Protein 3N89 (pdb70)

Solvent-accessible surface area: 32845 Å² total; per-residue (Å²): 155,83,188,117,75,63,74,95,41,78,143,86,70,165,105,20,48,2,25,115,4,33,0,18,0,8,5,15,44,80,6,30,80,58,7,81,50,86,60,39,65,105,31,15,16,62,17,7,52,81,93,2,122,12,84,10,99,49,28,146,114,123,54,60,85,143,89,40,3,26,66,18,3,27,0,37,0,52,3,98,5,32,45,2,15,110,0,6,68,36,4,21,99,16,12,16,0,14,0,37,0,21,7,60,159,28,100,28,59,36,59,82,0,30,37,58,16,114,75,87,59,74,151,52,3,102,30,35,48,48,96,42,141,151,68,24,63,0,94,0,9,2,15,26,88,20,33,137,65,0,26,65,3,0,77,146,10,22,122,68,1,14,209,142,42,49,135,75,11,6,18,1,55,2,20,2,1,22,60,3,34,78,12,0,11,18,51,125,92,49,49,129,1,2,51,44,0,48,213,97,6,107,12,98,13,57,88,119,94,36,80,27,82,0,84,0,23,2,62,6,63,36,0,7,100,0,5,70,24,0,18,10,0,5,3,2,14,0,51,11,53,0,75,60,114,10,65,96,87,28,75,31,108,63,47,168,32,8,2,3,34,55,22,17,30,12,22,26,75,31,63,148,119,146,61,47,115,53,76,10,16,36,4,16,0,16,9,1,2,6,11,0,62,88,0,1,40,19,0,78,149,15,5,23,185,131,53,124,47,147,7,47,84,18,97,85,31,64,140,10,43,4,98,177,46,24,49,77,63,6,23,97,42,96,147,21,71,148,77,181,123,104,39,82,138,102,58,162,95,22,47,3,18,117,1,34,0,10,1,10,2,13,46,80,13,30,81,79,11,62,42,114,13,55,30,127,52,9,11,61,20,5,49,80,82,3,128,13,89,10,97,46,80,195,95,38,58,25,73,24,3,25,0,39,0,51,4,95,1,28,30,0,20,97,0,5,85,47,3,16,111,15,10,24,0,18,0,40,0,35,18,92,155,26,198,36,64,54,59,85,1,62,48,67,11,110,138,84,46,41,123,57,4,80,20,23,45,49,154,152,42,86,0,78,0,22,2,32,41,74,26,57,135,66,0,29,71,3,0,96,124,10,38,140,87,10,127,154,66,23,2,21,3,55,4,18,3,3,36,67,5,30,78,11,0,10,17,46,132,89,44,53,124,1,1,29,48,0,45,188,106,8,104,6,108,11,56,87,123,103,53,78,30,88,0,94,0,26,0,54,6,61,39,0,6,79,0,11,61,20,0,18,0,0,2,5,4,4,0,38,11,61,0,63,56,103,18,27,40,148,108,118,47,76,29,91,53,50,178,32,7,6,4,25,48,18,26,57,9,48,35,59,81,137,127,50,77,6,17,41,3,8,0,6,7,0,4,6,11,2,52,95,0,0,37,8,0,68,117,15,3,24,169,135,56,120,35,153,4,51,88,19,103,52,12,74,92,7,28,4,61,175,58,21,46,64,91,6,33,101,35,84,151,17,40,74

Foldseek 3Di:
DAAVDDAEDAPDDPDFDLQWKKKKFFDDPVQLVVLADPLVPLQHPVSLCVVLVKDKDFDDDDDDDDAADLCNGMMMITGGNVSSVVSVVSCQQFTKFKKKFFLPPFDDDPVVVVVVCVVDDDSFWDWDWDQDVHGIIIMIMGGNNCLVVHLVVVVVVQCVRPCPRDWFRMKGKDKDFVNCCCLQQHDPPGDGPLVVLCVVLVWDWDWDRGITIIMITGRSVSRVVSVVLSLQRTKMKMKGKFFPVFWCSWDWDADPLLKIKIWRKHWYQYDVPRDDIGTMIIIMIMFGNLSVLVRQVVSVNTGRCVVVDHGDRDCPNVPHPCSPPPDNVSSDDPPND/DAQAEDAPPPPDADLQWKKKKFFDDPVQQCVQQVPPPPCQHPVNLCVVQVWDWDADVAADLRLGIIMITGGNVSSVVSVVSVQQFTKFKKKFQDDQFDDDPVVVVVVCVVPDDPQWDWDFDDPIIIMIMGGNNCLVVRLVVVVVCCVVRPKFRMKGKDKDFVNCCCLLQNDPVDDGPLVVLCVVQVWDWDFDPGIGIIMIIIRSVRRVVSVVQSQQSTKMKMKGKFAQVFWADGSKDWDADPLLKIKTWDWYAYDYCGGTITIIMIMFGNLSVQVSQVVSVNGGHPVPVDDGDGDCVSVPHPCVPPPDSVSSHPPVRDD

Secondary structure (DSSP, 8-state):
-B---SB---S------TTEEEEEEE--GGGHHHHHS--SSS-SHHHHHHHHT-EEE-------SSS--TTTTEEEEEEEHHHHHHHHHHHHHS-EEEEEEE-TT-SS-HHHHHHHHHH---TT-EEEEEEE--EEEEEEEEEGGGHHHHHHHHHHHHHHH-----SS-EEEEEEEEGGGHHHHT--TTS--HHHHHHHHHT-EEE----EEEEEEES-HHHHHHHHHHHHHTSEEEEEEEEEGGGB--BEEEE-TTS-EEEEEEEEE--SSSS---EEEEEEEEEEEGGGHHHHHHHHHHHB-GGG--------TTTT-GGGTSS-GGGG--SS--/-B-----S------TTEEEEEEE--GGGHHHHT--S--TTSHHHHHHTTT-EEE------TTTTEEEEEEEHHHHHHHHHHHHHH-EEEEEEE-SS--S-HHHHHHHHHTS-BTTBEEEEE---EEEEEEEGGGHHHHHHHHHHHHHHH----EEEEEEE-GGGHHHHT--TTS--HHHHHHHHHT-EEE-----EEEEEEESHHHHHHHHHHHHHTSEEEEEEEEEGGGBS---BEEEE-TTS-EEEEEEEEE----EEEEEEEEEEEGGGHHHHHHHHHHHB-SSS--------TTTT-THHHHS-GGGG---S---

Sequence (656 aa):
HIHGLPLPSNIPMIEINPTRVTLNMEFESQYYSLMTSDNGDHENVASIMAETNTLIQLPDRSVGGTTPDPFAQQVTITGYFGDVDRARMLMRRNCHFTVFMALSKMKMPLHELQAHVRQNPIQNVEMSFVDAPVTTYLRITAREKNQHELIEAAKRLNEILFRPAPENNFTLHFTLSTYYVDQVLGSSSTAQLMPVIERETTTIISYPGNIYEIKVVGNIDNVLKARRYIMDLLPISMCFNIKNTDMANIHMIIDESGIILKMTPSVYEPADLLSGEVPLNCASLRSKEFNIKKLYTAYQKVLSKKFDFIAPQPNDYDNSIWHHSLPANFLKNFNMPHIHLPSNIPMIEINPTRVTLNMEFESQYYSLMTSDNGDHENVASIMAETNTLIQLPTTPDPFAQQVTITGYFGDVDRARMLMRRNCHFTVFMALSKMKMPLHELQAHVRQNPIQNVEMSFVDTTYLRITAREKNQHELIEAAKRLNEILFENNFTLHFTLSTYYVDQVLGSSSTAQLMPVIERETTTIISYPGNIYEIKVVGNIDNVLKARRYIMDLLPISMCFNIKNTDMAEPNIHMIIDESGIILKMTPSVYEPAEVPLNCASLRSKEFNIKKLYTAYQKVLSKKFDFIAPQPNDYDNSIWHHSLPANFLKNFNMPC

Organism: Caenorhabditis elegans (NCBI:txid6239)

Radius of gyration: 34.51 Å; Cα contacts (8 Å, |Δi|>4): 1229; chains: 2; bounding box: 73×68×108 Å

B-factor: mean 31.29, std 8.4, range [10.17, 59.91]

Nearest PDB structures (foldseek):
  3n89-assembly3_A  TM=1.003E+00  e=2.203E-74  Caenorhabditis elegans
  3n89-assembly3_B-2  TM=9.882E-01  e=6.413E-59  Caenorhabditis elegans
  3ab4-assembly2_F  TM=3.377E-01  e=6.375E-03  Corynebacterium glutamicum
  4uux-assembly1_B  TM=5.079E-01  e=9.689E-02  Thermus thermophilus HB8
  6u9h-assembly1_G  TM=2.990E-01  e=2.340E+00  Arabidopsis thaliana

InterPro domains:
  IPR041194 Defective in germ line development protein 3-like, KH5 domain [PF17905] (342-421)
  IPR049309 Defective in germ line development protein 3, KH3 domain [PF21482] (188-253)
  IPR049309 Defective in germ line development protein 3, KH3 domain [cd22442] (188-259)
  IPR049310 Defective in germ line development protein 3, KH4 domain [cd22443] (270-339)
  IPR055003 GLD-3, KH3 domain [PF22467] (270-341)

CATH classification: 3.30.310.270 (+1 more: 3.30.310.210)

Structure (mmCIF, N/CA/C/O backbone):
data_3N89
#
_entry.id   3N89
#
_cell.length_a   159.504
_cell.length_b   102.241
_cell.length_c   83.608
_cell.angle_alpha   90.00
_cell.angle_beta   119.32
_cell.angle_gamma   90.00
#
_symmetry.space_group_name_H-M   'C 1 2 1'
#
loop_
_entity.id
_entity.type
_entity.pdbx_description
1 polymer 'Defective in germ line development protein 3, isoform a'
2 water water
#
loop_
_atom_site.group_PDB
_atom_site.id
_atom_site.type_symbol
_atom_site.label_atom_id
_atom_site.label_alt_id
_atom_site.label_comp_id
_atom_site.label_asym_id
_atom_site.label_entity_id
_atom_site.label_seq_id
_atom_site.pdbx_PDB_ins_code
_atom_site.Cartn_x
_atom_site.Cartn_y
_atom_site.Cartn_z
_atom_site.occupancy
_atom_site.B_iso_or_equiv
_atom_site.auth_seq_id
_atom_site.auth_comp_id
_atom_site.auth_asym_id
_atom_site.auth_atom_id
_atom_site.pdbx_PDB_model_num
ATOM 1 N N . HIS A 1 5 ? 38.002 62.580 -0.215 1.00 27.34 89 HIS A N 1
ATOM 2 C CA . HIS A 1 5 ? 37.348 63.410 -1.267 1.00 26.88 89 HIS A CA 1
ATOM 3 C C . HIS A 1 5 ? 35.911 63.734 -0.853 1.00 27.01 89 HIS A C 1
ATOM 4 O O . HIS A 1 5 ? 35.111 62.836 -0.607 1.00 27.57 89 HIS A O 1
ATOM 11 N N . ILE A 1 6 ? 35.587 65.020 -0.772 1.00 26.72 90 ILE A N 1
ATOM 12 C CA . ILE A 1 6 ? 34.249 65.431 -0.374 1.00 27.70 90 ILE A CA 1
ATOM 13 C C . ILE A 1 6 ? 33.675 66.513 -1.282 1.00 29.12 90 ILE A C 1
ATOM 14 O O . ILE A 1 6 ? 33.789 67.700 -0.991 1.00 29.96 90 ILE A O 1
ATOM 19 N N . HIS A 1 7 ? 33.055 66.090 -2.377 1.00 30.51 91 HIS A N 1
ATOM 20 C CA . HIS A 1 7 ? 32.438 67.002 -3.326 1.00 30.84 91 HIS A CA 1
ATOM 21 C C . HIS A 1 7 ? 31.661 68.058 -2.549 1.00 33.94 91 HIS A C 1
ATOM 22 O O . HIS A 1 7 ? 30.858 67.728 -1.668 1.00 35.80 91 HIS A O 1
ATOM 29 N N . GLY A 1 13 ? 29.697 75.982 -3.819 1.00 48.11 97 GLY A N 1
ATOM 30 C CA . GLY A 1 13 ? 30.467 77.173 -3.508 1.00 47.18 97 GLY A CA 1
ATOM 31 C C . GLY A 1 13 ? 31.932 76.876 -3.244 1.00 47.14 97 GLY A C 1
ATOM 32 O O . GLY A 1 13 ? 32.450 77.170 -2.166 1.00 46.52 97 GLY A O 1
ATOM 33 N N . LEU A 1 14 ? 32.601 76.291 -4.231 1.00 46.80 98 LEU A N 1
ATOM 34 C CA . LEU A 1 14 ? 34.014 75.955 -4.114 1.00 45.64 98 LEU A CA 1
ATOM 35 C C . LEU A 1 14 ? 34.600 75.933 -5.526 1.00 46.10 98 LEU A C 1
ATOM 36 O O . LEU A 1 14 ? 33.901 75.613 -6.486 1.00 44.87 98 LEU A O 1
ATOM 41 N N . PRO A 1 15 ? 35.885 76.295 -5.678 1.00 47.61 99 PRO A N 1
ATOM 42 C CA . PRO A 1 15 ? 36.817 76.717 -4.628 1.00 46.79 99 PRO A CA 1
ATOM 43 C C . PRO A 1 15 ? 36.375 78.001 -3.945 1.00 46.84 99 PRO A C 1
ATOM 44 O O . PRO A 1 15 ? 35.370 78.612 -4.322 1.00 48.06 99 PRO A O 1
ATOM 48 N N . LEU A 1 16 ? 37.134 78.400 -2.932 1.00 46.08 100 LEU A N 1
ATOM 49 C CA . LEU A 1 16 ? 36.846 79.612 -2.182 1.00 44.30 100 LEU A CA 1
ATOM 50 C C . LEU A 1 16 ? 37.488 80.795 -2.900 1.00 43.30 100 LEU A C 1
ATOM 51 O O . LEU A 1 16 ? 38.710 80.900 -2.964 1.00 43.72 100 LEU A O 1
ATOM 56 N N . PRO A 1 17 ? 36.669 81.700 -3.456 1.00 43.13 101 PRO A N 1
ATOM 57 C CA . PRO A 1 17 ? 37.188 82.873 -4.166 1.00 43.56 101 PRO A CA 1
ATOM 58 C C . PRO A 1 17 ? 37.724 83.934 -3.208 1.00 43.45 101 PRO A C 1
ATOM 59 O O . PRO A 1 17 ? 37.475 83.876 -2.002 1.00 43.95 101 PRO A O 1
ATOM 63 N N . SER A 1 18 ? 38.455 84.901 -3.753 1.00 43.21 102 SER A N 1
ATOM 64 C CA . SER A 1 18 ? 39.030 85.984 -2.960 1.00 42.42 102 SER A CA 1
ATOM 65 C C . SER A 1 18 ? 39.449 87.121 -3.877 1.00 42.48 102 SER A C 1
ATOM 66 O O . SER A 1 18 ? 39.844 86.888 -5.019 1.00 43.19 102 SER A O 1
ATOM 69 N N . ASN A 1 19 ? 39.365 88.350 -3.379 1.00 42.63 103 ASN A N 1
ATOM 70 C CA . ASN A 1 19 ? 39.747 89.512 -4.171 1.00 41.88 103 ASN A CA 1
ATOM 71 C C . ASN A 1 19 ? 40.763 90.382 -3.436 1.00 41.20 103 ASN A C 1
ATOM 72 O O . ASN A 1 19 ? 41.575 91.065 -4.063 1.00 41.78 103 ASN A O 1
ATOM 77 N N . ILE A 1 20 ? 40.723 90.354 -2.108 1.00 40.47 104 ILE A N 1
ATOM 78 C CA . ILE A 1 20 ? 41.658 91.139 -1.313 1.00 40.35 104 ILE A CA 1
ATOM 79 C C . ILE A 1 20 ? 43.068 90.722 -1.729 1.00 40.90 104 ILE A C 1
ATOM 80 O O . ILE A 1 20 ? 43.388 89.535 -1.752 1.00 41.53 104 ILE A O 1
ATOM 85 N N . PRO A 1 21 ? 43.925 91.696 -2.073 1.00 41.83 105 PRO A N 1
ATOM 86 C CA . PRO A 1 21 ? 45.306 91.441 -2.497 1.00 41.95 105 PRO A CA 1
ATOM 87 C C . PRO A 1 21 ? 46.114 90.596 -1.520 1.00 42.30 105 PRO A C 1
ATOM 88 O O . PRO A 1 21 ? 46.543 91.085 -0.474 1.00 42.33 105 PRO A O 1
ATOM 92 N N . MET A 1 22 ? 46.326 89.329 -1.860 1.00 41.53 106 MET A N 1
ATOM 93 C CA . MET A 1 22 ? 47.107 88.463 -0.999 1.00 41.22 106 MET A CA 1
ATOM 94 C C . MET A 1 22 ? 48.546 88.934 -1.061 1.00 40.64 106 MET A C 1
ATOM 95 O O . MET A 1 22 ? 49.172 88.921 -2.121 1.00 41.29 106 MET A O 1
ATOM 100 N N . ILE A 1 23 ? 49.066 89.374 0.074 1.00 38.33 107 ILE A N 1
ATOM 101 C CA . ILE A 1 23 ? 50.438 89.825 0.122 1.00 34.12 107 ILE A CA 1
ATOM 102 C C . ILE A 1 23 ? 51.325 88.609 -0.114 1.00 32.73 107 ILE A C 1
ATOM 103 O O . ILE A 1 23 ? 52.183 88.613 -0.999 1.00 31.18 107 ILE A O 1
ATOM 108 N N . GLU A 1 24 ? 51.102 87.555 0.663 1.00 31.49 108 GLU A N 1
ATOM 109 C CA . GLU A 1 24 ? 51.909 86.353 0.512 1.00 30.82 108 GLU A CA 1
ATOM 110 C C . GLU A 1 24 ? 51.156 85.080 0.864 1.00 30.39 108 GLU A C 1
ATOM 111 O O . GLU A 1 24 ? 50.182 85.102 1.616 1.00 30.16 108 GLU A O 1
ATOM 117 N N . ILE A 1 25 ? 51.619 83.974 0.293 1.00 30.04 109 ILE A N 1
ATOM 118 C CA . ILE A 1 25 ? 51.054 82.654 0.543 1.00 29.13 109 ILE A CA 1
ATOM 119 C C . ILE A 1 25 ? 52.277 81.827 0.947 1.00 27.95 109 ILE A C 1
ATOM 120 O O . ILE A 1 25 ? 52.834 81.084 0.140 1.00 26.65 109 ILE A O 1
ATOM 125 N N . ASN A 1 26 ? 52.694 81.999 2.200 1.00 27.52 110 ASN A N 1
ATOM 126 C CA . ASN A 1 26 ? 53.872 81.336 2.764 1.00 26.20 110 ASN A CA 1
ATOM 127 C C . ASN A 1 26 ? 53.482 80.223 3.739 1.00 25.76 110 ASN A C 1
ATOM 128 O O . ASN A 1 26 ? 52.957 80.486 4.824 1.00 24.65 110 ASN A O 1
ATOM 133 N N . PRO A 1 27 ? 53.753 78.962 3.368 1.00 25.95 111 PRO A N 1
ATOM 134 C CA . PRO A 1 27 ? 53.434 77.793 4.194 1.00 25.01 111 PRO A CA 1
ATOM 135 C C . PRO A 1 27 ? 54.002 77.836 5.617 1.00 24.24 111 PRO A C 1
ATOM 136 O O . PRO A 1 27 ? 53.422 77.246 6.532 1.00 24.43 111 PRO A O 1
ATOM 140 N N . THR A 1 28 ? 55.124 78.532 5.801 1.00 20.93 112 THR A N 1
ATOM 141 C CA . THR A 1 28 ? 55.758 78.626 7.112 1.00 19.85 112 THR A CA 1
ATOM 142 C C . THR A 1 28 ? 55.026 79.596 8.018 1.00 20.06 112 THR A C 1
ATOM 143 O O . THR A 1 28 ? 55.400 79.778 9.178 1.00 20.69 112 THR A O 1
ATOM 147 N N . ARG A 1 29 ? 53.993 80.228 7.475 1.00 20.86 113 ARG A N 1
ATOM 148 C CA . ARG A 1 29 ? 53.179 81.178 8.220 1.00 21.17 113 ARG A CA 1
ATOM 149 C C . ARG A 1 29 ? 51.908 80.426 8.562 1.00 20.80 113 ARG A C 1
ATOM 150 O O . ARG A 1 29 ? 51.046 80.228 7.707 1.00 20.15 113 ARG A O 1
ATOM 158 N N . VAL A 1 30 ? 51.777 80.013 9.815 1.00 21.81 114 VAL A N 1
ATOM 159 C CA . VAL A 1 30 ? 50.612 79.233 10.197 1.00 23.57 114 VAL A CA 1
ATOM 160 C C . VAL A 1 30 ? 50.001 79.653 11.521 1.00 24.77 114 VAL A C 1
ATOM 161 O O . VAL A 1 30 ? 50.629 80.354 12.307 1.00 24.90 114 VAL A O 1
ATOM 165 N N . THR A 1 31 ? 48.771 79.200 11.754 1.00 26.85 115 THR A N 1
ATOM 166 C CA . THR A 1 31 ? 48.055 79.465 12.998 1.00 29.50 115 THR A CA 1
ATOM 167 C C . THR A 1 31 ? 47.837 78.135 13.724 1.00 28.96 115 THR A C 1
ATOM 168 O O . THR A 1 31 ? 47.422 77.149 13.109 1.00 31.81 115 THR A O 1
ATOM 172 N N . LEU A 1 32 ? 48.132 78.098 15.018 1.00 25.47 116 LEU A N 1
ATOM 173 C CA . LEU A 1 32 ? 47.910 76.887 15.801 1.00 23.18 116 LEU A CA 1
ATOM 174 C C . LEU A 1 32 ? 46.657 77.110 16.657 1.00 22.30 116 LEU A C 1
ATOM 175 O O . LEU A 1 32 ? 46.408 78.220 17.141 1.00 21.91 116 LEU A O 1
ATOM 180 N N . ASN A 1 33 ? 45.861 76.059 16.828 1.00 20.32 117 ASN A N 1
ATOM 181 C CA . ASN A 1 33 ? 44.629 76.149 17.606 1.00 17.54 117 ASN A CA 1
ATOM 182 C C . ASN A 1 33 ? 44.665 75.185 18.769 1.00 18.54 117 ASN A C 1
ATOM 183 O O . ASN A 1 33 ? 44.969 74.007 18.598 1.00 17.86 117 ASN A O 1
ATOM 188 N N . MET A 1 34 ? 44.351 75.689 19.956 1.00 20.06 118 MET A N 1
ATOM 189 C CA . MET A 1 34 ? 44.351 74.855 21.144 1.00 21.84 118 MET A CA 1
ATOM 190 C C . MET A 1 34 ? 43.194 75.260 22.037 1.00 22.20 118 MET A C 1
ATOM 191 O O . MET A 1 34 ? 42.617 76.331 21.872 1.00 21.19 118 MET A O 1
ATOM 196 N N . GLU A 1 35 ? 42.851 74.385 22.977 1.00 24.29 119 GLU A N 1
ATOM 197 C CA . GLU A 1 35 ? 41.768 74.650 23.907 1.00 24.90 119 GLU A CA 1
ATOM 198 C C . GLU A 1 35 ? 42.333 75.033 25.272 1.00 24.94 119 GLU A C 1
ATOM 199 O O . GLU A 1 35 ? 43.200 74.340 25.813 1.00 25.46 119 GLU A O 1
ATOM 205 N N . PHE A 1 36 ? 41.842 76.147 25.809 1.00 23.48 120 PHE A N 1
ATOM 206 C CA . PHE A 1 36 ? 42.268 76.661 27.110 1.00 24.52 120 PHE A CA 1
ATOM 207 C C . PHE A 1 36 ? 41.013 76.988 27.936 1.00 24.73 120 PHE A C 1
ATOM 208 O O . PHE A 1 36 ? 40.058 77.570 27.421 1.00 26.65 120 PHE A O 1
ATOM 216 N N . GLU A 1 37 ? 41.026 76.632 29.216 1.00 23.37 121 GLU A N 1
ATOM 217 C CA . GLU A 1 37 ? 39.892 76.863 30.107 1.00 22.97 121 GLU A CA 1
ATOM 218 C C . GLU A 1 37 ? 39.633 78.339 30.417 1.00 23.72 121 GLU A C 1
ATOM 219 O O . GLU A 1 37 ? 40.428 78.989 31.100 1.00 22.78 121 GLU A O 1
ATOM 225 N N . SER A 1 38 ? 38.498 78.843 29.931 1.00 22.04 122 SER A N 1
ATOM 226 C CA . SER A 1 38 ? 38.100 80.243 30.099 1.00 21.89 122 SER A CA 1
ATOM 227 C C . SER A 1 38 ? 38.189 80.823 31.507 1.00 21.64 122 SER A C 1
ATOM 228 O O . SER A 1 38 ? 38.367 82.027 31.668 1.00 23.46 122 SER A O 1
ATOM 231 N N . GLN A 1 39 ? 38.048 79.974 32.518 1.00 21.38 123 GLN A N 1
ATOM 232 C CA . GLN A 1 39 ? 38.102 80.407 33.910 1.00 21.04 123 GLN A CA 1
ATOM 233 C C . GLN A 1 39 ? 39.480 80.968 34.276 1.00 22.10 123 GLN A C 1
ATOM 234 O O . GLN A 1 39 ? 39.662 81.553 35.345 1.00 21.50 123 GLN A O 1
ATOM 240 N N . TYR A 1 40 ? 40.441 80.797 33.375 1.00 22.14 124 TYR A N 1
ATOM 241 C CA . TYR A 1 40 ? 41.797 81.272 33.598 1.00 22.44 124 TYR A CA 1
ATOM 242 C C . TYR A 1 40 ? 42.179 82.382 32.619 1.00 22.50 124 TYR A C 1
ATOM 243 O O . TYR A 1 40 ? 43.296 82.897 32.664 1.00 21.86 124 TYR A O 1
ATOM 252 N N . TYR A 1 41 ? 41.265 82.754 31.728 1.00 21.07 125 TYR A N 1
ATOM 253 C CA . TYR A 1 41 ? 41.582 83.795 30.761 1.00 21.88 125 TYR A CA 1
ATOM 254 C C . TYR A 1 41 ? 42.098 85.053 31.434 1.00 21.56 125 TYR A C 1
ATOM 255 O O . TYR A 1 41 ? 43.137 85.590 31.045 1.00 22.03 125 TYR A O 1
ATOM 264 N N . SER A 1 42 ? 41.378 85.503 32.456 1.00 21.99 126 SER A N 1
ATOM 265 C CA . SER A 1 42 ? 41.737 86.697 33.201 1.00 20.70 126 SER A CA 1
ATOM 266 C C . SER A 1 42 ? 43.141 86.616 33.792 1.00 22.92 126 SER A C 1
ATOM 267 O O . SER A 1 42 ? 43.906 87.585 33.730 1.00 21.72 126 SER A O 1
ATOM 270 N N . LEU A 1 43 ? 43.472 85.457 34.361 1.00 23.51 127 LEU A N 1
ATOM 271 C CA . LEU A 1 43 ? 44.776 85.230 34.985 1.00 23.15 127 LEU A CA 1
ATOM 272 C C . LEU A 1 43 ? 45.915 85.086 33.990 1.00 25.71 127 LEU A C 1
ATOM 273 O O . LEU A 1 43 ? 47.083 85.238 34.351 1.00 28.56 127 LEU A O 1
ATOM 278 N N . MET A 1 44 ? 45.585 84.772 32.743 1.00 27.49 128 MET A N 1
ATOM 279 C CA . MET A 1 44 ? 46.611 84.620 31.720 1.00 28.88 128 MET A CA 1
ATOM 280 C C . MET A 1 44 ? 46.928 86.005 31.186 1.00 29.17 128 MET A C 1
ATOM 281 O O . MET A 1 44 ? 47.989 86.234 30.607 1.00 29.37 128 MET A O 1
ATOM 286 N N . THR A 1 45 ? 45.994 86.926 31.401 1.00 29.36 129 THR A N 1
ATOM 287 C CA . THR A 1 45 ? 46.126 88.309 30.950 1.00 30.56 129 THR A CA 1
ATOM 288 C C . THR A 1 45 ? 46.889 89.203 31.924 1.00 31.53 129 THR A C 1
ATOM 289 O O . THR A 1 45 ? 47.853 89.863 31.542 1.00 31.24 129 THR A O 1
ATOM 293 N N . SER A 1 46 ? 46.442 89.225 33.177 1.00 32.21 130 SER A N 1
ATOM 294 C CA . SER A 1 46 ? 47.054 90.054 34.212 1.00 33.83 130 SER A CA 1
ATOM 295 C C . SER A 1 46 ? 48.575 90.119 34.173 1.00 34.01 130 SER A C 1
ATOM 296 O O . SER A 1 46 ? 49.255 89.096 34.087 1.00 32.61 130 SER A O 1
ATOM 299 N N . ASP A 1 47 ? 49.104 91.336 34.241 1.00 36.20 131 ASP A N 1
ATOM 300 C CA . ASP A 1 47 ? 50.545 91.536 34.235 0.00 37.23 131 ASP A CA 1
ATOM 301 C C . ASP A 1 47 ? 51.093 91.339 35.647 1.00 38.71 131 ASP A C 1
ATOM 302 O O . ASP A 1 47 ? 51.287 92.300 36.389 1.00 39.87 131 ASP A O 1
ATOM 307 N N . ASN A 1 48 ? 51.331 90.083 36.014 1.00 39.16 132 ASN A N 1
ATOM 308 C CA . ASN A 1 48 ? 51.860 89.754 37.332 0.00 39.41 132 ASN A CA 1
ATOM 309 C C . ASN A 1 48 ? 53.275 90.297 37.495 1.00 39.82 132 ASN A C 1
ATOM 310 O O . ASN A 1 48 ? 53.961 89.988 38.469 1.00 41.03 132 ASN A O 1
ATOM 315 N N . GLY A 1 49 ? 53.713 91.103 36.535 1.00 40.40 133 GLY A N 1
ATOM 316 C CA . GLY A 1 49 ? 55.045 91.675 36.610 1.00 40.34 133 GLY A CA 1
ATOM 317 C C . GLY A 1 49 ? 56.142 90.637 36.483 1.00 40.13 133 GLY A C 1
ATOM 318 O O . GLY A 1 49 ? 57.328 90.968 36.538 1.00 40.55 133 GLY A O 1
ATOM 319 N N . ASP A 1 50 ? 55.752 89.378 36.315 1.00 39.29 134 ASP A N 1
ATOM 320 C CA . ASP A 1 50 ? 56.724 88.305 36.172 0.00 37.59 134 ASP A CA 1
ATOM 321 C C . ASP A 1 50 ? 56.999 88.010 34.699 1.00 37.04 134 ASP A C 1
ATOM 322 O O . ASP A 1 50 ? 57.605 86.990 34.368 1.00 36.03 134 ASP A O 1
ATOM 327 N N . HIS A 1 51 ? 56.558 88.912 33.823 1.00 35.58 135 HIS A N 1
ATOM 328 C CA . HIS A 1 51 ? 56.764 88.754 32.383 1.00 36.31 135 HIS A CA 1
ATOM 329 C C . HIS A 1 51 ? 56.325 87.358 31.926 1.00 34.64 135 HIS A C 1
ATOM 330 O O . HIS A 1 51 ? 57.065 86.662 31.234 1.00 34.98 135 HIS A O 1
ATOM 337 N N . GLU A 1 52 ? 55.121 86.947 32.307 1.00 33.07 136 GLU A N 1
ATOM 338 C CA . GLU A 1 52 ? 54.650 85.618 31.936 1.00 32.13 136 GLU A CA 1
ATOM 339 C C . GLU A 1 52 ? 53.264 85.541 31.302 1.00 28.79 136 GLU A C 1
ATOM 340 O O . GLU A 1 52 ? 52.873 84.484 30.807 1.00 26.85 136 GLU A O 1
ATOM 346 N N . ASN A 1 53 ? 52.530 86.650 31.311 1.00 26.31 137 ASN A N 1
ATOM 347 C CA . ASN A 1 53 ? 51.193 86.690 30.735 1.00 25.53 137 ASN A CA 1
ATOM 348 C C . ASN A 1 53 ? 51.255 86.577 29.216 1.00 25.06 137 ASN A C 1
ATOM 349 O O . ASN A 1 53 ? 52.337 86.523 28.635 1.00 25.04 137 ASN A O 1
ATOM 354 N N . VAL A 1 54 ? 50.091 86.547 28.575 1.00 24.42 138 VAL A N 1
ATOM 355 C CA . VAL A 1 54 ? 50.024 86.420 27.127 1.00 24.77 138 VAL A CA 1
ATOM 356 C C . VAL A 1 54 ? 50.824 87.488 26.397 1.00 25.65 138 VAL A C 1
ATOM 357 O O . VAL A 1 54 ? 51.615 87.174 25.510 1.00 26.65 138 VAL A O 1
ATOM 361 N N . ALA A 1 55 ? 50.629 88.750 26.762 1.00 26.50 139 ALA A N 1
ATOM 362 C CA . ALA A 1 55 ? 51.373 89.819 26.112 1.00 25.94 139 ALA A CA 1
ATOM 363 C C . ALA A 1 55 ? 52.852 89.456 26.098 1.00 25.63 139 ALA A C 1
ATOM 364 O O . ALA A 1 55 ? 53.488 89.458 25.046 1.00 26.51 139 ALA A O 1
ATOM 366 N N . SER A 1 56 ? 53.395 89.139 27.269 1.00 24.90 140 SER A N 1
ATOM 367 C CA . SER A 1 56 ? 54.802 88.776 27.385 1.00 24.29 140 SER A CA 1
ATOM 368 C C . SER A 1 56 ? 55.193 87.706 26.373 1.00 24.55 140 SER A C 1
ATOM 369 O O . SER A 1 56 ? 56.157 87.864 25.622 1.00 22.90 140 SER A O 1
ATOM 372 N N . ILE A 1 57 ? 54.439 86.612 26.354 1.00 24.55 141 ILE A N 1
ATOM 373 C CA . ILE A 1 57 ? 54.733 85.516 25.444 1.00 22.46 141 ILE A CA 1
ATOM 374 C C . ILE A 1 57 ? 54.730 85.961 23.988 1.00 22.99 141 ILE A C 1
ATOM 375 O O . ILE A 1 57 ? 55.644 85.632 23.231 1.00 23.44 141 ILE A O 1
ATOM 380 N N . MET A 1 58 ? 53.715 86.723 23.599 1.00 23.47 142 MET A N 1
ATOM 381 C CA . MET A 1 58 ? 53.629 87.228 22.234 1.00 22.59 142 MET A CA 1
ATOM 382 C C . MET A 1 58 ? 54.910 87.968 21.885 1.00 23.56 142 MET A C 1
ATOM 383 O O . MET A 1 58 ? 55.501 87.755 20.828 1.00 24.03 142 MET A O 1
ATOM 388 N N . ALA A 1 59 ? 55.315 88.852 22.792 1.00 24.42 143 ALA A N 1
ATOM 389 C CA . ALA A 1 59 ? 56.505 89.673 22.630 1.00 26.34 143 ALA A CA 1
ATOM 390 C C . ALA A 1 59 ? 57.785 88.857 22.485 1.00 28.19 143 ALA A C 1
ATOM 391 O O . ALA A 1 59 ? 58.628 89.176 21.650 1.00 31.32 143 ALA A O 1
ATOM 393 N N . GLU A 1 60 ? 57.926 87.810 23.297 1.00 27.73 144 GLU A N 1
ATOM 394 C CA . GLU A 1 60 ? 59.115 86.962 23.276 1.00 25.57 144 GLU A CA 1
ATOM 395 C C . GLU A 1 60 ? 59.041 85.862 22.234 1.00 25.87 144 GLU A C 1
ATOM 396 O O . GLU A 1 60 ? 60.031 85.167 21.971 1.00 23.60 144 GLU A O 1
ATOM 402 N N . THR A 1 61 ? 57.865 85.688 21.645 1.00 25.70 145 THR A N 1
ATOM 403 C CA . THR A 1 61 ? 57.696 84.654 20.639 1.00 25.22 145 THR A CA 1
ATOM 404 C C . THR A 1 61 ? 57.334 85.293 19.300 1.00 24.25 145 THR A C 1
ATOM 405 O O . THR A 1 61 ? 57.062 84.600 18.326 1.00 24.88 145 THR A O 1
ATOM 409 N N . ASN A 1 62 ? 57.347 86.623 19.268 1.00 24.14 146 ASN A N 1
ATOM 410 C CA . ASN A 1 62 ? 57.011 87.388 18.072 1.00 25.41 146 ASN A CA 1
ATOM 411 C C . ASN A 1 62 ? 55.801 86.767 17.388 1.00 24.97 146 ASN A C 1
ATOM 412 O O . ASN A 1 62 ? 55.777 86.579 16.171 1.00 26.58 146 ASN A O 1
ATOM 417 N N . THR A 1 63 ? 54.788 86.460 18.182 1.00 23.46 147 THR A N 1
ATOM 418 C CA . THR A 1 63 ? 53.583 85.832 17.670 1.00 23.56 147 THR A CA 1
ATOM 419 C C . THR A 1 63 ? 52.372 86.662 18.067 1.00 21.52 147 THR A C 1
ATOM 420 O O . THR A 1 63 ? 52.499 87.693 18.719 1.00 22.42 147 THR A O 1
ATOM 424 N N . LEU A 1 64 ? 51.198 86.207 17.655 1.00 21.09 148 LEU A N 1
ATOM 425 C CA . LEU A 1 64 ? 49.947 86.861 18.001 1.00 20.91 148 LEU A CA 1
ATOM 426 C C . LEU A 1 64 ? 49.100 85.747 18.604 1.00 20.42 148 LEU A C 1
ATOM 427 O O . LEU A 1 64 ? 48.877 84.721 17.965 1.00 18.85 148 LEU A O 1
ATOM 432 N N . ILE A 1 65 ? 48.675 85.935 19.850 1.00 22.55 149 ILE A N 1
ATOM 433 C CA . ILE A 1 65 ? 47.852 84.946 20.549 1.00 22.61 149 ILE A CA 1
ATOM 434 C C . ILE A 1 65 ? 46.521 85.585 20.861 1.00 22.38 149 ILE A C 1
ATOM 435 O O . ILE A 1 65 ? 46.466 86.697 21.386 1.00 24.05 149 ILE A O 1
ATOM 440 N N . GLN A 1 66 ? 45.444 84.886 20.548 1.00 23.08 150 GLN A N 1
ATOM 441 C CA . GLN A 1 66 ? 44.128 85.441 20.800 1.00 23.77 150 GLN A CA 1
ATOM 442 C C . GLN A 1 66 ? 43.238 84.554 21.653 1.00 21.77 150 GLN A C 1
ATOM 443 O O . GLN A 1 66 ? 43.115 83.352 21.421 1.00 20.55 150 GLN A O 1
ATOM 449 N N . LEU A 1 67 ? 42.653 85.170 22.672 1.00 21.97 151 LEU A N 1
ATOM 450 C CA . LEU A 1 67 ? 41.750 84.495 23.587 1.00 23.78 151 LEU A CA 1
ATOM 451 C C . LEU A 1 67 ? 40.355 84.876 23.128 1.00 24.11 151 LEU A C 1
ATOM 452 O O . LEU A 1 67 ? 40.077 86.048 22.896 1.00 25.40 151 LEU A O 1
ATOM 457 N N . PRO A 1 68 ? 39.460 83.890 22.980 1.00 27.19 152 PRO A N 1
ATOM 458 C CA . PRO A 1 68 ? 38.092 84.171 22.535 1.00 28.81 152 PRO A CA 1
ATOM 459 C C . PRO A 1 68 ? 37.237 84.880 23.575 1.00 32.29 152 PRO A C 1
ATOM 460 O O . PRO A 1 68 ? 37.552 84.885 24.768 1.00 31.84 152 PRO A O 1
ATOM 464 N N . ASP A 1 69 ? 36.160 85.491 23.093 1.00 35.25 153 ASP A N 1
ATOM 465 C CA . ASP A 1 69 ? 35.200 86.206 23.921 1.00 38.92 153 ASP A CA 1
ATOM 466 C C . ASP A 1 69 ? 33.919 86.171 23.116 1.00 41.47 153 ASP A C 1
ATOM 467 O O . ASP A 1 69 ? 33.381 87.208 22.721 1.00 40.96 153 ASP A O 1
ATOM 472 N N . ARG A 1 70 ? 33.440 84.965 22.851 1.00 44.31 154 ARG A N 1
ATOM 473 C CA . ARG A 1 70 ? 32.231 84.813 22.066 1.00 47.00 154 ARG A CA 1
ATOM 474 C C . ARG A 1 70 ? 31.065 84.218 22.830 1.00 48.10 154 ARG A C 1
ATOM 475 O O . ARG A 1 70 ? 31.171 83.146 23.427 1.00 47.71 154 ARG A O 1
ATOM 483 N N . SER A 1 71 ? 29.952 84.945 22.809 1.00 49.91 155 SER A N 1
ATOM 484 C CA . SER A 1 71 ? 28.728 84.519 23.471 1.00 50.55 155 SER A CA 1
ATOM 485 C C . SER A 1 71 ? 27.866 83.900 22.383 0.00 50.96 155 SER A C 1
ATOM 486 O O . SER A 1 71 ? 27.122 84.600 21.696 1.00 52.26 155 SER A O 1
ATOM 489 N N . VAL A 1 72 ? 27.985 82.586 22.224 1.00 50.61 156 VAL A N 1
ATOM 490 C CA . VAL A 1 72 ? 27.241 81.862 21.200 1.00 51.74 156 VAL A CA 1
ATOM 491 C C . VAL A 1 72 ? 26.119 80.995 21.758 1.00 52.36 156 VAL A C 1
ATOM 492 O O . VAL A 1 72 ? 26.253 80.392 22.823 1.00 54.13 156 VAL A O 1
ATOM 496 N N . GLY A 1 73 ? 25.014 80.937 21.021 1.00 52.32 157 GLY A N 1
ATOM 497 C CA . GLY A 1 73 ? 23.878 80.130 21.428 1.00 51.87 157 GLY A CA 1
ATOM 498 C C . GLY A 1 73 ? 23.446 79.276 20.250 1.00 51.49 157 GLY A C 1
ATOM 499 O O . GLY A 1 73 ? 24.270 78.927 19.405 1.00 51.02 157 GLY A O 1
ATOM 500 N N . GLY A 1 74 ? 22.165 78.930 20.189 1.00 51.34 158 GLY A N 1
ATOM 501 C CA . GLY A 1 74 ? 21.682 78.136 19.075 1.00 50.55 158 GLY A CA 1
ATOM 502 C C . GLY A 1 74 ? 21.357 76.678 19.348 1.00 49.35 158 GLY A C 1
ATOM 503 O O . GLY A 1 74 ? 20.913 76.309 20.435 1.00 48.71 158 GLY A O 1
ATOM 504 N N . THR A 1 75 ? 21.591 75.846 18.337 1.00 47.97 159 THR A N 1
ATOM 505 C CA . THR A 1 75 ? 21.310 74.420 18.419 1.00 45.23 159 THR A CA 1
ATOM 506 C C . THR A 1 75 ? 22.512 73.602 18.879 1.00 43.00 159 THR A C 1
ATOM 507 O O . THR A 1 75 ? 22.399 72.770 19.778 0.00 42.52 159 THR A O 1
ATOM 511 N N . THR A 1 76 ? 23.661 73.835 18.251 1.00 40.31 160 THR A N 1
ATOM 512 C CA . THR A 1 76 ? 24.870 73.094 18.591 1.00 37.24 160 THR A CA 1
ATOM 513 C C . THR A 1 76 ? 25.826 73.956 19.401 1.00 34.55 160 THR A C 1
ATOM 514 O O . THR A 1 76 ? 26.031 75.129 19.090 1.00 36.63 160 THR A O 1
ATOM 518 N N . PRO A 1 77 ? 26.429 73.386 20.454 1.00 31.92 161 PRO A N 1
ATOM 519 C CA . PRO A 1 77 ? 27.368 74.158 21.277 1.00 28.66 161 PRO A CA 1
ATOM 520 C C . PRO A 1 77 ? 28.477 74.768 20.422 1.00 25.76 161 PRO A C 1
ATOM 521 O O . PRO A 1 77 ? 28.889 74.189 19.417 1.00 21.88 161 PRO A O 1
ATOM 525 N N . ASP A 1 78 ? 28.953 75.939 20.828 1.00 25.04 162 ASP A N 1
ATOM 526 C CA . ASP A 1 78 ? 30.012 76.632 20.109 1.00 24.90 162 ASP A CA 1
ATOM 527 C C . ASP A 1 78 ? 31.294 75.809 20.164 1.00 23.90 162 ASP A C 1
ATOM 528 O O . ASP A 1 78 ? 31.828 75.544 21.241 1.00 25.60 162 ASP A O 1
ATOM 533 N N . PRO A 1 79 ? 31.802 75.383 19.004 1.00 21.14 163 PRO A N 1
ATOM 534 C CA . PRO A 1 79 ? 33.033 74.591 18.996 1.00 21.44 163 PRO A CA 1
ATOM 535 C C . PRO A 1 79 ? 34.284 75.412 19.318 1.00 21.25 163 PRO A C 1
ATOM 536 O O . PRO A 1 79 ? 35.361 74.849 19.538 1.00 18.57 163 PRO A O 1
ATOM 540 N N . PHE A 1 80 ? 34.137 76.737 19.351 1.00 20.93 164 PHE A N 1
ATOM 541 C CA . PHE A 1 80 ? 35.270 77.623 19.632 1.00 21.68 164 PHE A CA 1
ATOM 542 C C . PHE A 1 80 ? 35.148 78.359 20.969 1.00 21.77 164 PHE A C 1
ATOM 543 O O . PHE A 1 80 ? 35.887 79.307 21.231 1.00 21.87 164 PHE A O 1
ATOM 551 N N . ALA A 1 81 ? 34.217 77.923 21.811 1.00 22.74 165 ALA A N 1
ATOM 552 C CA . ALA A 1 81 ? 33.999 78.545 23.115 1.00 21.01 165 ALA A CA 1
ATOM 553 C C . ALA A 1 81 ? 35.296 78.817 23.877 1.00 19.06 165 ALA A C 1
ATOM 554 O O . ALA A 1 81 ? 35.443 79.857 24.516 1.00 20.67 165 ALA A O 1
ATOM 556 N N . GLN A 1 82 ? 36.244 77.892 23.796 1.00 19.42 166 GLN A N 1
ATOM 557 C CA . GLN A 1 82 ? 37.501 78.044 24.523 1.00 21.28 166 GLN A CA 1
ATOM 558 C C . GLN A 1 82 ? 38.737 77.826 23.670 1.00 20.73 166 GLN A C 1
ATOM 559 O O . GLN A 1 82 ? 39.758 77.358 24.170 1.00 20.08 166 GLN A O 1
ATOM 565 N N . GLN A 1 83 ? 38.652 78.180 22.392 1.00 21.99 167 GLN A N 1
ATOM 566 C CA . GLN A 1 83 ? 39.770 77.987 21.487 1.00 22.30 167 GLN A CA 1
ATOM 567 C C . GLN A 1 83 ? 40.638 79.220 21.349 1.00 23.10 167 GLN A C 1
ATOM 568 O O . GLN A 1 83 ? 40.155 80.314 21.037 1.00 25.00 167 GLN A O 1
ATOM 574 N N . VAL A 1 84 ? 41.928 79.026 21.597 1.00 21.81 168 VAL A N 1
ATOM 575 C CA . VAL A 1 84 ? 42.911 80.087 21.494 1.00 21.35 168 VAL A CA 1
ATOM 576 C C . VAL A 1 84 ? 43.793 79.827 20.283 1.00 21.50 168 VAL A C 1
ATOM 577 O O . VAL A 1 84 ? 44.223 78.699 20.049 1.00 21.87 168 VAL A O 1
ATOM 581 N N . THR A 1 85 ? 44.067 80.873 19.513 1.00 22.04 169 THR A N 1
ATOM 582 C CA . THR A 1 85 ? 44.898 80.719 18.330 1.00 21.96 169 THR A CA 1
ATOM 583 C C . THR A 1 85 ? 46.236 81.430 18.478 1.00 20.62 169 THR A C 1
ATOM 584 O O . THR A 1 85 ? 46.329 82.506 19.067 1.00 17.51 169 THR A O 1
ATOM 588 N N . ILE A 1 86 ? 47.273 80.805 17.938 1.00 19.72 170 ILE A N 1
ATOM 589 C CA . ILE A 1 86 ? 48.619 81.350 17.979 1.00 19.67 170 ILE A CA 1
ATOM 590 C C . ILE A 1 86 ? 49.010 81.450 16.514 1.00 19.41 170 ILE A C 1
ATOM 591 O O . ILE A 1 86 ? 48.956 80.458 15.797 1.00 20.18 170 ILE A O 1
ATOM 596 N N . THR A 1 87 ? 49.375 82.647 16.067 1.00 21.17 171 THR A N 1
ATOM 597 C CA . THR A 1 87 ? 49.734 82.869 14.666 1.00 20.40 171 THR A CA 1
ATOM 598 C C . THR A 1 87 ? 51.124 83.456 14.477 1.00 19.90 171 THR A C 1
ATOM 599 O O . THR A 1 87 ? 51.515 84.392 15.174 1.00 20.59 171 THR A O 1
ATOM 603 N N . GLY A 1 88 ? 51.862 82.918 13.516 1.00 17.94 172 GLY A N 1
ATOM 604 C CA . GLY A 1 88 ? 53.190 83.429 13.247 1.00 20.06 172 GLY A CA 1
ATOM 605 C C . GLY A 1 88 ? 54.043 82.409 12.527 1.00 20.94 172 GLY A C 1
ATOM 606 O O . GLY A 1 88 ? 53.528 81.425 12.008 1.00 21.65 172 GLY A O 1
ATOM 607 N N . TYR A 1 89 ? 55.347 82.652 12.475 1.00 22.25 173 TYR A N 1
ATOM 608 C CA . TYR A 1 89 ? 56.246 81.720 11.822 1.00 24.08 173 TYR A CA 1
ATOM 609 C C . TYR A 1 89 ? 56.141 80.407 12.589 1.00 24.83 173 TYR A C 1
ATOM 610 O O . TYR A 1 89 ? 56.131 80.389 13.820 1.00 24.05 173 TYR A O 1
ATOM 619 N N . PHE A 1 90 ? 56.039 79.307 11.858 1.00 25.92 174 PHE A N 1
ATOM 620 C CA . PHE A 1 90 ? 55.921 77.998 12.484 1.00 26.96 174 PHE A CA 1
ATOM 621 C C . PHE A 1 90 ? 56.895 77.750 13.640 1.00 26.48 174 PHE A C 1
ATOM 622 O O . PHE A 1 90 ? 56.519 77.182 14.665 1.00 26.14 174 PHE A O 1
ATOM 630 N N . GLY A 1 91 ? 58.147 78.161 13.470 1.00 24.28 175 GLY A N 1
ATOM 631 C CA . GLY A 1 91 ? 59.130 77.938 14.516 1.00 24.29 175 GLY A CA 1
ATOM 632 C C . GLY A 1 91 ? 58.805 78.628 15.831 1.00 24.34 175 GLY A C 1
ATOM 633 O O . GLY A 1 91 ? 59.063 78.085 16.906 1.00 21.35 175 GLY A O 1
ATOM 634 N N . ASP A 1 92 ? 58.236 79.827 15.751 1.00 23.61 176 ASP A N 1
ATOM 635 C CA . ASP A 1 92 ? 57.893 80.576 16.949 1.00 25.56 176 ASP A CA 1
ATOM 636 C C . ASP A 1 92 ? 56.575 80.099 17.565 1.00 26.17 176 ASP A C 1
ATOM 637 O O . ASP A 1 92 ? 56.419 80.058 18.791 1.00 25.66 176 ASP A O 1
ATOM 642 N N . VAL A 1 93 ? 55.631 79.725 16.710 1.00 26.53 177 VAL A N 1
ATOM 643 C CA . VAL A 1 93 ? 54.337 79.253 17.174 1.00 25.58 177 VAL A CA 1
ATOM 644 C C . VAL A 1 93 ? 54.480 78.062 18.116 1.00 25.45 177 VAL A C 1
ATOM 645 O O . VAL A 1 93 ? 53.782 77.963 19.126 1.00 22.97 177 VAL A O 1
ATOM 649 N N . ASP A 1 94 ? 55.388 77.154 17.779 1.00 25.80 178 ASP A N 1
ATOM 650 C CA . ASP A 1 94 ? 55.601 75.973 18.598 1.00 26.50 178 ASP A CA 1
ATOM 651 C C . ASP A 1 94 ? 56.174 76.348 19.954 1.00 26.52 178 ASP A C 1
ATOM 652 O O . ASP A 1 94 ? 55.834 75.747 20.975 1.00 27.55 178 ASP A O 1
ATOM 657 N N . ARG A 1 95 ? 57.043 77.351 19.962 1.00 25.49 179 ARG A N 1
ATOM 658 C CA . ARG A 1 95 ? 57.665 77.786 21.199 1.00 23.58 179 ARG A CA 1
ATOM 659 C C . ARG A 1 95 ? 56.654 78.494 22.087 1.00 21.18 179 ARG A C 1
ATOM 660 O O . ARG A 1 95 ? 56.783 78.494 23.307 1.00 21.94 179 ARG A O 1
ATOM 668 N N . ALA A 1 96 ? 55.647 79.095 21.465 1.00 21.35 180 ALA A N 1
ATOM 669 C CA . ALA A 1 96 ? 54.590 79.795 22.191 1.00 19.21 180 ALA A CA 1
ATOM 670 C C . ALA A 1 96 ? 53.576 78.771 22.688 1.00 18.82 180 ALA A C 1
ATOM 671 O O . ALA A 1 96 ? 52.835 79.014 23.631 1.00 19.19 180 ALA A O 1
ATOM 673 N N . ARG A 1 97 ? 53.546 77.616 22.039 1.00 20.97 181 ARG A N 1
ATOM 674 C CA . ARG A 1 97 ? 52.643 76.553 22.451 1.00 20.82 181 ARG A CA 1
ATOM 675 C C . ARG A 1 97 ? 53.077 76.138 23.851 1.00 20.98 181 ARG A C 1
ATOM 676 O O . ARG A 1 97 ? 52.288 76.155 24.797 1.00 20.48 181 ARG A O 1
ATOM 684 N N . MET A 1 98 ? 54.352 75.783 23.962 1.00 21.10 182 MET A N 1
ATOM 685 C CA . MET A 1 98 ? 54.965 75.362 25.215 1.00 21.45 182 MET A CA 1
ATOM 686 C C . MET A 1 98 ? 54.859 76.410 26.314 1.00 20.78 182 MET A C 1
ATOM 687 O O . MET A 1 98 ? 54.478 76.100 27.442 1.00 20.25 182 MET A O 1
ATOM 692 N N . LEU A 1 99 ? 55.197 77.654 25.987 1.00 20.85 183 LEU A N 1
ATOM 693 C CA . LEU A 1 99 ? 55.151 78.733 26.970 1.00 19.31 183 LEU A CA 1
ATOM 694 C C . LEU A 1 99 ? 53.740 79.068 27.464 1.00 19.50 183 LEU A C 1
ATOM 695 O O . LEU A 1 99 ? 53.579 79.636 28.548 1.00 19.72 183 LEU A O 1
ATOM 700 N N . MET A 1 100 ? 52.720 78.734 26.676 1.00 18.80 184 MET A N 1
ATOM 701 C CA . MET A 1 100 ? 51.346 79.025 27.081 1.00 20.64 184 MET A CA 1
ATOM 702 C C . MET A 1 100 ? 50.818 77.932 28.020 1.00 21.62 184 MET A C 1
ATOM 703 O O . MET A 1 100 ? 49.906 78.170 28.809 1.00 20.10 184 MET A O 1
ATOM 708 N N . ARG A 1 101 ? 51.393 76.735 27.939 1.00 22.42 185 ARG A N 1
ATOM 709 C CA . ARG A 1 101 ? 50.966 75.645 28.810 1.00 24.18 185 ARG A CA 1
ATOM 710 C C . ARG A 1 101 ? 51.665 75.748 30.162 1.00 25.59 185 ARG A C 1
ATOM 711 O O . ARG A 1 101 ? 51.031 75.611 31.212 1.00 26.09 185 ARG A O 1
ATOM 719 N N . ARG A 1 102 ? 52.976 75.977 30.123 1.00 25.57 186 ARG A N 1
ATOM 720 C CA . ARG A 1 102 ? 53.779 76.087 31.332 1.00 26.35 186 ARG A CA 1
ATOM 721 C C . ARG A 1 102 ? 53.343 77.256 32.187 1.00 26.88 186 ARG A C 1
ATOM 722 O O . ARG A 1 102 ? 53.302 77.152 33.417 1.00 26.10 186 ARG A O 1
ATOM 730 N N . ASN A 1 103 ? 53.024 78.371 31.535 1.00 27.40 187 ASN A N 1
ATOM 731 C CA . ASN A 1 103 ? 52.618 79.574 32.248 1.00 26.19 187 ASN A CA 1
ATOM 732 C C . ASN A 1 103 ? 51.148 79.632 32.616 1.00 25.48 187 ASN A C 1
ATOM 733 O O . ASN A 1 103 ? 50.746 80.465 33.422 1.00 24.72 187 ASN A O 1
ATOM 738 N N . CYS A 1 104 ? 50.338 78.762 32.033 1.00 25.48 188 CYS A N 1
ATOM 739 C CA . CYS A 1 104 ? 48.918 78.791 32.341 1.00 25.30 188 CYS A CA 1
ATOM 740 C C . CYS A 1 104 ? 48.630 78.351 33.775 1.00 25.81 188 CYS A C 1
ATOM 741 O O . CYS A 1 104 ? 49.260 77.425 34.293 1.00 24.39 188 CYS A O 1
ATOM 744 N N . HIS A 1 105 ? 47.681 79.033 34.412 1.00 25.09 189 HIS A N 1
ATOM 745 C CA . HIS A 1 105 ? 47.288 78.710 35.777 1.00 24.84 189 HIS A CA 1
ATOM 746 C C . HIS A 1 105 ? 46.360 77.511 35.781 1.00 26.05 189 HIS A C 1
ATOM 747 O O . HIS A 1 105 ? 45.905 77.056 34.730 1.00 27.27 189 HIS A O 1
ATOM 754 N N . PHE A 1 106 ? 46.093 77.011 36.985 1.00 27.17 190 PHE A N 1
ATOM 755 C CA . PHE A 1 106 ? 45.179 75.899 37.224 1.00 26.63 190 PHE A CA 1
ATOM 756 C C . PHE A 1 106 ? 44.747 76.036 38.691 1.00 27.22 190 PHE A C 1
ATOM 757 O O . PHE A 1 106 ? 45.423 76.689 39.481 1.00 23.65 190 PHE A O 1
ATOM 765 N N . THR A 1 107 ? 43.621 75.436 39.058 1.00 29.41 191 THR A N 1
ATOM 766 C CA . THR A 1 107 ? 43.133 75.539 40.430 1.00 28.27 191 THR A CA 1
ATOM 767 C C . THR A 1 107 ? 42.749 74.191 41.028 1.00 27.05 191 THR A C 1
ATOM 768 O O . THR A 1 107 ? 42.266 73.303 40.326 1.00 26.85 191 THR A O 1
ATOM 772 N N . VAL A 1 108 ? 42.976 74.048 42.332 1.00 27.44 192 VAL A N 1
ATOM 773 C CA . VAL A 1 108 ? 42.643 72.823 43.059 1.00 27.41 192 VAL A CA 1
ATOM 774 C C . VAL A 1 108 ? 42.017 73.221 44.393 1.00 27.67 192 VAL A C 1
ATOM 775 O O . VAL A 1 108 ? 42.401 74.228 44.986 1.00 27.54 192 VAL A O 1
ATOM 779 N N . PHE A 1 109 ? 41.050 72.439 44.858 1.00 29.97 193 PHE A N 1
ATOM 780 C CA . PHE A 1 109 ? 40.371 72.730 46.119 1.00 29.72 193 PHE A CA 1
ATOM 781 C C . PHE A 1 109 ? 40.642 71.659 47.171 1.00 30.59 193 PHE A C 1
ATOM 782 O O . PHE A 1 109 ? 40.582 70.467 46.882 1.00 31.91 193 PHE A O 1
ATOM 790 N N . MET A 1 110 ? 40.938 72.083 48.395 1.00 31.44 194 MET A N 1
ATOM 791 C CA . MET A 1 110 ? 41.198 71.144 49.477 1.00 31.42 194 MET A CA 1
ATOM 792 C C . MET A 1 110 ? 40.033 71.167 50.473 1.00 31.96 194 MET A C 1
ATOM 793 O O . MET A 1 110 ? 39.509 72.231 50.813 1.00 30.08 194 MET A O 1
ATOM 798 N N . ALA A 1 111 ? 39.630 69.988 50.932 1.00 31.74 195 ALA A N 1
ATOM 799 C CA . ALA A 1 111 ? 38.533 69.871 51.884 1.00 32.54 195 ALA A CA 1
ATOM 800 C C . ALA A 1 111 ? 39.048 70.218 53.278 1.00 34.13 195 ALA A C 1
ATOM 801 O O . ALA A 1 111 ? 39.933 69.549 53.803 1.00 33.51 195 ALA A O 1
ATOM 803 N N . LEU A 1 112 ? 38.507 71.278 53.866 1.00 36.53 196 LEU A N 1
ATOM 804 C CA . LEU A 1 112 ? 38.930 71.689 55.190 1.00 37.87 196 LEU A CA 1
ATOM 805 C C . LEU A 1 112 ? 38.173 70.880 56.243 1.00 39.55 196 LEU A C 1
ATOM 806 O O . LEU A 1 112 ? 38.534 70.860 57.416 1.00 40.65 196 LEU A O 1
ATOM 811 N N . SER A 1 113 ? 37.113 70.208 55.814 1.00 40.30 197 SER A N 1
ATOM 812 C CA . SER A 1 113 ? 36.337 69.377 56.720 1.00 41.17 197 SER A CA 1
ATOM 813 C C . SER A 1 113 ? 37.346 68.481 57.411 0.00 41.83 197 SER A C 1
ATOM 814 O O . SER A 1 113 ? 38.394 68.143 56.852 0.00 41.83 197 SER A O 1
ATOM 817 N N . LYS A 1 114 ? 37.023 68.118 58.642 1.00 43.63 198 LYS A N 1
ATOM 818 C CA . LYS A 1 114 ? 37.845 67.234 59.450 1.00 44.06 198 LYS A CA 1
ATOM 819 C C . LYS A 1 114 ? 39.099 67.830 60.061 1.00 45.12 198 LYS A C 1
ATOM 820 O O . LYS A 1 114 ? 39.637 67.275 61.010 1.00 45.52 198 LYS A O 1
ATOM 826 N N . MET A 1 115 ? 39.566 68.956 59.527 1.00 45.78 199 MET A N 1
ATOM 827 C CA . MET A 1 115 ? 40.777 69.585 60.051 1.00 45.32 199 MET A CA 1
ATOM 828 C C . MET A 1 115 ? 40.654 69.745 61.563 1.00 46.33 199 MET A C 1
ATOM 829 O O . MET A 1 115 ? 39.560 69.952 62.083 1.00 47.34 199 MET A O 1
ATOM 834 N N . LYS A 1 116 ? 41.773 69.628 62.271 1.00 47.05 200 LYS A N 1
ATOM 835 C CA . LYS A 1 116 ? 41.764 69.748 63.728 1.00 46.68 200 LYS A CA 1
ATOM 836 C C . LYS A 1 116 ? 41.589 71.187 64.207 1.00 47.10 200 LYS A C 1
ATOM 837 O O . LYS A 1 116 ? 40.587 71.518 64.844 1.00 48.00 200 LYS A O 1
ATOM 843 N N . MET A 1 117 ? 42.568 72.031 63.896 1.00 45.84 201 MET A N 1
ATOM 844 C CA . MET A 1 117 ? 42.548 73.437 64.290 1.00 44.27 201 MET A CA 1
ATOM 845 C C . MET A 1 117 ? 41.321 74.184 63.775 1.00 43.07 201 MET A C 1
ATOM 846 O O . MET A 1 117 ? 40.744 73.821 62.748 1.00 43.34 201 MET A O 1
ATOM 851 N N . PRO A 1 118 ? 40.905 75.242 64.489 1.00 42.25 202 PRO A N 1
ATOM 852 C CA . PRO A 1 118 ? 39.739 76.009 64.044 1.00 41.42 202 PRO A CA 1
ATOM 853 C C . PRO A 1 118 ? 40.075 76.748 62.756 1.00 40.00 202 PRO A C 1
ATOM 854 O O . PRO A 1 118 ? 41.231 77.102 62.515 1.00 39.31 202 PRO A O 1
ATOM 858 N N . LEU A 1 119 ? 39.057 76.974 61.935 1.00 38.77 203 LEU A N 1
ATOM 859 C CA . LEU A 1 119 ? 39.219 77.649 60.655 1.00 36.84 203 LEU A CA 1
ATOM 860 C C . LEU A 1 119 ? 39.904 79.006 60.790 1.00 35.52 203 LEU A C 1
ATOM 861 O O . LEU A 1 119 ? 40.789 79.344 60.002 1.00 34.75 203 LEU A O 1
ATOM 866 N N . HIS A 1 120 ? 39.503 79.775 61.798 1.00 35.28 204 HIS A N 1
ATOM 867 C CA . HIS A 1 120 ? 40.060 81.106 62.014 1.00 34.49 204 HIS A CA 1
ATOM 868 C C . HIS A 1 120 ? 41.577 81.119 62.135 1.00 33.87 204 HIS A C 1
ATOM 869 O O . HIS A 1 120 ? 42.228 82.033 61.633 1.00 35.07 204 HIS A O 1
ATOM 876 N N . GLU A 1 121 ? 42.141 80.116 62.801 1.00 33.19 205 GLU A N 1
ATOM 877 C CA . GLU A 1 121 ? 43.588 80.053 62.966 1.00 33.63 205 GLU A CA 1
ATOM 878 C C . GLU A 1 121 ? 44.220 79.790 61.604 1.00 33.51 205 GLU A C 1
ATOM 879 O O . GLU A 1 121 ? 45.218 80.415 61.237 1.00 32.63 205 GLU A O 1
ATOM 885 N N . LEU A 1 122 ? 43.624 78.868 60.853 1.00 32.96 206 LEU A N 1
ATOM 886 C CA . LEU A 1 122 ? 44.118 78.536 59.528 1.00 31.29 206 LEU A CA 1
ATOM 887 C C . LEU A 1 122 ? 44.124 79.796 58.669 1.00 31.29 206 LEU A C 1
ATOM 888 O O . LEU A 1 122 ? 45.114 80.099 57.997 1.00 31.03 206 LEU A O 1
ATOM 893 N N . GLN A 1 123 ? 43.017 80.532 58.698 1.00 31.47 207 GLN A N 1
ATOM 894 C CA . GLN A 1 123 ? 42.918 81.765 57.921 1.00 31.92 207 GLN A CA 1
ATOM 895 C C . GLN A 1 123 ? 44.086 82.679 58.265 1.00 31.74 207 GLN A C 1
ATOM 896 O O . GLN A 1 123 ? 44.747 83.212 57.374 1.00 31.36 207 GLN A O 1
ATOM 902 N N . ALA A 1 124 ? 44.340 82.838 59.563 1.00 31.47 208 ALA A N 1
ATOM 903 C CA . ALA A 1 124 ? 45.429 83.684 60.043 1.00 30.61 208 ALA A CA 1
ATOM 904 C C . ALA A 1 124 ? 46.756 83.220 59.467 1.00 31.10 208 ALA A C 1
ATOM 905 O O . ALA A 1 124 ? 47.546 84.028 58.985 1.00 30.69 208 ALA A O 1
ATOM 907 N N . HIS A 1 125 ? 46.997 81.912 59.531 1.00 32.30 209 HIS A N 1
ATOM 908 C CA . HIS A 1 125 ? 48.216 81.313 59.004 1.00 32.20 209 HIS A CA 1
ATOM 909 C C . HIS A 1 125 ? 48.368 81.754 57.550 1.00 35.03 209 HIS A C 1
ATOM 910 O O . HIS A 1 125 ? 49.279 82.510 57.205 1.00 34.89 209 HIS A O 1
ATOM 917 N N . VAL A 1 126 ? 47.457 81.289 56.701 1.00 36.36 210 VAL A N 1
ATOM 918 C CA . VAL A 1 126 ? 47.495 81.627 55.283 1.00 36.89 210 VAL A CA 1
ATOM 919 C C . VAL A 1 126 ? 47.645 83.121 55.033 1.00 38.44 210 VAL A C 1
ATOM 920 O O . VAL A 1 126 ? 48.396 83.537 54.151 1.00 39.65 210 VAL A O 1
ATOM 924 N N . ARG A 1 127 ? 46.926 83.928 55.804 1.00 39.83 211 ARG A N 1
ATOM 925 C CA . ARG A 1 127 ? 46.986 85.378 55.641 1.00 40.29 211 ARG A CA 1
ATOM 926 C C . ARG A 1 127 ? 48.347 85.956 56.007 1.00 40.64 211 ARG A C 1
ATOM 927 O O . ARG A 1 127 ? 48.786 86.938 55.411 1.00 41.93 211 ARG A O 1
ATOM 935 N N . GLN A 1 128 ? 49.013 85.341 56.982 1.00 40.73 212 GLN A N 1
ATOM 936 C CA . GLN A 1 128 ? 50.314 85.819 57.441 1.00 40.43 212 GLN A CA 1
ATOM 937 C C . GLN A 1 128 ? 51.498 85.108 56.775 1.00 39.92 212 GLN A C 1
ATOM 938 O O . GLN A 1 128 ? 52.653 85.363 57.118 1.00 39.52 212 GLN A O 1
ATOM 944 N N . ASN A 1 129 ? 51.214 84.211 55.836 1.00 38.23 213 ASN A N 1
ATOM 945 C CA . ASN A 1 129 ? 52.268 83.486 55.126 1.00 36.71 213 ASN A CA 1
ATOM 946 C C . ASN A 1 129 ? 51.874 83.358 53.653 1.00 35.50 213 ASN A C 1
ATOM 947 O O . ASN A 1 129 ? 51.320 82.341 53.229 1.00 34.44 213 ASN A O 1
ATOM 952 N N . PRO A 1 130 ? 52.150 84.403 52.856 1.00 34.60 214 PRO A N 1
ATOM 953 C CA . PRO A 1 130 ? 51.814 84.391 51.433 1.00 33.08 214 PRO A CA 1
ATOM 954 C C . PRO A 1 130 ? 52.968 83.959 50.536 1.00 31.92 214 PRO A C 1
ATOM 955 O O . PRO A 1 130 ? 54.065 84.514 50.602 1.00 31.37 214 PRO A O 1
ATOM 959 N N . ILE A 1 131 ? 52.709 82.958 49.703 1.00 31.39 215 ILE A N 1
ATOM 960 C CA . ILE A 1 131 ? 53.706 82.456 48.768 1.00 30.54 215 ILE A CA 1
ATOM 961 C C . ILE A 1 131 ? 53.495 83.260 47.487 1.00 29.51 215 ILE A C 1
ATOM 962 O O . ILE A 1 131 ? 52.363 83.627 47.172 1.00 29.26 215 ILE A O 1
ATOM 967 N N . GLN A 1 132 ? 54.573 83.546 46.761 0.00 27.73 216 GLN A N 1
ATOM 968 C CA . GLN A 1 132 ? 54.481 84.342 45.536 0.00 26.06 216 GLN A CA 1
ATOM 969 C C . GLN A 1 132 ? 53.939 83.596 44.319 0.00 25.26 216 GLN A C 1
ATOM 970 O O . GLN A 1 132 ? 53.514 84.217 43.345 0.00 25.17 216 GLN A O 1
ATOM 976 N N . ASN A 1 133 ? 53.948 82.270 44.373 1.00 24.93 217 ASN A N 1
ATOM 977 C CA . ASN A 1 133 ? 53.465 81.470 43.255 1.00 22.74 217 ASN A CA 1
ATOM 978 C C . ASN A 1 133 ? 52.369 80.489 43.668 1.00 22.97 217 ASN A C 1
ATOM 979 O O . ASN A 1 133 ? 52.133 79.494 42.985 1.00 22.02 217 ASN A O 1
ATOM 984 N N . VAL A 1 134 ? 51.695 80.761 44.780 1.00 22.78 218 VAL A N 1
ATOM 985 C CA . VAL A 1 134 ? 50.648 79.862 45.235 1.00 22.34 218 VAL A CA 1
ATOM 986 C C . VAL A 1 134 ? 49.514 80.571 45.961 1.00 22.47 218 VAL A C 1
ATOM 987 O O . VAL A 1 134 ? 49.364 80.437 47.175 1.00 23.99 218 VAL A O 1
ATOM 991 N N . GLU A 1 135 ? 48.704 81.311 45.215 1.00 21.79 219 GLU A N 1
ATOM 992 C CA . GLU A 1 135 ? 47.585 82.016 45.816 1.00 23.01 219 GLU A CA 1
ATOM 993 C C . GLU A 1 135 ? 46.668 81.054 46.556 1.00 24.27 219 GLU A C 1
ATOM 994 O O . GLU A 1 135 ? 46.351 79.980 46.056 1.00 24.23 219 GLU A O 1
ATOM 1000 N N . MET A 1 136 ? 46.242 81.447 47.750 1.00 26.40 220 MET A N 1
ATOM 1001 C CA . MET A 1 136 ? 45.342 80.618 48.538 1.00 30.13 220 MET A CA 1
ATOM 1002 C C . MET A 1 136 ? 44.178 81.475 49.014 1.00 31.34 220 MET A C 1
ATOM 1003 O O . MET A 1 136 ? 44.366 82.598 49.479 1.00 31.44 220 MET A O 1
ATOM 1008 N N . SER A 1 137 ? 42.974 80.937 48.889 1.00 33.50 221 SER A N 1
ATOM 1009 C CA . SER A 1 137 ? 41.776 81.650 49.296 1.00 34.51 221 SER A CA 1
ATOM 1010 C C . SER A 1 137 ? 40.699 80.649 49.673 1.00 34.90 221 SER A C 1
ATOM 1011 O O . SER A 1 137 ? 40.632 79.555 49.120 1.00 35.08 221 SER A O 1
ATOM 1014 N N . PHE A 1 138 ? 39.857 81.032 50.623 1.00 36.66 222 PHE A N 1
ATOM 1015 C CA . PHE A 1 138 ? 38.782 80.170 51.095 1.00 35.55 222 PHE A CA 1
ATOM 1016 C C . PHE A 1 138 ? 37.477 80.449 50.367 1.00 36.94 222 PHE A C 1
ATOM 1017 O O . PHE A 1 138 ? 37.200 81.582 49.976 1.00 37.77 222 PHE A O 1
ATOM 1025 N N . VAL A 1 139 ? 36.686 79.399 50.176 1.00 37.66 223 VAL A N 1
ATOM 1026 C CA . VAL A 1 139 ? 35.390 79.516 49.527 1.00 38.61 223 VAL A CA 1
ATOM 1027 C C . VAL A 1 139 ? 34.474 78.473 50.140 1.00 40.08 223 VAL A C 1
ATOM 1028 O O . VAL A 1 139 ? 34.912 77.372 50.473 1.00 40.08 223 VAL A O 1
ATOM 1032 N N . ASP A 1 140 ? 33.203 78.826 50.300 1.00 42.30 224 ASP A N 1
ATOM 1033 C CA . ASP A 1 140 ? 32.230 77.914 50.886 1.00 43.83 224 ASP A CA 1
ATOM 1034 C C . ASP A 1 140 ? 31.277 77.374 49.828 1.00 45.23 224 ASP A C 1
ATOM 1035 O O . ASP A 1 140 ? 30.588 78.140 49.152 1.00 46.24 224 ASP A O 1
ATOM 1040 N N . ALA A 1 141 ? 31.245 76.055 49.681 1.00 46.62 225 ALA A N 1
ATOM 1041 C CA . ALA A 1 141 ? 30.352 75.424 48.719 1.00 46.58 225 ALA A CA 1
ATOM 1042 C C . ALA A 1 141 ? 29.014 75.288 49.429 1.00 47.26 225 ALA A C 1
ATOM 1043 O O . ALA A 1 141 ? 28.947 74.716 50.517 1.00 46.65 225 ALA A O 1
ATOM 1045 N N . PRO A 1 142 ? 27.932 75.799 48.814 1.00 48.46 226 PRO A N 1
ATOM 1046 C CA . PRO A 1 142 ? 26.571 75.759 49.358 1.00 49.14 226 PRO A CA 1
ATOM 1047 C C . PRO A 1 142 ? 26.409 75.090 50.724 1.00 48.66 226 PRO A C 1
ATOM 1048 O O . PRO A 1 142 ? 26.786 73.936 50.915 1.00 48.68 226 PRO A O 1
ATOM 1052 N N . VAL A 1 148 ? 26.912 73.227 53.729 1.00 47.63 232 VAL A N 1
ATOM 1053 C CA . VAL A 1 148 ? 27.649 74.483 53.648 1.00 47.47 232 VAL A CA 1
ATOM 1054 C C . VAL A 1 148 ? 29.060 74.299 54.204 1.00 45.80 232 VAL A C 1
ATOM 1055 O O . VAL A 1 148 ? 29.409 74.872 55.233 1.00 45.89 232 VAL A O 1
ATOM 1059 N N . THR A 1 149 ? 29.863 73.495 53.511 1.00 44.76 233 THR A N 1
ATOM 1060 C CA . THR A 1 149 ? 31.235 73.216 53.927 1.00 43.79 233 THR A CA 1
ATOM 1061 C C . THR A 1 149 ? 32.237 74.114 53.197 1.00 43.32 233 THR A C 1
ATOM 1062 O O . THR A 1 149 ? 32.045 74.444 52.022 1.00 42.88 233 THR A O 1
ATOM 1066 N N . THR A 1 150 ? 33.308 74.491 53.894 1.00 42.06 234 THR A N 1
ATOM 1067 C CA . THR A 1 150 ? 34.338 75.362 53.334 1.00 40.69 234 THR A CA 1
ATOM 1068 C C . THR A 1 150 ? 35.473 74.608 52.641 1.00 39.45 234 THR A C 1
ATOM 1069 O O . THR A 1 150 ? 35.874 73.519 53.065 1.00 39.91 234 THR A O 1
ATOM 1073 N N . TYR A 1 151 ? 35.985 75.213 51.574 1.00 36.37 235 TYR A N 1
ATOM 1074 C CA . TYR A 1 151 ? 37.071 74.647 50.783 1.00 33.35 235 TYR A CA 1
ATOM 1075 C C . TYR A 1 151 ? 38.195 75.665 50.630 1.00 31.07 235 TYR A C 1
ATOM 1076 O O . TYR A 1 151 ? 37.961 76.874 50.614 1.00 29.98 235 TYR A O 1
ATOM 1085 N N . LEU A 1 152 ? 39.419 75.166 50.515 1.00 29.20 236 LEU A N 1
ATOM 1086 C CA . LEU A 1 152 ? 40.567 76.032 50.334 1.00 26.58 236 LEU A CA 1
ATOM 1087 C C . LEU A 1 152 ? 40.946 75.971 48.860 1.00 26.35 236 LEU A C 1
ATOM 1088 O O . LEU A 1 152 ? 41.124 74.891 48.296 1.00 24.73 236 LEU A O 1
ATOM 1093 N N . ARG A 1 153 ? 41.046 77.139 48.233 1.00 26.43 237 ARG A N 1
ATOM 1094 C CA . ARG A 1 153 ? 41.383 77.224 46.821 1.00 26.32 237 ARG A CA 1
ATOM 1095 C C . ARG A 1 153 ? 42.855 77.557 46.651 1.00 26.40 237 ARG A C 1
ATOM 1096 O O . ARG A 1 153 ? 43.336 78.579 47.144 1.00 28.10 237 ARG A O 1
ATOM 1104 N N . ILE A 1 154 ? 43.575 76.680 45.963 1.00 24.39 238 ILE A N 1
ATOM 1105 C CA . ILE A 1 154 ? 44.995 76.884 45.732 1.00 23.81 238 ILE A CA 1
ATOM 1106 C C . ILE A 1 154 ? 45.176 77.042 44.224 1.00 24.04 238 ILE A C 1
ATOM 1107 O O . ILE A 1 154 ? 44.566 76.308 43.437 1.00 23.56 238 ILE A O 1
ATOM 1112 N N . THR A 1 155 ? 46.000 78.006 43.824 1.00 23.33 239 THR A N 1
ATOM 1113 C CA . THR A 1 155 ? 46.229 78.272 42.409 1.00 21.26 239 THR A CA 1
ATOM 1114 C C . THR A 1 155 ? 47.669 78.650 42.059 1.00 20.97 239 THR A C 1
ATOM 1115 O O . THR A 1 155 ? 48.328 79.428 42.757 1.00 21.26 239 THR A O 1
ATOM 1119 N N . ALA A 1 156 ? 48.147 78.096 40.955 1.00 21.19 240 ALA A N 1
ATOM 1120 C CA . ALA A 1 156 ? 49.497 78.363 40.495 1.00 21.21 240 ALA A CA 1
ATOM 1121 C C . ALA A 1 156 ? 49.594 78.084 39.011 1.00 20.20 240 ALA A C 1
ATOM 1122 O O . ALA A 1 156 ? 48.675 77.530 38.415 1.00 18.98 240 ALA A O 1
ATOM 1124 N N . ARG A 1 157 ? 50.715 78.481 38.423 1.00 20.12 241 ARG A N 1
ATOM 1125 C CA . ARG A 1 157 ? 50.970 78.263 37.007 1.00 19.26 241 ARG A CA 1
ATOM 1126 C C . ARG A 1 157 ? 51.473 76.836 36.897 1.00 18.95 241 ARG A C 1
ATOM 1127 O O . ARG A 1 157 ? 51.923 76.260 37.884 1.00 20.34 241 ARG A O 1
ATOM 1135 N N . GLU A 1 158 ? 51.396 76.264 35.702 1.00 20.88 242 GLU A N 1
ATOM 1136 C CA . GLU A 1 158 ? 51.845 74.895 35.480 1.00 20.52 242 GLU A CA 1
ATOM 1137 C C . GLU A 1 158 ? 53.302 74.682 35.901 1.00 20.51 242 GLU A C 1
ATOM 1138 O O . GLU A 1 158 ? 53.611 73.757 36.658 1.00 19.04 242 GLU A O 1
ATOM 1144 N N . LYS A 1 159 ? 54.190 75.545 35.419 1.00 19.56 243 LYS A N 1
ATOM 1145 C CA . LYS A 1 159 ? 55.618 75.429 35.720 1.00 20.39 243 LYS A CA 1
ATOM 1146 C C . LYS A 1 159 ? 55.976 75.425 37.211 1.00 21.59 243 LYS A C 1
ATOM 1147 O O . LYS A 1 159 ? 57.073 75.000 37.582 1.00 19.88 243 LYS A O 1
ATOM 1153 N N . ASN A 1 160 ? 55.063 75.899 38.061 1.00 23.06 244 ASN A N 1
ATOM 1154 C CA . ASN A 1 160 ? 55.295 75.941 39.507 1.00 23.48 244 ASN A CA 1
ATOM 1155 C C . ASN A 1 160 ? 54.512 74.853 40.248 1.00 25.60 244 ASN A C 1
ATOM 1156 O O . ASN A 1 160 ? 54.269 74.951 41.457 1.00 26.14 244 ASN A O 1
ATOM 1161 N N . GLN A 1 161 ? 54.128 73.811 39.522 1.00 26.94 245 GLN A N 1
ATOM 1162 C CA . GLN A 1 161 ? 53.368 72.702 40.094 1.00 28.61 245 GLN A CA 1
ATOM 1163 C C . GLN A 1 161 ? 54.058 72.044 41.294 1.00 28.45 245 GLN A C 1
ATOM 1164 O O . GLN A 1 161 ? 53.405 71.438 42.144 1.00 27.31 245 GLN A O 1
ATOM 1170 N N . HIS A 1 162 ? 55.380 72.147 41.352 1.00 29.57 246 HIS A N 1
ATOM 1171 C CA . HIS A 1 162 ? 56.126 71.561 42.457 1.00 30.90 246 HIS A CA 1
ATOM 1172 C C . HIS A 1 162 ? 55.901 72.430 43.683 1.00 30.53 246 HIS A C 1
ATOM 1173 O O . HIS A 1 162 ? 55.714 71.932 44.791 1.00 29.12 246 HIS A O 1
ATOM 1180 N N . GLU A 1 163 ? 55.908 73.739 43.468 1.00 31.71 247 GLU A N 1
ATOM 1181 C CA . GLU A 1 163 ? 55.691 74.689 44.548 1.00 33.09 247 GLU A CA 1
ATOM 1182 C C . GLU A 1 163 ? 54.289 74.562 45.145 1.00 33.21 247 GLU A C 1
ATOM 1183 O O . GLU A 1 163 ? 54.109 74.701 46.354 1.00 35.10 247 GLU A O 1
ATOM 1189 N N . LEU A 1 164 ? 53.293 74.301 44.304 1.00 32.53 248 LEU A N 1
ATOM 1190 C CA . LEU A 1 164 ? 51.923 74.183 44.793 1.00 31.29 248 LEU A CA 1
ATOM 1191 C C . LEU A 1 164 ? 51.713 72.921 45.613 1.00 30.87 248 LEU A C 1
ATOM 1192 O O . LEU A 1 164 ? 51.187 72.978 46.727 1.00 31.81 248 LEU A O 1
ATOM 1197 N N . ILE A 1 165 ? 52.118 71.778 45.071 1.00 30.60 249 ILE A N 1
ATOM 1198 C CA . ILE A 1 165 ? 51.962 70.520 45.794 1.00 31.07 249 ILE A CA 1
ATOM 1199 C C . ILE A 1 165 ? 52.567 70.609 47.196 1.00 31.48 249 ILE A C 1
ATOM 1200 O O . ILE A 1 165 ? 51.910 70.291 48.184 1.00 29.96 249 ILE A O 1
ATOM 1205 N N . GLU A 1 166 ? 53.818 71.052 47.275 1.00 32.59 250 GLU A N 1
ATOM 1206 C CA . GLU A 1 166 ? 54.504 71.178 48.555 1.00 32.24 250 GLU A CA 1
ATOM 1207 C C . GLU A 1 166 ? 53.683 72.020 49.533 1.00 32.71 250 GLU A C 1
ATOM 1208 O O . GLU A 1 166 ? 53.381 71.578 50.650 1.00 32.45 250 GLU A O 1
ATOM 1214 N N . ALA A 1 167 ? 53.317 73.227 49.115 1.00 29.69 251 ALA A N 1
ATOM 1215 C CA . ALA A 1 167 ? 52.519 74.103 49.968 1.00 28.07 251 ALA A CA 1
ATOM 1216 C C . ALA A 1 167 ? 51.303 73.331 50.469 1.00 27.62 251 ALA A C 1
ATOM 1217 O O . ALA A 1 167 ? 50.923 73.435 51.634 1.00 28.59 251 ALA A O 1
ATOM 1219 N N . ALA A 1 168 ? 50.694 72.555 49.581 1.00 27.21 252 ALA A N 1
ATOM 1220 C CA . ALA A 1 168 ? 49.532 71.755 49.943 1.00 27.96 252 ALA A CA 1
ATOM 1221 C C . ALA A 1 168 ? 49.915 70.710 50.993 1.00 26.62 252 ALA A C 1
ATOM 1222 O O . ALA A 1 168 ? 49.343 70.677 52.077 1.00 25.59 252 ALA A O 1
ATOM 1224 N N . LYS A 1 169 ? 50.890 69.865 50.670 1.00 28.40 253 LYS A N 1
ATOM 1225 C CA . LYS A 1 169 ? 51.333 68.824 51.597 1.00 30.06 253 LYS A CA 1
ATOM 1226 C C . LYS A 1 169 ? 51.851 69.382 52.921 1.00 31.67 253 LYS A C 1
ATOM 1227 O O . LYS A 1 169 ? 51.823 68.690 53.940 1.00 31.18 253 LYS A O 1
ATOM 1233 N N . ARG A 1 170 ? 52.328 70.624 52.911 1.00 32.42 254 ARG A N 1
ATOM 1234 C CA . ARG A 1 170 ? 52.805 71.237 54.144 1.00 33.63 254 ARG A CA 1
ATOM 1235 C C . ARG A 1 170 ? 51.574 71.518 54.994 1.00 35.74 254 ARG A C 1
ATOM 1236 O O . ARG A 1 170 ? 51.595 71.358 56.217 1.00 37.89 254 ARG A O 1
ATOM 1244 N N . LEU A 1 171 ? 50.491 71.910 54.331 1.00 36.64 255 LEU A N 1
ATOM 1245 C CA . LEU A 1 171 ? 49.244 72.211 55.018 1.00 38.41 255 LEU A CA 1
ATOM 1246 C C . LEU A 1 171 ? 48.583 70.981 55.619 1.00 38.93 255 LEU A C 1
ATOM 1247 O O . LEU A 1 171 ? 48.014 71.050 56.704 1.00 40.38 255 LEU A O 1
ATOM 1252 N N . ASN A 1 172 ? 48.640 69.855 54.924 1.00 40.24 256 ASN A N 1
ATOM 1253 C CA . ASN A 1 172 ? 48.030 68.656 55.475 1.00 41.43 256 ASN A CA 1
ATOM 1254 C C . ASN A 1 172 ? 48.719 68.354 56.797 1.00 42.43 256 ASN A C 1
ATOM 1255 O O . ASN A 1 172 ? 48.067 68.221 57.834 1.00 42.66 256 ASN A O 1
ATOM 1260 N N . GLU A 1 173 ? 50.044 68.278 56.750 1.00 42.22 257 GLU A N 1
ATOM 1261 C CA . GLU A 1 173 ? 50.855 68.028 57.929 1.00 41.49 257 GLU A CA 1
ATOM 1262 C C . GLU A 1 173 ? 50.381 68.901 59.086 1.00 41.67 257 GLU A C 1
ATOM 1263 O O . GLU A 1 173 ? 50.108 68.407 60.184 1.00 41.28 257 GLU A O 1
ATOM 1269 N N . ILE A 1 174 ? 50.288 70.202 58.821 1.00 41.63 258 ILE A N 1
ATOM 1270 C CA . ILE A 1 174 ? 49.868 71.190 59.811 1.00 41.24 258 ILE A CA 1
ATOM 1271 C C . ILE A 1 174 ? 48.401 71.087 60.239 1.00 41.36 258 ILE A C 1
ATOM 1272 O O . ILE A 1 174 ? 48.033 71.575 61.310 1.00 41.65 258 ILE A O 1
ATOM 1277 N N . LEU A 1 175 ? 47.566 70.444 59.429 1.00 41.33 259 LEU A N 1
ATOM 1278 C CA . LEU A 1 175 ? 46.151 70.323 59.779 1.00 42.62 259 LEU A CA 1
ATOM 1279 C C . LEU A 1 175 ? 45.763 68.989 60.403 1.00 42.21 259 LEU A C 1
ATOM 1280 O O . LEU A 1 175 ? 44.689 68.873 60.989 1.00 41.39 259 LEU A O 1
ATOM 1285 N N . PHE A 1 176 ? 46.627 67.988 60.280 1.00 42.85 260 PHE A N 1
ATOM 1286 C CA . PHE A 1 176 ? 46.328 66.671 60.836 1.00 44.21 260 PHE A CA 1
ATOM 1287 C C . PHE A 1 176 ? 47.485 66.109 61.652 1.00 45.15 260 PHE A C 1
ATOM 1288 O O . PHE A 1 176 ? 47.800 64.924 61.555 1.00 44.44 260 PHE A O 1
ATOM 1296 N N . ARG A 1 177 ? 48.098 66.978 62.456 1.00 46.61 261 ARG A N 1
ATOM 1297 C CA . ARG A 1 177 ? 49.228 66.641 63.322 1.00 46.24 261 ARG A CA 1
ATOM 1298 C C . ARG A 1 177 ? 49.481 65.145 63.468 1.00 47.94 261 ARG A C 1
ATOM 1299 O O . ARG A 1 177 ? 48.664 64.419 64.038 1.00 50.61 261 ARG A O 1
ATOM 1307 N N . PRO A 1 180 ? 47.350 61.522 59.491 1.00 50.91 264 PRO A N 1
ATOM 1308 C CA . PRO A 1 180 ? 46.024 60.994 59.152 1.00 52.00 264 PRO A CA 1
ATOM 1309 C C . PRO A 1 180 ? 45.169 61.942 58.313 1.00 51.92 264 PRO A C 1
ATOM 1310 O O . PRO A 1 180 ? 44.109 62.384 58.757 1.00 53.45 264 PRO A O 1
ATOM 1314 N N . ALA A 1 181 ? 45.629 62.251 57.106 0.00 52.05 265 ALA A N 1
ATOM 1315 C CA . ALA A 1 181 ? 44.889 63.136 56.214 0.00 51.99 265 ALA A CA 1
ATOM 1316 C C . ALA A 1 181 ? 44.039 62.294 55.267 0.00 52.13 265 ALA A C 1
ATOM 1317 O O . ALA A 1 181 ? 44.503 61.280 54.746 0.00 52.01 265 ALA A O 1
ATOM 1319 N N . PRO A 1 182 ? 42.778 62.699 55.035 1.00 52.83 266 PRO A N 1
ATOM 1320 C CA . PRO A 1 182 ? 41.886 61.953 54.138 1.00 52.68 266 PRO A CA 1
ATOM 1321 C C . PRO A 1 182 ? 42.565 61.664 52.798 1.00 52.11 266 PRO A C 1
ATOM 1322 O O . PRO A 1 182 ? 43.581 62.278 52.474 1.00 51.63 266 PRO A O 1
ATOM 1326 N N . GLU A 1 183 ? 42.008 60.736 52.022 1.00 51.50 267 GLU A N 1
ATOM 1327 C CA . GLU A 1 183 ? 42.610 60.375 50.741 1.00 52.23 267 GLU A CA 1
ATOM 1328 C C . GLU A 1 183 ? 41.870 60.840 49.489 1.00 51.74 267 GLU A C 1
ATOM 1329 O O . GLU A 1 183 ? 42.152 60.374 48.384 1.00 52.78 267 GLU A O 1
ATOM 1335 N N . ASN A 1 184 ? 40.931 61.760 49.666 1.00 49.00 268 ASN A N 1
ATOM 1336 C CA . ASN A 1 184 ? 40.160 62.320 48.561 1.00 46.78 268 ASN A CA 1
ATOM 1337 C C . ASN A 1 184 ? 39.812 63.739 48.982 1.00 45.31 268 ASN A C 1
ATOM 1338 O O . ASN A 1 184 ? 38.686 64.206 48.807 1.00 45.57 268 ASN A O 1
ATOM 1343 N N . ASN A 1 185 ? 40.814 64.410 49.540 1.00 42.66 269 ASN A N 1
ATOM 1344 C CA . ASN A 1 185 ? 40.691 65.767 50.052 1.00 38.77 269 ASN A CA 1
ATOM 1345 C C . ASN A 1 185 ? 40.940 66.830 48.985 1.00 36.11 269 ASN A C 1
ATOM 1346 O O . ASN A 1 185 ? 41.044 68.014 49.302 1.00 35.55 269 ASN A O 1
ATOM 1351 N N . PHE A 1 186 ? 41.035 66.415 47.724 1.00 33.49 270 PHE A N 1
ATOM 1352 C CA . PHE A 1 186 ? 41.279 67.362 46.631 1.00 31.86 270 PHE A CA 1
ATOM 1353 C C . PHE A 1 186 ? 40.323 67.211 45.455 1.00 30.87 270 PHE A C 1
ATOM 1354 O O . PHE A 1 186 ? 39.990 66.100 45.045 1.00 30.36 270 PHE A O 1
ATOM 1362 N N . THR A 1 187 ? 39.900 68.343 44.906 1.00 29.63 271 THR A N 1
ATOM 1363 C CA . THR A 1 187 ? 38.974 68.351 43.781 1.00 29.29 271 THR A CA 1
ATOM 1364 C C . THR A 1 187 ? 39.390 69.377 42.734 1.00 28.56 271 THR A C 1
ATOM 1365 O O . THR A 1 187 ? 39.727 70.509 43.078 1.00 29.01 271 THR A O 1
ATOM 1369 N N . LEU A 1 188 ? 39.372 68.974 41.465 1.00 27.22 272 LEU A N 1
ATOM 1370 C CA . LEU A 1 188 ? 39.711 69.870 40.367 1.00 25.86 272 LEU A CA 1
ATOM 1371 C C . LEU A 1 188 ? 38.551 69.923 39.389 1.00 26.91 272 LEU A C 1
ATOM 1372 O O . LEU A 1 188 ? 37.967 68.893 39.044 1.00 26.01 272 LEU A O 1
ATOM 1377 N N . HIS A 1 189 ? 38.235 71.130 38.932 1.00 26.98 273 HIS A N 1
ATOM 1378 C CA . HIS A 1 189 ? 37.144 71.332 37.996 1.00 25.81 273 HIS A CA 1
ATOM 1379 C C . HIS A 1 189 ? 37.645 71.685 36.600 1.00 25.80 273 HIS A C 1
ATOM 1380 O O . HIS A 1 189 ? 38.042 72.822 36.336 1.00 27.00 273 HIS A O 1
ATOM 1387 N N . PHE A 1 190 ? 37.632 70.708 35.701 1.00 24.86 274 PHE A N 1
ATOM 1388 C CA . PHE A 1 190 ? 38.082 70.959 34.338 1.00 23.64 274 PHE A CA 1
ATOM 1389 C C . PHE A 1 190 ? 36.895 71.394 33.476 1.00 24.51 274 PHE A C 1
ATOM 1390 O O . PHE A 1 190 ? 35.856 70.738 33.460 1.00 24.80 274 PHE A O 1
ATOM 1398 N N . THR A 1 191 ? 37.052 72.513 32.774 1.00 23.64 275 THR A N 1
ATOM 1399 C CA . THR A 1 191 ? 36.001 73.027 31.910 1.00 22.33 275 THR A CA 1
ATOM 1400 C C . THR A 1 191 ? 36.315 72.703 30.463 1.00 22.76 275 THR A C 1
ATOM 1401 O O . THR A 1 191 ? 37.218 73.290 29.858 1.00 24.16 275 THR A O 1
ATOM 1405 N N . LEU A 1 192 ? 35.558 71.772 29.908 1.00 20.44 276 LEU A N 1
ATOM 1406 C CA . LEU A 1 192 ? 35.752 71.373 28.533 1.00 21.07 276 LEU A CA 1
ATOM 1407 C C . LEU A 1 192 ? 34.660 72.037 27.723 1.00 21.81 276 LEU A C 1
ATOM 1408 O O . LEU A 1 192 ? 33.611 72.392 28.268 1.00 22.14 276 LEU A O 1
ATOM 1413 N N . SER A 1 193 ? 34.904 72.233 26.433 1.00 21.98 277 SER A N 1
ATOM 1414 C CA . SER A 1 193 ? 33.877 72.807 25.574 1.00 22.75 277 SER A CA 1
ATOM 1415 C C . SER A 1 193 ? 32.935 71.655 25.249 1.00 22.95 277 SER A C 1
ATOM 1416 O O . SER A 1 193 ? 33.347 70.663 24.646 1.00 24.03 277 SER A O 1
ATOM 1419 N N . THR A 1 194 ? 31.676 71.773 25.656 1.00 22.45 278 THR A N 1
ATOM 1420 C CA . THR A 1 194 ? 30.704 70.711 25.409 1.00 22.84 278 THR A CA 1
ATOM 1421 C C . THR A 1 194 ? 30.880 70.046 24.047 1.00 22.06 278 THR A C 1
ATOM 1422 O O . THR A 1 194 ? 30.872 68.819 23.937 1.00 23.68 278 THR A O 1
ATOM 1426 N N . TYR A 1 195 ? 31.059 70.860 23.015 1.00 20.60 279 TYR A N 1
ATOM 1427 C CA . TYR A 1 195 ? 31.235 70.355 21.659 1.00 20.81 279 TYR A CA 1
ATOM 1428 C C . TYR A 1 195 ? 32.088 69.101 21.583 1.00 20.32 279 TYR A C 1
ATOM 1429 O O . TYR A 1 195 ? 31.734 68.137 20.901 1.00 20.49 279 TYR A O 1
ATOM 1438 N N . TYR A 1 196 ? 33.213 69.121 22.288 1.00 20.96 280 TYR A N 1
ATOM 1439 C CA . TYR A 1 196 ? 34.162 68.013 22.254 1.00 19.18 280 TYR A CA 1
ATOM 1440 C C . TYR A 1 196 ? 33.901 66.857 23.205 1.00 18.70 280 TYR A C 1
ATOM 1441 O O . TYR A 1 196 ? 34.664 65.889 23.235 1.00 18.05 280 TYR A O 1
ATOM 1450 N N . VAL A 1 197 ? 32.820 66.951 23.970 1.00 19.70 281 VAL A N 1
ATOM 1451 C CA . VAL A 1 197 ? 32.460 65.900 24.913 1.00 21.23 281 VAL A CA 1
ATOM 1452 C C . VAL A 1 197 ? 32.519 64.523 24.263 1.00 23.94 281 VAL A C 1
ATOM 1453 O O . VAL A 1 197 ? 33.078 63.588 24.834 1.00 23.69 281 VAL A O 1
ATOM 1457 N N . ASP A 1 198 ? 31.953 64.391 23.068 1.00 26.20 282 ASP A N 1
ATOM 1458 C CA . ASP A 1 198 ? 31.975 63.098 22.398 1.00 30.24 282 ASP A CA 1
ATOM 1459 C C . ASP A 1 198 ? 33.392 62.614 22.071 1.00 30.26 282 ASP A C 1
ATOM 1460 O O . ASP A 1 198 ? 33.679 61.416 22.173 1.00 29.47 282 ASP A O 1
ATOM 1465 N N . GLN A 1 199 ? 34.275 63.543 21.708 1.00 29.59 283 GLN A N 1
ATOM 1466 C CA . GLN A 1 199 ? 35.654 63.210 21.347 1.00 29.59 283 GLN A CA 1
ATOM 1467 C C . GLN A 1 199 ? 36.600 62.979 22.540 1.00 30.62 283 GLN A C 1
ATOM 1468 O O . GLN A 1 199 ? 37.576 62.232 22.428 1.00 30.61 283 GLN A O 1
ATOM 1474 N N . VAL A 1 200 ? 36.319 63.613 23.676 1.00 29.11 284 VAL A N 1
ATOM 1475 C CA . VAL A 1 200 ? 37.173 63.473 24.854 1.00 27.57 284 VAL A CA 1
ATOM 1476 C C . VAL A 1 200 ? 36.709 62.372 25.803 1.00 27.02 284 VAL A C 1
ATOM 1477 O O . VAL A 1 200 ? 37.473 61.463 26.141 1.00 25.68 284 VAL A O 1
ATOM 1481 N N . LEU A 1 201 ? 35.458 62.465 26.239 1.00 25.12 285 LEU A N 1
ATOM 1482 C CA . LEU A 1 201 ? 34.891 61.489 27.159 1.00 23.74 285 LEU A CA 1
ATOM 1483 C C . LEU A 1 201 ? 34.472 60.185 26.493 1.00 22.78 285 LEU A C 1
ATOM 1484 O O . LEU A 1 201 ? 34.620 59.103 27.067 1.00 23.21 285 LEU A O 1
ATOM 1489 N N . GLY A 1 202 ? 33.932 60.297 25.287 1.00 23.47 286 GLY A N 1
ATOM 1490 C CA . GLY A 1 202 ? 33.476 59.125 24.569 1.00 22.95 286 GLY A CA 1
ATOM 1491 C C . GLY A 1 202 ? 32.125 59.399 23.940 1.00 24.16 286 GLY A C 1
ATOM 1492 O O . GLY A 1 202 ? 31.451 60.376 24.296 1.00 22.72 286 GLY A O 1
ATOM 1493 N N . SER A 1 203 ? 31.730 58.541 23.001 1.00 24.82 287 SER A N 1
ATOM 1494 C CA . SER A 1 203 ? 30.452 58.670 22.304 1.00 25.06 287 SER A CA 1
ATOM 1495 C C . SER A 1 203 ? 29.719 57.325 22.336 1.00 24.67 287 SER A C 1
ATOM 1496 O O . SER A 1 203 ? 30.278 56.318 22.775 1.00 25.40 287 SER A O 1
ATOM 1499 N N . SER A 1 204 ? 28.475 57.303 21.871 1.00 22.73 288 SER A N 1
ATOM 1500 C CA . SER A 1 204 ? 27.693 56.069 21.859 1.00 25.01 288 SER A CA 1
ATOM 1501 C C . SER A 1 204 ? 28.407 54.949 21.105 1.00 26.88 288 SER A C 1
ATOM 1502 O O . SER A 1 204 ? 28.210 53.774 21.396 1.00 28.17 288 SER A O 1
ATOM 1505 N N . SER A 1 205 ? 29.239 55.320 20.139 1.00 28.32 289 SER A N 1
ATOM 1506 C CA . SER A 1 205 ? 29.968 54.350 19.328 1.00 27.20 289 SER A CA 1
ATOM 1507 C C . SER A 1 205 ? 31.457 54.337 19.633 1.00 29.32 289 SER A C 1
ATOM 1508 O O . SER A 1 205 ? 32.280 54.334 18.717 1.00 29.44 289 SER A O 1
ATOM 1511 N N . THR A 1 206 ? 31.807 54.334 20.914 1.00 29.98 290 THR A N 1
ATOM 1512 C CA . THR A 1 206 ? 33.208 54.316 21.317 1.00 29.10 290 THR A CA 1
ATOM 1513 C C . THR A 1 206 ? 33.328 53.791 22.737 1.00 28.77 290 THR A C 1
ATOM 1514 O O . THR A 1 206 ? 32.342 53.375 23.345 1.00 29.37 290 THR A O 1
ATOM 1518 N N . ALA A 1 207 ? 34.544 53.806 23.259 1.00 29.30 291 ALA A N 1
ATOM 1519 C CA . ALA A 1 207 ? 34.792 53.361 24.621 1.00 29.88 291 ALA A CA 1
ATOM 1520 C C . ALA A 1 207 ? 34.654 54.596 25.506 1.00 29.44 291 ALA A C 1
ATOM 1521 O O . ALA A 1 207 ? 34.816 55.718 25.027 1.00 29.89 291 ALA A O 1
ATOM 1523 N N . GLN A 1 208 ? 34.328 54.401 26.781 1.00 30.15 292 GLN A N 1
ATOM 1524 C CA . GLN A 1 208 ? 34.213 55.526 27.718 1.00 29.73 292 GLN A CA 1
ATOM 1525 C C . GLN A 1 208 ? 35.645 55.806 28.186 1.00 29.39 292 GLN A C 1
ATOM 1526 O O . GLN A 1 208 ? 36.230 55.021 28.939 1.00 28.00 292 GLN A O 1
ATOM 1532 N N . LEU A 1 209 ? 36.203 56.924 27.727 1.00 27.55 293 LEU A N 1
ATOM 1533 C CA . LEU A 1 209 ? 37.590 57.297 28.028 1.00 29.07 293 LEU A CA 1
ATOM 1534 C C . LEU A 1 209 ? 38.011 57.724 29.431 1.00 30.12 293 LEU A C 1
ATOM 1535 O O . LEU A 1 209 ? 39.188 57.612 29.770 1.00 31.84 293 LEU A O 1
ATOM 1540 N N . MET A 1 210 ? 37.092 58.218 30.252 1.00 31.75 294 MET A N 1
ATOM 1541 C CA . MET A 1 210 ? 37.487 58.633 31.595 1.00 32.08 294 MET A CA 1
ATOM 1542 C C . MET A 1 210 ? 37.785 57.445 32.507 1.00 34.14 294 MET A C 1
ATOM 1543 O O . MET A 1 210 ? 38.790 57.448 33.220 1.00 36.34 294 MET A O 1
ATOM 1548 N N . PRO A 1 211 ? 36.923 56.410 32.500 1.00 34.52 295 PRO A N 1
ATOM 1549 C CA . PRO A 1 211 ? 37.157 55.236 33.353 1.00 32.84 295 PRO A CA 1
ATOM 1550 C C . PRO A 1 211 ? 38.606 54.753 33.291 1.00 31.65 295 PRO A C 1
ATOM 1551 O O . PRO A 1 211 ? 39.166 54.302 34.294 1.00 32.10 295 PRO A O 1
ATOM 1555 N N . VAL A 1 212 ? 39.207 54.855 32.110 1.00 30.38 296 VAL A N 1
ATOM 1556 C CA . VAL A 1 212 ? 40.594 54.433 31.915 1.00 28.63 296 VAL A CA 1
ATOM 1557 C C . VAL A 1 212 ? 41.514 55.311 32.749 1.00 28.01 296 VAL A C 1
ATOM 1558 O O . VAL A 1 212 ? 42.462 54.824 33.361 1.00 27.43 296 VAL A O 1
ATOM 1562 N N . ILE A 1 213 ? 41.234 56.610 32.768 1.00 28.18 297 ILE A N 1
ATOM 1563 C CA . ILE A 1 213 ? 42.052 57.534 33.540 1.00 27.72 297 ILE A CA 1
ATOM 1564 C C . ILE A 1 213 ? 41.949 57.213 35.028 1.00 26.66 297 ILE A C 1
ATOM 1565 O O . ILE A 1 213 ? 42.962 57.162 35.723 1.00 25.53 297 ILE A O 1
ATOM 1570 N N . GLU A 1 214 ? 40.731 56.990 35.515 1.00 25.68 298 GLU A N 1
ATOM 1571 C CA . GLU A 1 214 ? 40.537 56.643 36.922 1.00 26.50 298 GLU A CA 1
ATOM 1572 C C . GLU A 1 214 ? 41.444 55.461 37.294 1.00 27.93 298 GLU A C 1
ATOM 1573 O O . GLU A 1 214 ? 42.237 55.541 38.234 1.00 28.07 298 GLU A O 1
ATOM 1579 N N . ARG A 1 215 ? 41.323 54.377 36.533 1.00 27.57 299 ARG A N 1
ATOM 1580 C CA . ARG A 1 215 ? 42.098 53.166 36.756 1.00 29.43 299 ARG A CA 1
ATOM 1581 C C . ARG A 1 215 ? 43.600 53.397 36.838 1.00 30.77 299 ARG A C 1
ATOM 1582 O O . ARG A 1 215 ? 44.284 52.753 37.633 1.00 31.84 299 ARG A O 1
ATOM 1590 N N . GLU A 1 216 ? 44.109 54.313 36.019 1.00 30.66 300 GLU A N 1
ATOM 1591 C CA . GLU A 1 216 ? 45.541 54.604 35.985 1.00 29.60 300 GLU A CA 1
ATOM 1592 C C . GLU A 1 216 ? 45.988 55.656 36.993 1.00 28.80 300 GLU A C 1
ATOM 1593 O O . GLU A 1 216 ? 47.161 55.712 37.362 1.00 28.58 300 GLU A O 1
ATOM 1599 N N . THR A 1 217 ? 45.060 56.488 37.445 1.00 29.39 301 THR A N 1
ATOM 1600 C CA . THR A 1 217 ? 45.422 57.561 38.361 1.00 29.43 301 THR A CA 1
ATOM 1601 C C . THR A 1 217 ? 44.813 57.484 39.755 1.00 29.72 301 THR A C 1
ATOM 1602 O O . THR A 1 217 ? 45.083 58.347 40.592 1.00 29.80 301 THR A O 1
ATOM 1606 N N . THR A 1 218 ? 44.000 56.461 40.009 1.00 28.24 302 THR A N 1
ATOM 1607 C CA . THR A 1 218 ? 43.367 56.312 41.314 1.00 26.00 302 THR A CA 1
ATOM 1608 C C . THR A 1 218 ? 42.694 57.640 41.620 1.00 25.79 302 THR A C 1
ATOM 1609 O O . THR A 1 218 ? 43.131 58.384 42.492 1.00 26.67 302 THR A O 1
ATOM 1613 N N . THR A 1 219 ? 41.638 57.940 40.883 1.00 27.09 303 THR A N 1
ATOM 1614 C CA . THR A 1 219 ? 40.917 59.183 41.062 1.00 27.47 303 THR A CA 1
ATOM 1615 C C . THR A 1 219 ? 39.468 58.895 40.732 1.00 27.25 303 THR A C 1
ATOM 1616 O O . THR A 1 219 ? 39.152 57.841 40.188 1.00 28.61 303 THR A O 1
ATOM 1620 N N . ILE A 1 220 ? 38.579 59.811 41.087 1.00 26.71 304 ILE A N 1
ATOM 1621 C CA . ILE A 1 220 ? 37.170 59.629 40.781 1.00 26.77 304 ILE A CA 1
ATOM 1622 C C . ILE A 1 220 ? 36.799 60.761 39.843 1.00 26.24 304 ILE A C 1
ATOM 1623 O O . ILE A 1 220 ? 37.177 61.911 40.069 1.00 27.40 304 ILE A O 1
ATOM 1628 N N . ILE A 1 221 ? 36.083 60.436 38.775 1.00 25.76 305 ILE A N 1
ATOM 1629 C CA . ILE A 1 221 ? 35.700 61.446 37.800 1.00 23.77 305 ILE A CA 1
ATOM 1630 C C . ILE A 1 221 ? 34.222 61.364 37.484 1.00 24.82 305 ILE A C 1
ATOM 1631 O O . ILE A 1 221 ? 33.748 60.366 36.938 1.00 24.71 305 ILE A O 1
ATOM 1636 N N . SER A 1 222 ? 33.492 62.414 37.836 1.00 25.33 306 SER A N 1
ATOM 1637 C CA . SER A 1 222 ? 32.072 62.464 37.561 1.00 25.38 306 SER A CA 1
ATOM 1638 C C . SER A 1 222 ? 31.827 63.651 36.645 1.00 26.73 306 SER A C 1
ATOM 1639 O O . SER A 1 222 ? 32.609 64.603 36.629 1.00 26.17 306 SER A O 1
ATOM 1642 N N . TYR A 1 223 ? 30.754 63.570 35.864 1.00 26.43 307 TYR A N 1
ATOM 1643 C CA . TYR A 1 223 ? 30.378 64.620 34.928 1.00 27.51 307 TYR A CA 1
ATOM 1644 C C . TYR A 1 223 ? 28.882 64.561 34.687 1.00 28.72 307 TYR A C 1
ATOM 1645 O O . TYR A 1 223 ? 28.253 63.533 34.920 1.00 30.09 307 TYR A O 1
ATOM 1654 N N . PRO A 1 224 ? 28.290 65.669 34.217 1.00 29.43 308 PRO A N 1
ATOM 1655 C CA . PRO A 1 224 ? 26.849 65.697 33.959 1.00 29.58 308 PRO A CA 1
ATOM 1656 C C . PRO A 1 224 ? 26.483 64.835 32.763 1.00 29.35 308 PRO A C 1
ATOM 1657 O O . PRO A 1 224 ? 27.141 64.903 31.725 1.00 30.49 308 PRO A O 1
ATOM 1661 N N . GLY A 1 234 ? 24.320 73.846 26.342 1.00 27.04 318 GLY A N 1
ATOM 1662 C CA . GLY A 1 234 ? 25.373 74.626 26.969 1.00 27.50 318 GLY A CA 1
ATOM 1663 C C . GLY A 1 234 ? 26.676 74.516 26.205 1.00 28.57 318 GLY A C 1
ATOM 1664 O O . GLY A 1 234 ? 26.890 73.545 25.473 1.00 26.86 318 GLY A O 1
ATOM 1665 N N . ASN A 1 235 ? 27.549 75.511 26.373 1.00 29.18 319 ASN A N 1
ATOM 1666 C CA . ASN A 1 235 ? 28.845 75.537 25.692 1.00 28.11 319 ASN A CA 1
ATOM 1667 C C . ASN A 1 235 ? 29.983 75.021 26.560 1.00 28.65 319 ASN A C 1
ATOM 1668 O O . ASN A 1 235 ? 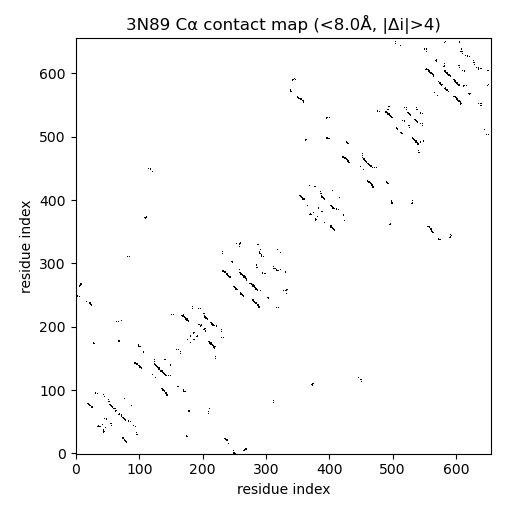30.985 74.529 26.043 1.00 29.25 319 ASN A O 1
ATOM 1673 N N . ILE A 1 236 ? 29.831 75.153 27.877 1.00 29.61 320 ILE A N 1
ATOM 1674 C CA . ILE A 1 236 ? 30.842 74.706 28.837 1.00 28.67 320 ILE A CA 1
ATOM 1675 C C . ILE A 1 236 ? 30.373 73.435 29.541 1.00 28.35 320 ILE A C 1
ATOM 1676 O O . ILE A 1 236 ? 29.249 73.369 30.027 1.00 28.35 320 ILE A O 1
ATOM 1681 N N . TYR A 1 237 ? 31.248 72.434 29.590 1.00 28.61 321 TYR A N 1
ATOM 1682 C CA . TYR A 1 237 ? 30.955 71.146 30.224 1.00 28.01 321 TYR A CA 1
ATOM 1683 C C . TYR A 1 237 ? 31.954 70.952 31.358 1.00 27.95 321 TYR A C 1
ATOM 1684 O O . TYR A 1 237 ? 33.160 71.067 31.143 1.00 27.77 321 TYR A O 1
ATOM 1693 N N . GLU A 1 238 ? 31.467 70.646 32.556 1.00 28.41 322 GLU A N 1
ATOM 1694 C CA . GLU A 1 238 ? 32.363 70.462 33.694 1.00 26.63 322 GLU A CA 1
ATOM 1695 C C . GLU A 1 238 ? 32.629 69.009 34.069 1.00 26.55 322 GLU A C 1
ATOM 1696 O O . GLU A 1 238 ? 31.700 68.221 34.263 1.00 26.89 322 GLU A O 1
ATOM 1702 N N . ILE A 1 239 ? 33.913 68.670 34.160 1.00 25.68 323 ILE A N 1
ATOM 1703 C CA . ILE A 1 239 ? 34.368 67.335 34.537 1.00 23.58 323 ILE A CA 1
ATOM 1704 C C . ILE A 1 239 ? 34.966 67.473 35.937 1.00 22.95 323 ILE A C 1
ATOM 1705 O O . ILE A 1 239 ? 35.923 68.229 36.116 1.00 23.52 323 ILE A O 1
ATOM 1710 N N . LYS A 1 240 ? 34.421 66.762 36.926 1.00 22.35 324 LYS A N 1
ATOM 1711 C CA . LYS A 1 240 ? 34.961 66.859 38.282 1.00 22.76 324 LYS A CA 1
ATOM 1712 C C . LYS A 1 240 ? 35.899 65.705 38.635 1.00 23.37 324 LYS A C 1
ATOM 1713 O O . LYS A 1 240 ? 35.532 64.535 38.536 1.00 25.10 324 LYS A O 1
ATOM 1719 N N . VAL A 1 241 ? 37.107 66.045 39.069 1.00 22.30 325 VAL A N 1
ATOM 1720 C CA . VAL A 1 241 ? 38.113 65.050 39.428 1.00 20.83 325 VAL A CA 1
ATOM 1721 C C . VAL A 1 241 ? 38.378 65.085 40.938 1.00 18.84 325 VAL A C 1
ATOM 1722 O O . VAL A 1 241 ? 38.507 66.162 41.512 1.00 19.14 325 VAL A O 1
ATOM 1726 N N . VAL A 1 242 ? 38.456 63.920 41.581 1.00 16.29 326 VAL A N 1
ATOM 1727 C CA . VAL A 1 242 ? 38.720 63.855 43.026 1.00 16.17 326 VAL A CA 1
ATOM 1728 C C . VAL A 1 242 ? 39.851 62.873 43.359 1.00 17.77 326 VAL A C 1
ATOM 1729 O O . VAL A 1 242 ? 40.053 61.896 42.646 1.00 18.05 326 VAL A O 1
ATOM 1733 N N . GLY A 1 243 ? 40.582 63.139 44.442 1.00 18.34 327 GLY A N 1
ATOM 1734 C CA . GLY A 1 243 ? 41.674 62.271 44.849 1.00 19.79 327 GLY A CA 1
ATOM 1735 C C . GLY A 1 243 ? 42.814 63.046 45.490 1.00 21.50 327 GLY A C 1
ATOM 1736 O O . GLY A 1 243 ? 42.714 64.259 45.670 1.00 21.60 327 GLY A O 1
ATOM 1737 N N . ASN A 1 244 ? 43.893 62.362 45.853 1.00 22.95 328 ASN A N 1
ATOM 1738 C CA . ASN A 1 244 ? 45.032 63.046 46.452 1.00 25.73 328 ASN A CA 1
ATOM 1739 C C . ASN A 1 244 ? 45.553 64.072 45.463 1.00 25.27 328 ASN A C 1
ATOM 1740 O O . ASN A 1 244 ? 45.266 63.995 44.269 1.00 26.47 328 ASN A O 1
ATOM 1745 N N . ILE A 1 245 ? 46.338 65.019 45.958 1.00 24.47 329 ILE A N 1
ATOM 1746 C CA . ILE A 1 245 ? 46.880 66.064 45.108 1.00 23.45 329 ILE A CA 1
ATOM 1747 C C . ILE A 1 245 ? 47.694 65.551 43.919 1.00 23.31 329 ILE A C 1
ATOM 1748 O O . ILE A 1 245 ? 47.479 65.995 42.799 1.00 23.26 329 ILE A O 1
ATOM 1753 N N . ASP A 1 246 ? 48.619 64.624 44.147 1.00 24.94 330 ASP A N 1
ATOM 1754 C CA . ASP A 1 246 ? 49.445 64.102 43.053 1.00 26.22 330 ASP A CA 1
ATOM 1755 C C . ASP A 1 246 ? 48.655 63.412 41.941 1.00 26.79 330 ASP A C 1
ATOM 1756 O O . ASP A 1 246 ? 48.927 63.624 40.754 1.00 27.57 330 ASP A O 1
ATOM 1761 N N . ASN A 1 247 ? 47.687 62.584 42.319 1.00 26.82 331 ASN A N 1
ATOM 1762 C CA . ASN A 1 247 ? 46.880 61.867 41.336 1.00 28.78 331 ASN A CA 1
ATOM 1763 C C . ASN A 1 247 ? 46.007 62.811 40.504 1.00 28.19 331 ASN A C 1
ATOM 1764 O O . ASN A 1 247 ? 45.911 62.668 39.286 1.00 27.34 331 ASN A O 1
ATOM 1769 N N . VAL A 1 248 ? 45.374 63.776 41.162 1.00 27.42 332 VAL A N 1
ATOM 1770 C CA . VAL A 1 248 ? 44.508 64.715 40.460 1.00 27.23 332 VAL A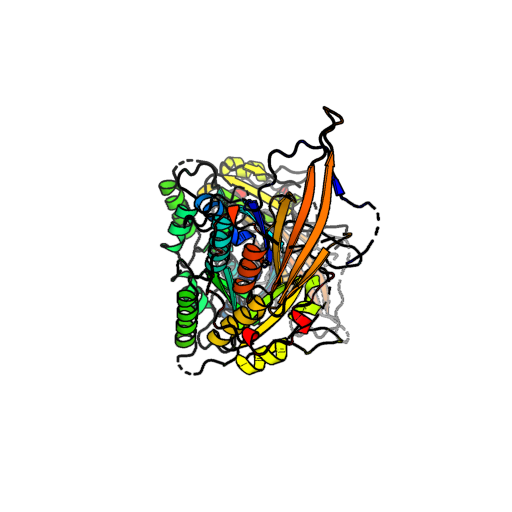 CA 1
ATOM 1771 C C . VAL A 1 248 ? 45.248 65.458 39.349 1.00 26.30 332 VAL A C 1
ATOM 1772 O O . VAL A 1 248 ? 44.789 65.496 38.204 1.00 25.72 332 VAL A O 1
ATOM 1776 N N . LEU A 1 249 ? 46.388 66.051 39.685 1.00 25.38 333 LEU A N 1
ATOM 1777 C CA . LEU A 1 249 ? 47.162 66.783 38.692 1.00 26.41 333 LEU A CA 1
ATOM 1778 C C . LEU A 1 249 ? 47.631 65.840 37.579 1.00 26.05 333 LEU A C 1
ATOM 1779 O O . LEU A 1 249 ? 48.088 66.285 36.529 1.00 25.88 333 LEU A O 1
ATOM 1784 N N . LYS A 1 250 ? 47.513 64.536 37.820 1.00 25.74 334 LYS A N 1
ATOM 1785 C CA . LYS A 1 250 ? 47.899 63.533 36.832 1.00 23.99 334 LYS A CA 1
ATOM 1786 C C . LYS A 1 250 ? 46.673 63.276 35.960 1.00 23.80 334 LYS A C 1
ATOM 1787 O O . LYS A 1 250 ? 46.774 63.082 34.748 1.00 22.97 334 LYS A O 1
ATOM 1793 N N . ALA A 1 251 ? 45.505 63.267 36.586 1.00 24.05 335 ALA A N 1
ATOM 1794 C CA . ALA A 1 251 ? 44.270 63.075 35.844 1.00 24.34 335 ALA A CA 1
ATOM 1795 C C . ALA A 1 251 ? 44.163 64.259 34.880 1.00 24.74 335 ALA A C 1
ATOM 1796 O O . ALA A 1 251 ? 43.918 64.088 33.686 1.00 23.81 335 ALA A O 1
ATOM 1798 N N . ARG A 1 252 ? 44.365 65.461 35.411 1.00 23.72 336 ARG A N 1
ATOM 1799 C CA . ARG A 1 252 ? 44.314 66.677 34.605 1.00 24.25 336 ARG A CA 1
ATOM 1800 C C . ARG A 1 252 ? 45.151 66.513 33.334 1.00 24.09 336 ARG A C 1
ATOM 1801 O O . ARG A 1 252 ? 44.657 66.701 32.223 1.00 25.25 336 ARG A O 1
ATOM 1809 N N . ARG A 1 253 ? 46.415 66.146 33.510 1.00 22.50 337 ARG A N 1
ATOM 1810 C CA . ARG A 1 253 ? 47.329 65.964 32.393 1.00 23.06 337 ARG A CA 1
ATOM 1811 C C . ARG A 1 253 ? 46.812 64.970 31.339 1.00 23.61 337 ARG A C 1
ATOM 1812 O O . ARG A 1 253 ? 46.917 65.226 30.135 1.00 23.58 337 ARG A O 1
ATOM 1820 N N . TYR A 1 254 ? 46.248 63.845 31.774 1.00 22.61 338 TYR A N 1
ATOM 1821 C CA . TYR A 1 254 ? 45.742 62.867 30.818 1.00 22.89 338 TYR A CA 1
ATOM 1822 C C . TYR A 1 254 ? 44.510 63.409 30.089 1.00 23.86 338 TYR A C 1
ATOM 1823 O O . TYR A 1 254 ? 44.342 63.192 28.880 1.00 24.13 338 TYR A O 1
ATOM 1832 N N . ILE A 1 255 ? 43.648 64.110 30.823 1.00 23.45 339 ILE A N 1
ATOM 1833 C CA . ILE A 1 255 ? 42.462 64.703 30.219 1.00 22.19 339 ILE A CA 1
ATOM 1834 C C . ILE A 1 255 ? 42.947 65.687 29.159 1.00 22.11 339 ILE A C 1
ATOM 1835 O O . ILE A 1 255 ? 42.502 65.643 28.017 1.00 21.41 339 ILE A O 1
ATOM 1840 N N . MET A 1 256 ? 43.869 66.570 29.538 1.00 21.27 340 MET A N 1
ATOM 1841 C CA . MET A 1 256 ? 44.404 67.550 28.593 1.00 22.99 340 MET A CA 1
ATOM 1842 C C . MET A 1 256 ? 45.140 66.932 27.400 1.00 22.51 340 MET A C 1
ATOM 1843 O O . MET A 1 256 ? 45.245 67.558 26.353 1.00 21.04 340 MET A O 1
ATOM 1848 N N . ASP A 1 257 ? 45.676 65.723 27.554 1.00 22.60 341 ASP A N 1
ATOM 1849 C CA . ASP A 1 257 ? 46.363 65.086 26.435 1.00 21.53 341 ASP A CA 1
ATOM 1850 C C . ASP A 1 257 ? 45.334 64.756 25.345 1.00 23.14 341 ASP A C 1
ATOM 1851 O O . ASP A 1 257 ? 45.697 64.526 24.192 1.00 23.35 341 ASP A O 1
ATOM 1856 N N . LEU A 1 258 ? 44.054 64.726 25.721 1.00 22.62 342 LEU A N 1
ATOM 1857 C CA . LEU A 1 258 ? 42.977 64.394 24.786 1.00 21.98 342 LEU A CA 1
ATOM 1858 C C . LEU A 1 258 ? 42.412 65.582 24.016 1.00 21.42 342 LEU A C 1
ATOM 1859 O O . LEU A 1 258 ? 41.747 65.404 22.995 1.00 20.66 342 LEU A O 1
ATOM 1864 N N . LEU A 1 259 ? 42.658 66.786 24.520 1.00 21.45 343 LEU A N 1
ATOM 1865 C CA . LEU A 1 259 ? 42.182 68.008 23.881 1.00 20.45 343 LEU A CA 1
ATOM 1866 C C . LEU A 1 259 ? 42.626 68.048 22.428 1.00 20.61 343 LEU A C 1
ATOM 1867 O O . LEU A 1 259 ? 43.784 67.772 22.126 1.00 21.72 343 LEU A O 1
ATOM 1872 N N . PRO A 1 260 ? 41.713 68.396 21.508 1.00 21.53 344 PRO A N 1
ATOM 1873 C CA . PRO A 1 260 ? 42.053 68.464 20.086 1.00 21.85 344 PRO A CA 1
ATOM 1874 C C . PRO A 1 260 ? 42.997 69.621 19.788 1.00 22.07 344 PRO A C 1
ATOM 1875 O O . PRO A 1 260 ? 43.050 70.596 20.534 1.00 21.35 344 PRO A O 1
ATOM 1879 N N . ILE A 1 261 ? 43.728 69.507 18.685 1.00 22.08 345 ILE A N 1
ATOM 1880 C CA . ILE A 1 261 ? 44.686 70.527 18.283 1.00 22.91 345 ILE A CA 1
ATOM 1881 C C . ILE A 1 261 ? 44.710 70.552 16.758 1.00 22.83 345 ILE A C 1
ATOM 1882 O O . ILE A 1 261 ? 44.464 69.530 16.118 1.00 22.93 345 ILE A O 1
ATOM 1887 N N . SER A 1 262 ? 44.998 71.708 16.171 1.00 24.03 346 SER A N 1
ATOM 1888 C CA . SER A 1 262 ? 45.046 71.804 14.717 1.00 25.18 346 SER A CA 1
ATOM 1889 C C . SER A 1 262 ? 45.885 72.985 14.290 1.00 24.97 346 SER A C 1
ATOM 1890 O O . SER A 1 262 ? 46.011 73.962 15.026 1.00 24.38 346 SER A O 1
ATOM 1893 N N . MET A 1 263 ? 46.451 72.895 13.091 1.00 25.20 347 MET A N 1
ATOM 1894 C CA . MET A 1 263 ? 47.288 73.962 12.563 1.00 25.11 347 MET A CA 1
ATOM 1895 C C . MET A 1 263 ? 46.868 74.290 11.141 1.00 24.41 347 MET A C 1
ATOM 1896 O O . MET A 1 263 ? 46.818 73.404 10.289 1.00 23.31 347 MET A O 1
ATOM 1901 N N . CYS A 1 264 ? 46.571 75.559 10.884 1.00 22.90 348 CYS A N 1
ATOM 1902 C CA . CYS A 1 264 ? 46.149 75.976 9.555 1.00 23.86 348 CYS A CA 1
ATOM 1903 C C . CYS A 1 264 ? 47.225 76.753 8.793 1.00 23.05 348 CYS A C 1
ATOM 1904 O O . CYS A 1 264 ? 48.162 77.300 9.382 1.00 22.72 348 CYS A O 1
ATOM 1907 N N . PHE A 1 265 ? 47.076 76.782 7.472 1.00 22.31 349 PHE A N 1
ATOM 1908 C CA . PHE A 1 265 ? 47.986 77.500 6.583 1.00 22.35 349 PHE A CA 1
ATOM 1909 C C . PHE A 1 265 ? 47.559 77.335 5.132 1.00 23.16 349 PHE A C 1
ATOM 1910 O O . PHE A 1 265 ? 46.797 76.424 4.799 1.00 22.53 349 PHE A O 1
ATOM 1918 N N . ASN A 1 266 ? 48.047 78.232 4.278 1.00 22.43 350 ASN A N 1
ATOM 1919 C CA . ASN A 1 266 ? 47.743 78.189 2.850 1.00 21.91 350 ASN A CA 1
ATOM 1920 C C . ASN A 1 266 ? 48.998 77.747 2.105 1.00 19.88 350 ASN A C 1
ATOM 1921 O O . ASN A 1 266 ? 50.104 77.908 2.604 1.00 19.35 350 ASN A O 1
ATOM 1926 N N . ILE A 1 267 ? 48.845 77.191 0.913 1.00 19.65 351 ILE A N 1
ATOM 1927 C CA . ILE A 1 267 ? 50.025 76.762 0.184 1.00 20.98 351 ILE A CA 1
ATOM 1928 C C . ILE A 1 267 ? 49.851 76.724 -1.331 1.00 23.27 351 ILE A C 1
ATOM 1929 O O . ILE A 1 267 ? 48.970 76.038 -1.849 1.00 23.32 351 ILE A O 1
ATOM 1934 N N . LYS A 1 268 ? 50.687 77.487 -2.035 1.00 25.35 352 LYS A N 1
ATOM 1935 C CA . LYS A 1 268 ? 50.641 77.527 -3.494 1.00 26.99 352 LYS A CA 1
ATOM 1936 C C . LYS A 1 268 ? 50.916 76.121 -4.011 1.00 28.36 352 LYS A C 1
ATOM 1937 O O . LYS A 1 268 ? 51.813 75.438 -3.515 1.00 26.32 352 LYS A O 1
ATOM 1943 N N . ASN A 1 269 ? 50.135 75.690 -4.998 1.00 31.11 353 ASN A N 1
ATOM 1944 C CA . ASN A 1 269 ? 50.286 74.356 -5.580 1.00 32.24 353 ASN A CA 1
ATOM 1945 C C . ASN A 1 269 ? 51.735 74.041 -5.939 1.00 33.16 353 ASN A C 1
ATOM 1946 O O . ASN A 1 269 ? 52.184 72.907 -5.799 1.00 33.03 353 ASN A O 1
ATOM 1951 N N . THR A 1 270 ? 52.460 75.056 -6.395 1.00 36.07 354 THR A N 1
ATOM 1952 C CA . THR A 1 270 ? 53.851 74.898 -6.801 1.00 37.32 354 THR A CA 1
ATOM 1953 C C . THR A 1 270 ? 54.782 74.686 -5.615 1.00 39.13 354 THR A C 1
ATOM 1954 O O . THR A 1 270 ? 55.972 74.415 -5.795 1.00 40.51 354 THR A O 1
ATOM 1958 N N . ASP A 1 271 ? 54.244 74.801 -4.404 1.00 39.93 355 ASP A N 1
ATOM 1959 C CA . ASP A 1 271 ? 55.052 74.646 -3.198 1.00 40.15 355 ASP A CA 1
ATOM 1960 C C . ASP A 1 271 ? 54.785 73.413 -2.350 1.00 40.45 355 ASP A C 1
ATOM 1961 O O . ASP A 1 271 ? 55.145 73.386 -1.172 1.00 40.40 355 ASP A O 1
ATOM 1966 N N . MET A 1 272 ? 54.173 72.388 -2.931 1.00 41.61 356 MET A N 1
ATOM 1967 C CA . MET A 1 272 ? 53.888 71.174 -2.172 1.00 42.50 356 MET A CA 1
ATOM 1968 C C . MET A 1 272 ? 54.830 70.012 -2.488 1.00 41.06 356 MET A C 1
ATOM 1969 O O . MET A 1 272 ? 55.410 69.947 -3.569 1.00 41.1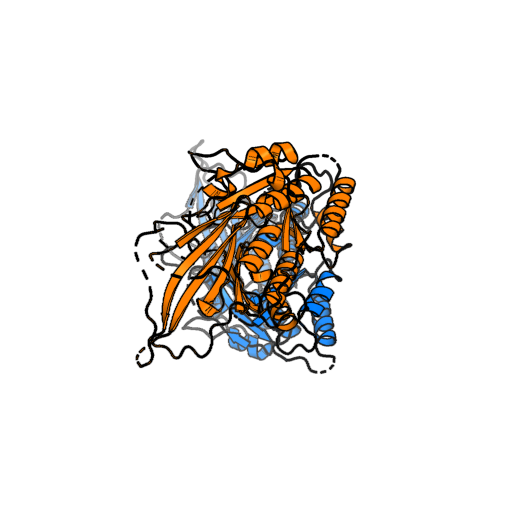7 356 MET A O 1
ATOM 1974 N N . ALA A 1 273 ? 54.984 69.100 -1.533 0.00 40.87 357 ALA A N 1
ATOM 1975 C CA . ALA A 1 273 ? 55.855 67.946 -1.717 0.00 40.51 357 ALA A CA 1
ATOM 1976 C C . ALA A 1 273 ? 55.127 66.841 -2.472 0.00 40.37 357 ALA A C 1
ATOM 1977 O O . ALA A 1 273 ? 55.253 66.724 -3.690 0.00 40.20 357 ALA A O 1
ATOM 1979 N N . ASN A 1 282 ? 37.918 69.311 -5.279 1.00 29.32 366 ASN A N 1
ATOM 1980 C CA . ASN A 1 282 ? 36.987 69.072 -4.181 1.00 29.53 366 ASN A CA 1
ATOM 1981 C C . ASN A 1 282 ? 37.795 69.108 -2.894 1.00 29.93 366 ASN A C 1
ATOM 1982 O O . ASN A 1 282 ? 39.020 69.137 -2.936 1.00 30.29 366 ASN A O 1
ATOM 1987 N N . ILE A 1 283 ? 37.114 69.115 -1.754 1.00 29.32 367 ILE A N 1
ATOM 1988 C CA . ILE A 1 283 ? 37.801 69.128 -0.471 1.00 29.75 367 ILE A CA 1
ATOM 1989 C C . ILE A 1 283 ? 38.712 67.900 -0.412 1.00 29.39 367 ILE A C 1
ATOM 1990 O O . ILE A 1 283 ? 38.309 66.815 -0.821 1.00 30.31 367 ILE A O 1
ATOM 1995 N N . HIS A 1 284 ? 39.934 68.063 0.083 0.00 29.69 368 HIS A N 1
ATOM 1996 C CA . HIS A 1 284 ? 40.863 66.939 0.165 0.00 29.71 368 HIS A CA 1
ATOM 1997 C C . HIS A 1 284 ? 41.269 66.582 1.589 0.00 30.71 368 HIS A C 1
ATOM 1998 O O . HIS A 1 284 ? 41.857 67.388 2.303 0.00 30.53 368 HIS A O 1
ATOM 2005 N N . MET A 1 285 ? 40.956 65.354 1.986 1.00 32.53 369 MET A N 1
ATOM 2006 C CA . MET A 1 285 ? 41.267 64.868 3.324 1.00 34.03 369 MET A CA 1
ATOM 2007 C C . MET A 1 285 ? 42.103 63.590 3.297 1.00 34.49 369 MET A C 1
ATOM 2008 O O . MET A 1 285 ? 41.892 62.715 2.462 1.00 35.10 369 MET A O 1
ATOM 2013 N N . ILE A 1 286 ? 43.061 63.485 4.211 1.00 36.80 370 ILE A N 1
ATOM 2014 C CA . ILE A 1 286 ? 43.916 62.300 4.275 1.00 36.83 370 ILE A CA 1
ATOM 2015 C C . ILE A 1 286 ? 44.202 61.905 5.709 1.00 35.82 370 ILE A C 1
ATOM 2016 O O . ILE A 1 286 ? 44.450 62.759 6.558 1.00 35.90 370 ILE A O 1
ATOM 2021 N N . ILE A 1 287 ? 44.179 60.604 5.971 1.00 36.61 371 ILE A N 1
ATOM 2022 C CA . ILE A 1 287 ? 44.451 60.100 7.304 1.00 36.90 371 ILE A CA 1
ATOM 2023 C C . ILE A 1 287 ? 45.590 59.094 7.246 1.00 37.08 371 ILE A C 1
ATOM 2024 O O . ILE A 1 287 ? 45.478 58.056 6.598 1.00 36.58 371 ILE A O 1
ATOM 2029 N N . ASP A 1 288 ? 46.695 59.415 7.908 1.00 37.85 372 ASP A N 1
ATOM 2030 C CA . ASP A 1 288 ? 47.844 58.521 7.939 1.00 38.46 372 ASP A CA 1
ATOM 2031 C C . ASP A 1 288 ? 47.649 57.534 9.080 1.00 36.39 372 ASP A C 1
ATOM 2032 O O . ASP A 1 288 ? 46.714 57.672 9.869 1.00 35.90 372 ASP A O 1
ATOM 2037 N N . GLU A 1 289 ? 48.536 56.548 9.175 1.00 35.24 373 GLU A N 1
ATOM 2038 C CA . GLU A 1 289 ? 48.440 55.534 10.223 1.00 32.96 373 GLU A CA 1
ATOM 2039 C C . GLU A 1 289 ? 48.993 56.032 11.553 1.00 31.14 373 GLU A C 1
ATOM 2040 O O . GLU A 1 289 ? 49.341 55.237 12.425 1.00 29.38 373 GLU A O 1
ATOM 2046 N N . SER A 1 290 ? 49.072 57.350 11.702 1.00 31.09 374 SER A N 1
ATOM 2047 C CA . SER A 1 290 ? 49.576 57.948 12.931 1.00 30.06 374 SER A CA 1
ATOM 2048 C C . SER A 1 290 ? 48.477 58.726 13.643 1.00 29.25 374 SER A C 1
ATOM 2049 O O . SER A 1 290 ? 48.607 59.071 14.813 1.00 29.78 374 SER A O 1
ATOM 2052 N N . GLY A 1 291 ? 47.393 59.006 12.931 1.00 29.22 375 GLY A N 1
ATOM 2053 C CA . GLY A 1 291 ? 46.293 59.733 13.540 1.00 29.00 375 GLY A CA 1
ATOM 2054 C C . GLY A 1 291 ? 46.137 61.184 13.128 1.00 26.88 375 GLY A C 1
ATOM 2055 O O . GLY A 1 291 ? 45.221 61.858 13.595 1.00 28.31 375 GLY A O 1
ATOM 2056 N N . ILE A 1 292 ? 47.012 61.682 12.263 1.00 24.89 376 ILE A N 1
ATOM 2057 C CA . ILE A 1 292 ? 46.889 63.065 11.834 1.00 24.81 376 ILE A CA 1
ATOM 2058 C C . ILE A 1 292 ? 45.963 63.163 10.622 1.00 24.80 376 ILE A C 1
ATOM 2059 O O . ILE A 1 292 ? 45.980 62.302 9.745 1.00 25.34 376 ILE A O 1
ATOM 2064 N N . ILE A 1 293 ? 45.157 64.216 10.576 1.00 24.11 377 ILE A N 1
ATOM 2065 C CA . ILE A 1 293 ? 44.243 64.418 9.463 1.00 23.37 377 ILE A CA 1
ATOM 2066 C C . ILE A 1 293 ? 44.578 65.687 8.681 1.00 24.21 377 ILE A C 1
ATOM 2067 O O . ILE A 1 293 ? 44.524 66.802 9.211 1.00 23.53 377 ILE A O 1
ATOM 2072 N N . LEU A 1 294 ? 44.923 65.508 7.413 1.00 25.54 378 LEU A N 1
ATOM 2073 C CA . LEU A 1 294 ? 45.244 66.625 6.535 1.00 25.20 378 LEU A CA 1
ATOM 2074 C C . LEU A 1 294 ? 44.017 66.957 5.681 1.00 26.62 378 LEU A C 1
ATOM 2075 O O . LEU A 1 294 ? 43.524 66.119 4.930 1.00 27.54 378 LEU A O 1
ATOM 2080 N N . LYS A 1 295 ? 43.513 68.176 5.822 1.00 27.87 379 LYS A N 1
ATOM 2081 C CA . LYS A 1 295 ? 42.358 68.623 5.056 1.00 27.65 379 LYS A CA 1
ATOM 2082 C C . LYS A 1 295 ? 42.777 69.762 4.137 1.00 29.21 379 LYS A C 1
ATOM 2083 O O . LYS A 1 295 ? 43.362 70.744 4.585 1.00 27.71 379 LYS A O 1
ATOM 2089 N N . MET A 1 296 ? 42.480 69.625 2.850 1.00 31.39 380 MET A N 1
ATOM 2090 C CA . MET A 1 296 ? 42.831 70.653 1.884 1.00 33.04 380 MET A CA 1
ATOM 2091 C C . MET A 1 296 ? 41.593 71.150 1.173 1.00 32.69 380 MET A C 1
ATOM 2092 O O . MET A 1 296 ? 40.872 70.371 0.554 1.00 30.04 380 MET A O 1
ATOM 2097 N N . THR A 1 297 ? 41.347 72.453 1.281 1.00 33.64 381 THR A N 1
ATOM 2098 C CA . THR A 1 297 ? 40.194 73.069 0.645 1.00 34.62 381 THR A CA 1
ATOM 2099 C C . THR A 1 297 ? 40.677 73.961 -0.486 1.00 35.85 381 THR A C 1
ATOM 2100 O O . THR A 1 297 ? 41.222 75.041 -0.252 1.00 37.90 381 THR A O 1
ATOM 2104 N N . PRO A 1 298 ? 40.480 7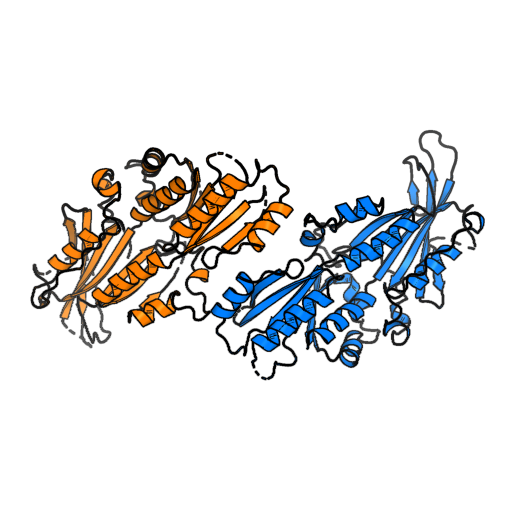3.522 -1.736 1.00 36.52 382 PRO A N 1
ATOM 2105 C CA . PRO A 1 298 ? 40.928 74.334 -2.869 1.00 36.32 382 PRO A CA 1
ATOM 2106 C C . PRO A 1 298 ? 40.260 75.702 -2.881 1.00 35.54 382 PRO A C 1
ATOM 2107 O O . PRO A 1 298 ? 39.050 75.811 -2.697 1.00 34.91 382 PRO A O 1
ATOM 2111 N N . SER A 1 299 ? 41.059 76.743 -3.081 1.00 36.07 383 SER A N 1
ATOM 2112 C CA . SER A 1 299 ? 40.551 78.109 -3.139 1.00 37.18 383 SER A CA 1
ATOM 2113 C C . SER A 1 299 ? 41.340 78.830 -4.217 1.00 38.60 383 SER A C 1
ATOM 2114 O O . SER A 1 299 ? 42.417 78.375 -4.614 1.00 39.09 383 SER A O 1
ATOM 2117 N N . VAL A 1 300 ? 40.813 79.952 -4.688 1.00 39.18 384 VAL A N 1
ATOM 2118 C CA . VAL A 1 300 ? 41.480 80.702 -5.742 1.00 40.50 384 VAL A CA 1
ATOM 2119 C C . VAL A 1 300 ? 41.527 82.208 -5.496 1.00 40.84 384 VAL A C 1
ATOM 2120 O O . VAL A 1 300 ? 40.582 82.797 -4.965 1.00 39.74 384 VAL A O 1
ATOM 2124 N N . TYR A 1 301 ? 42.641 82.823 -5.883 1.00 42.40 385 TYR A N 1
ATOM 2125 C CA . TYR A 1 301 ? 42.802 84.265 -5.737 1.00 43.75 385 TYR A CA 1
ATOM 2126 C C . TYR A 1 301 ? 42.700 84.942 -7.099 1.00 43.98 385 TYR A C 1
ATOM 2127 O O . TYR A 1 301 ? 43.629 84.885 -7.904 1.00 43.56 385 TYR A O 1
ATOM 2136 N N . GLU A 1 302 ? 41.569 85.583 -7.354 1.00 45.08 386 GLU A N 1
ATOM 2137 C CA . GLU A 1 302 ? 41.367 86.269 -8.621 1.00 46.65 386 GLU A CA 1
ATOM 2138 C C . GLU A 1 302 ? 41.353 87.784 -8.428 1.00 47.41 386 GLU A C 1
ATOM 2139 O O . GLU A 1 302 ? 40.354 88.357 -7.998 1.00 47.92 386 GLU A O 1
ATOM 2145 N N . PRO A 1 303 ? 42.479 88.448 -8.732 1.00 47.91 387 PRO A N 1
ATOM 2146 C CA . PRO A 1 303 ? 42.630 89.901 -8.605 1.00 48.34 387 PRO A CA 1
ATOM 2147 C C . PRO A 1 303 ? 41.450 90.686 -9.182 1.00 49.58 387 PRO A C 1
ATOM 2148 O O . PRO A 1 303 ? 40.796 90.242 -10.128 1.00 48.66 387 PRO A O 1
ATOM 2152 N N . ALA A 1 304 ? 41.192 91.856 -8.603 1.00 50.42 388 ALA A N 1
ATOM 2153 C CA . ALA A 1 304 ? 40.095 92.710 -9.036 1.00 50.33 388 ALA A CA 1
ATOM 2154 C C . ALA A 1 304 ? 40.584 93.930 -9.816 1.00 50.99 388 ALA A C 1
ATOM 2155 O O . ALA A 1 304 ? 39.865 94.469 -10.660 1.00 51.92 388 ALA A O 1
ATOM 2157 N N . ASP A 1 305 ? 41.809 94.363 -9.531 1.00 51.11 389 ASP A N 1
ATOM 2158 C CA . ASP A 1 305 ? 42.390 95.534 -10.186 0.00 50.81 389 ASP A CA 1
ATOM 2159 C C . ASP A 1 305 ? 42.944 95.244 -11.573 1.00 51.82 389 ASP A C 1
ATOM 2160 O O . ASP A 1 305 ? 43.157 96.163 -12.369 0.00 51.48 389 ASP A O 1
ATOM 2165 N N . LEU A 1 306 ? 43.168 93.973 -11.878 1.00 52.75 390 LEU A N 1
ATOM 2166 C CA . LEU A 1 306 ? 43.729 93.617 -13.171 0.00 52.89 390 LEU A CA 1
ATOM 2167 C C . LEU A 1 306 ? 42.780 92.803 -14.036 1.00 54.48 390 LEU A C 1
ATOM 2168 O O . LEU A 1 306 ? 42.639 93.060 -15.234 1.00 55.80 390 LEU A O 1
ATOM 2173 N N . LEU A 1 307 ? 42.133 91.826 -13.410 1.00 54.70 391 LEU A N 1
ATOM 2174 C CA . LEU A 1 307 ? 41.234 90.920 -14.110 0.00 54.35 391 LEU A CA 1
ATOM 2175 C C . LEU A 1 307 ? 42.076 90.089 -15.056 1.00 55.22 391 LEU A C 1
ATOM 2176 O O . LEU A 1 307 ? 41.813 89.986 -16.252 1.00 57.09 391 LEU A O 1
ATOM 2181 N N . SER A 1 308 ? 43.112 89.508 -14.468 1.00 55.19 392 SER A N 1
ATOM 2182 C CA . SER A 1 308 ? 44.066 88.641 -15.139 0.00 54.22 392 SER A CA 1
ATOM 2183 C C . SER A 1 308 ? 44.642 87.852 -13.971 1.00 54.36 392 SER A C 1
ATOM 2184 O O . SER A 1 308 ? 44.005 87.764 -12.922 1.00 54.39 392 SER A O 1
ATOM 2187 N N . GLY A 1 309 ? 45.836 87.295 -14.147 1.00 54.17 393 GLY A N 1
ATOM 2188 C CA . GLY A 1 309 ? 46.481 86.532 -13.091 1.00 54.26 393 GLY A CA 1
ATOM 2189 C C . GLY A 1 309 ? 45.595 85.776 -12.113 0.00 54.00 393 GLY A C 1
ATOM 2190 O O . GLY A 1 309 ? 44.882 86.375 -11.310 0.00 53.74 393 GLY A O 1
ATOM 2191 N N . GLU A 1 310 ? 45.648 84.449 -12.176 1.00 54.09 394 GLU A N 1
ATOM 2192 C CA . GLU A 1 310 ? 44.870 83.594 -11.280 1.00 54.85 394 GLU A CA 1
ATOM 2193 C C . GLU A 1 310 ? 45.807 82.649 -10.547 1.00 54.16 394 GLU A C 1
ATOM 2194 O O . GLU A 1 310 ? 46.329 81.705 -11.141 1.00 54.50 394 GLU A O 1
ATOM 2200 N N . VAL A 1 311 ? 46.020 82.895 -9.259 1.00 53.16 395 VAL A N 1
ATOM 2201 C CA . VAL A 1 311 ? 46.907 82.040 -8.480 1.00 51.50 395 VAL A CA 1
ATOM 2202 C C . VAL A 1 311 ? 46.125 80.940 -7.769 1.00 49.19 395 VAL A C 1
ATOM 2203 O O . VAL A 1 311 ? 45.380 81.205 -6.827 1.00 48.88 395 VAL A O 1
ATOM 2207 N N . PRO A 1 312 ? 46.265 79.690 -8.234 1.00 48.35 396 PRO A N 1
ATOM 2208 C CA . PRO A 1 312 ? 45.565 78.553 -7.624 1.00 47.53 396 PRO A CA 1
ATOM 2209 C C . PRO A 1 312 ? 46.285 78.128 -6.350 1.00 45.43 396 PRO A C 1
ATOM 2210 O O . PRO A 1 312 ? 47.488 77.872 -6.377 1.00 45.55 396 PRO A O 1
ATOM 2214 N N . LEU A 1 313 ? 45.555 78.050 -5.241 1.00 44.35 397 LEU A N 1
ATOM 2215 C CA . LEU A 1 313 ? 46.154 77.671 -3.961 1.00 42.69 397 LEU A CA 1
ATOM 2216 C C . LEU A 1 313 ? 45.271 76.732 -3.139 1.00 41.45 397 LEU A C 1
ATOM 2217 O O . LEU A 1 313 ? 44.075 76.608 -3.398 1.00 42.89 397 LEU A O 1
ATOM 2222 N N . ASN A 1 314 ? 45.869 76.084 -2.142 1.00 39.46 398 ASN A N 1
ATOM 2223 C CA . ASN A 1 314 ? 45.155 75.161 -1.257 1.00 35.63 398 ASN A CA 1
ATOM 2224 C C . ASN A 1 314 ? 45.142 75.656 0.190 1.00 33.71 398 ASN A C 1
ATOM 2225 O O . ASN A 1 314 ? 46.133 76.206 0.670 1.00 33.40 398 ASN A O 1
ATOM 2230 N N . CYS A 1 315 ? 44.019 75.455 0.878 1.00 31.90 399 CYS A N 1
ATOM 2231 C CA . CYS A 1 315 ? 43.894 75.829 2.288 1.00 29.93 399 CYS A CA 1
ATOM 2232 C C . CYS A 1 315 ? 44.058 74.531 3.068 1.00 27.31 399 CYS A C 1
ATOM 2233 O O . CYS A 1 315 ? 43.172 73.681 3.068 1.00 26.56 399 CYS A O 1
ATOM 2236 N N . ALA A 1 316 ? 45.203 74.369 3.715 1.00 25.51 400 ALA A N 1
ATOM 2237 C CA . ALA A 1 316 ? 45.468 73.162 4.473 1.00 24.82 400 ALA A CA 1
ATOM 2238 C C . ALA A 1 316 ? 45.119 73.322 5.946 1.00 25.01 400 ALA A C 1
ATOM 2239 O O . ALA A 1 316 ? 45.062 74.431 6.471 1.00 25.46 400 ALA A O 1
ATOM 2241 N N . SER A 1 317 ? 44.887 72.191 6.600 1.00 25.54 401 SER A N 1
ATOM 2242 C CA . SER A 1 317 ? 44.562 72.143 8.015 1.00 25.67 401 SER A CA 1
ATOM 2243 C C . SER A 1 317 ? 44.945 70.750 8.507 1.00 25.98 401 SER A C 1
ATOM 2244 O O . SER A 1 317 ? 44.559 69.745 7.909 1.00 25.73 401 SER A O 1
ATOM 2247 N N . LEU A 1 318 ? 45.724 70.694 9.580 1.00 25.19 402 LEU A N 1
ATOM 2248 C CA . LEU A 1 318 ? 46.150 69.421 10.149 1.00 25.28 402 LEU A CA 1
ATOM 2249 C C . LEU A 1 318 ? 45.530 69.288 11.528 1.00 24.99 402 LEU A C 1
ATOM 2250 O O . LEU A 1 318 ? 45.618 70.212 12.336 1.00 26.69 402 LEU A O 1
ATOM 2255 N N . ARG A 1 319 ? 44.878 68.158 11.788 1.00 23.12 403 ARG A N 1
ATOM 2256 C CA . ARG A 1 319 ? 44.264 67.944 13.091 1.00 22.34 403 ARG A CA 1
ATOM 2257 C C . ARG A 1 319 ? 44.818 66.696 13.771 1.00 21.64 403 ARG A C 1
ATOM 2258 O O . ARG A 1 319 ? 45.529 65.896 13.155 1.00 21.98 403 ARG A O 1
ATOM 2266 N N . SER A 1 320 ? 44.480 66.546 15.046 1.00 19.45 404 SER A N 1
ATOM 2267 C CA . SER A 1 320 ? 44.915 65.423 15.861 1.00 18.11 404 SER A CA 1
ATOM 2268 C C . SER A 1 320 ? 44.722 65.851 17.308 1.00 16.74 404 SER A C 1
ATOM 2269 O O . SER A 1 320 ? 44.355 66.997 17.567 1.00 16.21 404 SER A O 1
ATOM 2272 N N . LYS A 1 321 ? 44.953 64.942 18.251 1.00 15.00 405 LYS A N 1
ATOM 2273 C CA . LYS A 1 321 ? 44.824 65.291 19.663 1.00 15.26 405 LYS A CA 1
ATOM 2274 C C . LYS A 1 321 ? 46.177 65.807 20.146 1.00 17.94 405 LYS A C 1
ATOM 2275 O O . LYS A 1 321 ? 47.217 65.321 19.700 1.00 17.69 405 LYS A O 1
ATOM 2281 N N . GLU A 1 322 ? 46.156 66.804 21.032 1.00 19.73 406 GLU A N 1
ATOM 2282 C CA . GLU A 1 322 ? 47.373 67.421 21.555 1.00 22.08 406 GLU A CA 1
ATOM 2283 C C . GLU A 1 322 ? 48.548 66.488 21.792 1.00 21.28 406 GLU A C 1
ATOM 2284 O O . GLU A 1 322 ? 49.614 66.667 21.204 1.00 21.24 406 GLU A O 1
ATOM 2290 N N . PHE A 1 323 ? 48.349 65.495 22.653 1.00 21.03 407 PHE A N 1
ATOM 2291 C CA . PHE A 1 323 ? 49.409 64.553 22.999 1.00 22.69 407 PHE A CA 1
ATOM 2292 C C . PHE A 1 323 ? 50.155 64.019 21.786 1.00 22.76 407 PHE A C 1
ATOM 2293 O O . PHE A 1 323 ? 51.334 63.689 21.871 1.00 23.74 407 PHE A O 1
ATOM 2301 N N . ASN A 1 324 ? 49.462 63.954 20.657 1.00 23.21 408 ASN A N 1
ATOM 2302 C CA . ASN A 1 324 ? 50.031 63.430 19.423 1.00 23.21 408 ASN A CA 1
ATOM 2303 C C . ASN A 1 324 ? 50.637 64.534 18.549 1.00 24.43 408 ASN A C 1
ATOM 2304 O O . ASN A 1 324 ? 50.911 64.328 17.362 1.00 22.95 408 ASN A O 1
ATOM 2309 N N . ILE A 1 325 ? 50.866 65.698 19.148 1.00 24.83 409 ILE A N 1
ATOM 2310 C CA . ILE A 1 325 ? 51.428 66.838 18.429 1.00 26.19 409 ILE A CA 1
ATOM 2311 C C . ILE A 1 325 ? 52.747 66.512 17.738 1.00 26.80 409 ILE A C 1
ATOM 2312 O O . ILE A 1 325 ? 53.012 66.997 16.634 1.00 26.80 409 ILE A O 1
ATOM 2317 N N . LYS A 1 326 ? 53.579 65.699 18.385 1.00 25.84 410 LYS A N 1
ATOM 2318 C CA . LYS A 1 326 ? 54.863 65.354 17.799 1.00 24.78 410 LYS A CA 1
ATOM 2319 C C . LYS A 1 326 ? 54.695 64.750 16.411 1.00 22.40 410 LYS A C 1
ATOM 2320 O O . LYS A 1 326 ? 55.592 64.848 15.580 1.00 21.88 410 LYS A O 1
ATOM 2326 N N . LYS A 1 327 ? 53.545 64.128 16.163 1.00 23.59 411 LYS A N 1
ATOM 2327 C CA . LYS A 1 327 ? 53.278 63.505 14.865 1.00 23.41 411 LYS A CA 1
ATOM 2328 C C . LYS A 1 327 ? 52.618 64.489 13.895 1.00 22.52 411 LYS A C 1
ATOM 2329 O O . LYS A 1 327 ? 52.612 64.264 12.692 1.00 20.10 411 LYS A O 1
ATOM 2335 N N . LEU A 1 328 ? 52.061 65.576 14.418 1.00 22.91 412 LEU A N 1
ATOM 2336 C CA . LEU A 1 328 ? 51.432 66.584 13.568 1.00 23.68 412 LEU A CA 1
ATOM 2337 C C . LEU A 1 328 ? 52.517 67.292 12.757 1.00 24.58 412 LEU A C 1
ATOM 2338 O O . LEU A 1 328 ? 52.426 67.388 11.528 1.00 25.87 412 LEU A O 1
ATOM 2343 N N . TYR A 1 329 ? 53.549 67.785 13.435 1.00 24.03 413 TYR A N 1
ATOM 2344 C CA . TYR A 1 329 ? 54.633 68.474 12.738 1.00 23.73 413 TYR A CA 1
ATOM 2345 C C . TYR A 1 329 ? 55.233 67.582 11.641 1.00 24.26 413 TYR A C 1
ATOM 2346 O O . TYR A 1 329 ? 55.491 68.046 10.531 1.00 22.94 413 TYR A O 1
ATOM 2355 N N . THR A 1 330 ? 55.443 66.303 11.942 1.00 24.00 414 THR A N 1
ATOM 2356 C CA . THR A 1 330 ? 55.991 65.382 10.945 1.00 22.41 414 THR A CA 1
ATOM 2357 C C . THR A 1 330 ? 55.097 65.393 9.709 1.00 23.66 414 THR A C 1
ATOM 2358 O O . THR A 1 330 ? 55.579 65.429 8.573 1.00 22.63 414 THR A O 1
ATOM 2362 N N . ALA A 1 331 ? 53.787 65.352 9.945 1.00 23.53 415 ALA A N 1
ATOM 2363 C CA . ALA A 1 331 ? 52.821 65.365 8.861 1.00 25.03 415 ALA A CA 1
ATOM 2364 C C . ALA A 1 331 ? 52.987 66.671 8.093 1.00 28.17 415 ALA A C 1
ATOM 2365 O O . ALA A 1 331 ? 52.876 66.705 6.866 1.00 29.79 415 ALA A O 1
ATOM 2367 N N . TYR A 1 332 ? 53.258 67.744 8.826 1.00 28.25 416 TYR A N 1
ATOM 2368 C CA . TYR A 1 332 ? 53.448 69.054 8.227 1.00 28.75 416 TYR A CA 1
ATOM 2369 C C . TYR A 1 332 ? 54.671 69.047 7.312 1.00 29.23 416 TYR A C 1
ATOM 2370 O O . TYR A 1 332 ? 54.593 69.437 6.146 1.00 30.90 416 TYR A O 1
ATOM 2379 N N . GLN A 1 333 ? 55.805 68.604 7.837 1.00 29.26 417 GLN A N 1
ATOM 2380 C CA . GLN A 1 333 ? 57.031 68.552 7.045 1.00 30.62 417 GLN A CA 1
ATOM 2381 C C . GLN A 1 333 ? 56.795 67.862 5.698 1.00 31.85 417 GLN A C 1
ATOM 2382 O O . GLN A 1 333 ? 57.347 68.281 4.681 1.00 31.71 417 GLN A O 1
ATOM 2388 N N . LYS A 1 334 ? 55.965 66.817 5.691 1.00 32.66 418 LYS A N 1
ATOM 2389 C CA . LYS A 1 334 ? 55.682 66.085 4.463 1.00 32.47 418 LYS A CA 1
ATOM 2390 C C . LYS A 1 334 ? 54.941 66.877 3.397 1.00 34.72 418 LYS A C 1
ATOM 2391 O O . LYS A 1 334 ? 55.165 66.654 2.205 1.00 36.47 418 LYS A O 1
ATOM 2397 N N . VAL A 1 335 ? 54.051 67.783 3.798 1.00 34.62 419 VAL A N 1
ATOM 2398 C CA . VAL A 1 335 ? 53.325 68.566 2.803 1.00 33.00 419 VAL A CA 1
ATOM 2399 C C . VAL A 1 335 ? 54.258 69.569 2.143 1.00 32.48 419 VAL A C 1
ATOM 2400 O O . VAL A 1 335 ? 54.271 69.698 0.918 1.00 33.20 419 VAL A O 1
ATOM 2404 N N . LEU A 1 336 ? 55.049 70.271 2.947 1.00 33.46 420 LEU A N 1
ATOM 2405 C CA . LEU A 1 336 ? 55.989 71.256 2.408 1.00 33.37 420 LEU A CA 1
ATOM 2406 C C . LEU A 1 336 ? 56.963 70.600 1.448 1.00 33.45 420 LEU A C 1
ATOM 2407 O O . LEU A 1 336 ? 57.345 69.452 1.636 1.00 33.74 420 LEU A O 1
ATOM 2412 N N . SER A 1 337 ? 57.361 71.336 0.418 1.00 35.89 421 SER A N 1
ATOM 2413 C CA . SER A 1 337 ? 58.305 70.819 -0.562 1.00 37.52 421 SER A CA 1
ATOM 2414 C C . SER A 1 337 ? 59.705 70.874 0.016 1.00 37.89 421 SER A C 1
ATOM 2415 O O . SER A 1 337 ? 59.992 71.698 0.888 1.00 38.96 421 SER A O 1
ATOM 2418 N N . LYS A 1 338 ? 60.580 70.006 -0.478 1.00 38.72 422 LYS A N 1
ATOM 2419 C CA . LYS A 1 338 ? 61.957 69.968 -0.001 1.00 38.05 422 LYS A CA 1
ATOM 2420 C C . LYS A 1 338 ? 62.658 71.310 -0.183 1.00 37.53 422 LYS A C 1
ATOM 2421 O O . LYS A 1 338 ? 63.567 71.643 0.573 1.00 37.58 422 LYS A O 1
ATOM 2427 N N . LYS A 1 339 ? 62.245 72.080 -1.183 1.00 38.38 423 LYS A N 1
ATOM 2428 C CA . LYS A 1 339 ? 62.883 73.372 -1.431 1.00 39.64 423 LYS A CA 1
ATOM 2429 C C . LYS A 1 339 ? 62.929 74.235 -0.172 1.00 39.68 423 LYS A C 1
ATOM 2430 O O . LYS A 1 339 ? 63.806 75.089 -0.030 1.00 40.44 423 LYS A O 1
ATOM 2436 N N . PHE A 1 340 ? 61.983 74.007 0.736 1.00 39.56 424 PHE A N 1
ATOM 2437 C CA . PHE A 1 340 ? 61.914 74.754 1.990 1.00 38.33 424 PHE A CA 1
ATOM 2438 C C . PHE A 1 340 ? 62.995 74.259 2.943 1.00 39.00 424 PHE A C 1
ATOM 2439 O O . PHE A 1 340 ? 63.246 74.868 3.984 1.00 38.40 424 PHE A O 1
ATOM 2447 N N . ASP A 1 341 ? 63.621 73.145 2.574 1.00 39.55 425 ASP A N 1
ATOM 2448 C CA . ASP A 1 341 ? 64.689 72.542 3.357 0.00 40.82 425 ASP A CA 1
ATOM 2449 C C . ASP A 1 341 ? 64.584 72.862 4.843 1.00 42.41 425 ASP A C 1
ATOM 2450 O O . ASP A 1 341 ? 65.405 73.606 5.392 1.00 42.45 425 ASP A O 1
ATOM 2455 N N . PHE A 1 342 ? 63.568 72.304 5.493 1.00 43.46 426 PHE A N 1
ATOM 2456 C CA . PHE A 1 342 ? 63.377 72.545 6.917 1.00 43.84 426 PHE A CA 1
ATOM 2457 C C . PHE A 1 342 ? 62.920 71.280 7.615 1.00 42.64 426 PHE A C 1
ATOM 2458 O O . PHE A 1 342 ? 62.331 70.400 6.994 1.00 44.08 426 PHE A O 1
ATOM 2466 N N . ILE A 1 343 ? 63.195 71.196 8.909 1.00 42.15 427 ILE A N 1
ATOM 2467 C CA . ILE A 1 343 ? 62.796 70.045 9.703 1.00 38.88 427 ILE A CA 1
ATOM 2468 C C . ILE A 1 343 ? 61.810 70.528 10.754 1.00 37.81 427 ILE A C 1
ATOM 2469 O O . ILE A 1 343 ? 61.992 71.596 11.344 1.00 37.23 427 ILE A O 1
ATOM 2474 N N . ALA A 1 344 ? 60.757 69.754 10.980 1.00 38.17 428 ALA A N 1
ATOM 2475 C CA . ALA A 1 344 ? 59.751 70.128 11.969 1.00 37.21 428 ALA A CA 1
ATOM 2476 C C . ALA A 1 344 ? 60.283 69.820 13.363 1.00 36.65 428 ALA A C 1
ATOM 2477 O O . ALA A 1 344 ? 60.925 68.789 13.580 1.00 35.97 428 ALA A O 1
ATOM 2479 N N . PRO A 1 345 ? 60.033 70.715 14.327 1.00 36.22 429 PRO A N 1
ATOM 2480 C CA . PRO A 1 345 ? 60.513 70.478 15.687 1.00 35.28 429 PRO A CA 1
ATOM 2481 C C . PRO A 1 345 ? 59.759 69.284 16.238 1.00 34.98 429 PRO A C 1
ATOM 2482 O O . PRO A 1 345 ? 58.575 69.106 15.942 1.00 34.88 429 PRO A O 1
ATOM 2486 N N . GLN A 1 346 ? 60.448 68.459 17.018 1.00 33.51 430 GLN A N 1
ATOM 2487 C CA . GLN A 1 346 ? 59.834 67.277 17.592 1.00 31.66 430 GLN A CA 1
ATOM 2488 C C . GLN A 1 346 ? 59.712 67.387 19.103 1.00 31.62 430 GLN A C 1
ATOM 2489 O O . GLN A 1 346 ? 60.482 66.775 19.842 1.00 32.18 430 GLN A O 1
ATOM 2495 N N . PRO A 1 347 ? 58.730 68.167 19.584 1.00 31.73 431 PRO A N 1
ATOM 2496 C CA . PRO A 1 347 ? 58.503 68.354 21.020 1.00 31.92 431 PRO A CA 1
ATOM 2497 C C . PRO A 1 347 ? 58.465 67.009 21.732 1.00 32.73 431 PRO A C 1
ATOM 2498 O O . PRO A 1 347 ? 58.197 65.982 21.110 1.00 34.32 431 PRO A O 1
ATOM 2502 N N . ASN A 1 348 ? 58.736 67.012 23.031 1.00 32.96 432 ASN A N 1
ATOM 2503 C CA . ASN A 1 348 ? 58.713 65.779 23.803 1.00 32.71 432 ASN A CA 1
ATOM 2504 C C . ASN A 1 348 ? 57.869 65.937 25.053 1.00 33.01 432 ASN A C 1
ATOM 2505 O O . ASN A 1 348 ? 57.877 65.073 25.930 1.00 34.18 432 ASN A O 1
ATOM 2510 N N . ASP A 1 349 ? 57.126 67.034 25.123 1.00 31.39 433 ASP A N 1
ATOM 2511 C CA . ASP A 1 349 ? 56.290 67.313 26.279 1.00 31.22 433 ASP A CA 1
ATOM 2512 C C . ASP A 1 349 ? 55.236 66.251 26.583 1.00 31.91 433 ASP A C 1
ATOM 2513 O O . ASP A 1 349 ? 54.722 66.205 27.703 1.00 32.80 433 ASP A O 1
ATOM 2518 N N . TYR A 1 350 ? 54.918 65.399 25.606 1.00 30.14 434 TYR A N 1
ATOM 2519 C CA . TYR A 1 350 ? 53.877 64.387 25.791 1.00 29.22 434 TYR A CA 1
ATOM 2520 C C . TYR A 1 350 ? 54.301 62.914 25.651 1.00 31.24 434 TYR A C 1
ATOM 2521 O O . TYR A 1 350 ? 53.444 62.033 25.554 1.00 30.40 434 TYR A O 1
ATOM 2530 N N . ASP A 1 351 ? 55.605 62.640 25.656 1.00 33.80 435 ASP A N 1
ATOM 2531 C CA . ASP A 1 351 ? 56.099 61.267 25.512 1.00 35.27 435 ASP A CA 1
ATOM 2532 C C . ASP A 1 351 ? 55.594 60.269 26.550 1.00 34.33 435 ASP A C 1
ATOM 2533 O O . ASP A 1 351 ? 55.548 59.070 26.281 1.00 33.50 435 ASP A O 1
ATOM 2538 N N . ASN A 1 352 ? 55.222 60.753 27.731 1.00 33.68 436 ASN A N 1
ATOM 2539 C CA . ASN A 1 352 ? 54.750 59.866 28.794 1.00 35.03 436 ASN A CA 1
ATOM 2540 C C . ASN A 1 352 ? 53.233 59.745 28.892 1.00 35.01 436 ASN A C 1
ATOM 2541 O O . ASN A 1 352 ? 52.699 59.448 29.960 1.00 35.56 436 ASN A O 1
ATOM 2546 N N . SER A 1 353 ? 52.541 59.972 27.783 1.00 34.96 437 SER A N 1
ATOM 2547 C CA . SER A 1 353 ? 51.088 59.884 27.772 1.00 33.29 437 SER A CA 1
ATOM 2548 C C . SER A 1 353 ? 50.646 58.436 27.647 1.00 34.17 437 SER A C 1
ATOM 2549 O O . SER A 1 353 ? 51.088 57.716 26.747 1.00 35.11 437 SER A O 1
ATOM 2552 N N . ILE A 1 354 ? 49.773 58.002 28.548 1.00 34.02 438 ILE A N 1
ATOM 2553 C CA . ILE A 1 354 ? 49.282 56.632 28.490 1.00 32.82 438 ILE A CA 1
ATOM 2554 C C . ILE A 1 354 ? 48.448 56.480 27.225 1.00 31.19 438 ILE A C 1
ATOM 2555 O O . ILE A 1 354 ? 48.031 55.382 26.875 1.00 31.73 438 ILE A O 1
ATOM 2560 N N . TRP A 1 355 ? 48.215 57.594 26.539 1.00 29.93 439 TRP A N 1
ATOM 2561 C CA . TRP A 1 355 ? 47.412 57.594 25.324 1.00 28.95 439 TRP A CA 1
ATOM 2562 C C . TRP A 1 355 ? 48.147 57.156 24.068 1.00 31.03 439 TRP A C 1
ATOM 2563 O O . TRP A 1 355 ? 47.540 56.997 23.009 1.00 33.96 439 TRP A O 1
ATOM 2574 N N . HIS A 1 356 ? 49.452 56.955 24.176 1.00 32.34 440 HIS A N 1
ATOM 2575 C CA . HIS A 1 356 ? 50.229 56.512 23.028 1.00 32.57 440 HIS A CA 1
ATOM 2576 C C . HIS A 1 356 ? 50.021 55.017 22.776 1.00 32.76 440 HIS A C 1
ATOM 2577 O O . HIS A 1 356 ? 50.424 54.500 21.728 1.00 32.10 440 HIS A O 1
ATOM 2584 N N . HIS A 1 357 ? 49.384 54.329 23.723 1.00 32.55 441 HIS A N 1
ATOM 2585 C CA . HIS A 1 357 ? 49.170 52.885 23.591 1.00 34.24 441 HIS A CA 1
ATOM 2586 C C . HIS A 1 357 ? 47.790 52.373 24.029 1.00 34.70 441 HIS A C 1
ATOM 2587 O O . HIS A 1 357 ? 47.409 51.251 23.692 1.00 34.52 441 HIS A O 1
ATOM 2594 N N . SER A 1 358 ? 47.036 53.189 24.759 1.00 34.46 442 SER A N 1
ATOM 2595 C CA . SER A 1 358 ? 45.721 52.765 25.229 1.00 33.31 442 SER A CA 1
ATOM 2596 C C . SER A 1 358 ? 44.543 53.544 24.653 1.00 33.49 442 SER A C 1
ATOM 2597 O O . SER A 1 358 ? 43.442 53.514 25.211 1.00 32.87 442 SER A O 1
ATOM 2600 N N . LEU A 1 359 ? 44.759 54.227 23.534 1.00 33.51 443 LEU A N 1
ATOM 2601 C CA . LEU A 1 359 ? 43.687 55.005 22.913 1.00 33.58 443 LEU A CA 1
ATOM 2602 C C . LEU A 1 359 ? 43.168 54.377 21.618 1.00 34.09 443 LEU A C 1
ATOM 2603 O O . LEU A 1 359 ? 43.904 54.246 20.640 1.00 34.97 443 LEU A O 1
ATOM 2608 N N . PRO A 1 360 ? 41.883 53.991 21.589 1.00 34.25 444 PRO A N 1
ATOM 2609 C CA . PRO A 1 360 ? 41.302 53.381 20.388 1.00 33.97 444 PRO A CA 1
ATOM 2610 C C . PRO A 1 360 ? 41.418 54.300 19.170 1.00 35.24 444 PRO A C 1
ATOM 2611 O O . PRO A 1 360 ? 41.118 55.494 19.247 1.00 35.25 444 PRO A O 1
ATOM 2615 N N . ALA A 1 361 ? 41.846 53.727 18.047 1.00 35.33 445 ALA A N 1
ATOM 2616 C CA . ALA A 1 361 ? 42.037 54.463 16.796 1.00 35.81 445 ALA A CA 1
ATOM 2617 C C . ALA A 1 361 ? 40.916 55.428 16.405 1.00 36.60 445 ALA A C 1
ATOM 2618 O O . ALA A 1 361 ? 41.176 56.576 16.053 1.00 38.58 445 ALA A O 1
ATOM 2620 N N . ASN A 1 362 ? 39.675 54.962 16.459 1.00 37.06 446 ASN A N 1
ATOM 2621 C CA . ASN A 1 362 ? 38.519 55.780 16.098 1.00 37.81 446 ASN A CA 1
ATOM 2622 C C . ASN A 1 362 ? 38.528 57.213 16.649 1.00 38.22 446 ASN A C 1
ATOM 2623 O O . ASN A 1 362 ? 38.052 58.140 15.993 1.00 38.37 446 ASN A O 1
ATOM 2628 N N . PHE A 1 363 ? 39.070 57.389 17.849 1.00 37.81 447 PHE A N 1
ATOM 2629 C CA . PHE A 1 363 ? 39.120 58.697 18.496 1.00 37.06 447 PHE A CA 1
ATOM 2630 C C . PHE A 1 363 ? 39.940 59.749 17.749 1.00 39.42 447 PHE A C 1
ATOM 2631 O O . PHE A 1 363 ? 39.664 60.949 17.850 1.00 39.71 447 PHE A O 1
ATOM 2639 N N . LEU A 1 364 ? 40.941 59.304 16.996 1.00 39.93 448 LEU A N 1
ATOM 2640 C CA . LEU A 1 364 ? 41.796 60.218 16.244 1.00 40.30 448 LEU A CA 1
ATOM 2641 C C . LEU A 1 364 ? 41.326 60.399 14.800 1.00 41.94 448 LEU A C 1
ATOM 2642 O O . LEU A 1 364 ? 42.046 60.950 13.963 1.00 42.34 448 LEU A O 1
ATOM 2647 N N . LYS A 1 365 ? 40.111 59.943 14.515 1.00 43.04 449 LYS A N 1
ATOM 2648 C CA . LYS A 1 365 ? 39.553 60.056 13.174 1.00 44.81 449 LYS A CA 1
ATOM 2649 C C . LYS A 1 365 ? 38.292 60.916 13.161 1.00 45.18 449 LYS A C 1
ATOM 2650 O O . LYS A 1 365 ? 37.202 60.430 12.867 1.00 46.85 449 LYS A O 1
ATOM 2656 N N . ASN A 1 366 ? 38.452 62.196 13.488 1.00 45.86 450 ASN A N 1
ATOM 2657 C CA . ASN A 1 366 ? 37.338 63.142 13.513 1.00 45.31 450 ASN A CA 1
ATOM 2658 C C . ASN A 1 366 ? 37.339 63.978 12.232 1.00 46.05 450 ASN A C 1
ATOM 2659 O O . ASN A 1 366 ? 37.955 65.043 12.169 1.00 47.02 450 ASN A O 1
ATOM 2664 N N . PHE A 1 367 ? 36.630 63.484 11.222 1.00 46.06 451 PHE A N 1
ATOM 2665 C CA . PHE A 1 367 ? 36.545 64.131 9.917 1.00 46.12 451 PHE A CA 1
ATOM 2666 C C . PHE A 1 367 ? 35.717 65.418 9.872 1.00 46.37 451 PHE A C 1
ATOM 2667 O O . PHE A 1 367 ? 36.060 66.349 9.138 1.00 45.43 451 PHE A O 1
ATOM 2675 N N . ASN A 1 368 ? 34.626 65.466 10.636 1.00 46.35 452 ASN A N 1
ATOM 2676 C CA . ASN A 1 368 ? 33.731 66.630 10.641 1.00 45.81 452 ASN A CA 1
ATOM 2677 C C . ASN A 1 368 ? 34.149 67.838 11.481 0.00 46.12 452 ASN A C 1
ATOM 2678 O O . ASN A 1 368 ? 33.583 68.923 11.337 0.00 45.85 452 ASN A O 1
ATOM 2683 N N . MET A 1 369 ? 35.130 67.651 12.355 1.00 46.23 453 MET A N 1
ATOM 2684 C CA . MET A 1 369 ? 35.613 68.719 13.234 1.00 46.46 453 MET A CA 1
ATOM 2685 C C . MET A 1 369 ? 35.917 70.024 12.483 1.00 46.00 453 MET A C 1
ATOM 2686 O O . MET A 1 369 ? 36.665 70.028 11.503 1.00 45.78 453 MET A O 1
ATOM 2691 N N . PRO A 1 370 ? 35.331 71.148 12.935 1.00 45.85 454 PRO A N 1
ATOM 2692 C CA . PRO A 1 370 ? 35.551 72.451 12.296 1.00 45.35 454 PRO A CA 1
ATOM 2693 C C . PRO A 1 370 ? 36.810 73.157 12.792 1.00 45.29 454 PRO A C 1
ATOM 2694 O O . PRO A 1 370 ? 37.268 72.846 13.912 1.00 46.19 454 PRO A O 1
ATOM 2698 N N . HIS B 1 5 ? -2.039 110.497 71.444 1.00 25.65 89 HIS B N 1
ATOM 2699 C CA . HIS B 1 5 ? -3.271 109.656 71.420 1.00 26.12 89 HIS B CA 1
ATOM 2700 C C . HIS B 1 5 ? -3.620 109.256 69.991 1.00 26.76 89 HIS B C 1
ATOM 2701 O O . HIS B 1 5 ? -4.057 110.085 69.201 1.00 26.76 89 HIS B O 1
ATOM 2708 N N . ILE B 1 6 ? -3.424 107.990 69.650 1.00 28.65 90 ILE B N 1
ATOM 2709 C CA . ILE B 1 6 ? -3.752 107.543 68.306 1.00 30.95 90 ILE B CA 1
ATOM 2710 C C . ILE B 1 6 ? -4.943 106.584 68.344 1.00 33.74 90 ILE B C 1
ATOM 2711 O O . ILE B 1 6 ? -4.794 105.408 68.690 1.00 35.09 90 ILE B O 1
ATOM 2716 N N . HIS B 1 7 ? -6.125 107.092 68.004 1.00 34.88 91 HIS B N 1
ATOM 2717 C CA . HIS B 1 7 ? -7.324 106.265 67.997 1.00 37.79 91 HIS B CA 1
ATOM 2718 C C . HIS B 1 7 ? -7.242 105.235 66.876 1.00 38.88 91 HIS B C 1
ATOM 2719 O O . HIS B 1 7 ? -6.808 105.545 65.762 1.00 39.60 91 HIS B O 1
ATOM 2726 N N . LEU B 1 16 ? -5.161 95.034 71.936 1.00 38.69 100 LEU B N 1
ATOM 2727 C CA . LEU B 1 16 ? -4.538 93.831 71.379 1.00 40.82 100 LEU B CA 1
ATOM 2728 C C . LEU B 1 16 ? -4.752 92.599 72.253 1.00 39.55 100 LEU B C 1
ATOM 2729 O O . LEU B 1 16 ? -4.230 92.517 73.360 1.00 39.91 100 LEU B O 1
ATOM 2734 N N . PRO B 1 17 ? -5.521 91.620 71.755 1.00 39.80 101 PRO B N 1
ATOM 2735 C CA . PRO B 1 17 ? -5.812 90.379 72.481 1.00 39.92 101 PRO B CA 1
ATOM 2736 C C . PRO B 1 17 ? -4.701 89.332 72.397 1.00 40.54 101 PRO B C 1
ATOM 2737 O O . PRO B 1 17 ? -3.831 89.385 71.524 1.00 40.68 101 PRO B O 1
ATOM 2741 N N . SER B 1 18 ? -4.744 88.378 73.319 1.00 42.50 102 SER B N 1
ATOM 2742 C CA . SER B 1 18 ? -3.770 87.292 73.373 1.00 42.45 102 SER B CA 1
ATOM 2743 C C . SER B 1 18 ? -4.268 86.234 74.336 1.00 42.16 102 SER B C 1
ATOM 2744 O O . SER B 1 18 ? -4.712 86.551 75.441 1.00 41.34 102 SER B O 1
ATOM 2747 N N . ASN B 1 19 ? -4.187 84.978 73.908 1.00 42.79 103 ASN B N 1
ATOM 2748 C CA . ASN B 1 19 ? -4.631 83.841 74.710 1.00 41.40 103 ASN B CA 1
ATOM 2749 C C . ASN B 1 19 ? -3.456 82.930 75.034 1.00 41.27 103 ASN B C 1
ATOM 2750 O O . ASN B 1 19 ? -3.523 82.113 75.956 1.00 41.22 103 ASN B O 1
ATOM 2755 N N . ILE B 1 20 ? -2.384 83.066 74.262 1.00 40.71 104 ILE B N 1
ATOM 2756 C CA . ILE B 1 20 ? -1.199 82.245 74.469 1.00 41.32 104 ILE B CA 1
ATOM 2757 C C . ILE B 1 20 ? -0.683 82.428 75.886 1.00 41.86 104 ILE B C 1
ATOM 2758 O O . ILE B 1 20 ? -0.368 83.543 76.301 1.00 42.82 104 ILE B O 1
ATOM 2763 N N . PRO B 1 21 ? -0.597 81.330 76.655 1.00 42.48 105 PRO B N 1
ATOM 2764 C CA . PRO B 1 21 ? -0.116 81.403 78.035 1.00 42.41 105 PRO B CA 1
ATOM 2765 C C . PRO B 1 21 ? 1.050 82.370 78.185 1.00 42.21 105 PRO B C 1
ATOM 2766 O O . PRO B 1 21 ? 2.155 82.097 77.722 1.00 42.80 105 PRO B O 1
ATOM 2770 N N . MET B 1 22 ? 0.789 83.512 78.814 1.00 43.50 106 MET B N 1
ATOM 2771 C CA . MET B 1 22 ? 1.825 84.517 79.031 1.00 43.20 106 MET B CA 1
ATOM 2772 C C . MET B 1 22 ? 2.514 84.228 80.358 1.00 43.53 106 MET B C 1
ATOM 2773 O O . MET B 1 22 ? 2.152 84.788 81.396 1.00 45.13 106 MET B O 1
ATOM 2778 N N . ILE B 1 23 ? 3.505 83.343 80.310 1.00 40.65 107 ILE B N 1
ATOM 2779 C CA . ILE B 1 23 ? 4.252 82.950 81.495 1.00 38.98 107 ILE B CA 1
ATOM 2780 C C . ILE B 1 23 ? 5.005 84.102 82.155 1.00 36.75 107 ILE B C 1
ATOM 2781 O O . ILE B 1 23 ? 5.368 84.011 83.327 1.00 37.08 107 ILE B O 1
ATOM 2786 N N . GLU B 1 24 ? 5.243 85.183 81.417 1.00 34.34 108 GLU B N 1
ATOM 2787 C CA . GLU B 1 24 ? 5.981 86.308 81.987 1.00 31.62 108 GLU B CA 1
ATOM 2788 C C . GLU B 1 24 ? 5.849 87.635 81.252 1.00 29.10 108 GLU B C 1
ATOM 2789 O O . GLU B 1 24 ? 5.721 87.689 80.033 1.00 29.69 108 GLU B O 1
ATOM 2795 N N . ILE B 1 25 ? 5.895 88.710 82.022 1.00 26.38 109 ILE B N 1
ATOM 2796 C CA . ILE B 1 25 ? 5.837 90.054 81.483 1.00 25.05 109 ILE B CA 1
ATOM 2797 C C . ILE B 1 25 ? 6.803 90.833 82.350 1.00 24.65 109 ILE B C 1
ATOM 2798 O O . ILE B 1 25 ? 6.431 91.353 83.402 1.00 25.22 109 ILE B O 1
ATOM 2803 N N . ASN B 1 26 ? 8.053 90.884 81.904 1.00 23.03 110 ASN B N 1
ATOM 2804 C CA . ASN B 1 26 ? 9.111 91.564 82.627 1.00 24.51 110 ASN B CA 1
ATOM 2805 C C . ASN B 1 26 ? 9.643 92.786 81.859 1.00 25.39 110 ASN B C 1
ATOM 2806 O O . ASN B 1 26 ? 10.186 92.662 80.755 1.00 23.97 110 ASN B O 1
ATOM 2811 N N . PRO B 1 27 ? 9.509 93.982 82.445 1.00 24.39 111 PRO B N 1
ATOM 2812 C CA . PRO B 1 27 ? 9.976 95.222 81.817 1.00 24.63 111 PRO B CA 1
ATOM 2813 C C . PRO B 1 27 ? 11.462 95.195 81.492 1.00 24.03 111 PRO B C 1
ATOM 2814 O O . PRO B 1 27 ? 11.919 95.870 80.566 1.00 22.06 111 PRO B O 1
ATOM 2818 N N . THR B 1 28 ? 12.209 94.406 82.259 1.00 25.66 112 THR B N 1
ATOM 2819 C CA . THR B 1 28 ? 13.652 94.311 82.076 1.00 25.49 112 THR B CA 1
ATOM 2820 C C . THR B 1 28 ? 14.053 93.430 80.899 1.00 23.62 112 THR B C 1
ATOM 2821 O O . THR B 1 28 ? 15.223 93.398 80.529 1.00 23.00 112 THR B O 1
ATOM 2825 N N . ARG B 1 29 ? 13.094 92.710 80.321 1.00 23.60 113 ARG B N 1
ATOM 2826 C CA . ARG B 1 29 ? 13.375 91.864 79.163 1.00 23.42 113 ARG B CA 1
ATOM 2827 C C . ARG B 1 29 ? 13.080 92.738 77.954 1.00 24.40 113 ARG B C 1
ATOM 2828 O O . ARG B 1 29 ? 11.922 92.927 77.576 1.00 23.81 113 ARG B O 1
ATOM 2836 N N . VAL B 1 30 ? 14.137 93.269 77.350 1.00 26.53 114 VAL B N 1
ATOM 2837 C CA . VAL B 1 30 ? 14.006 94.159 76.205 1.00 25.50 114 VAL B CA 1
ATOM 2838 C C . VAL B 1 30 ? 14.499 93.578 74.883 1.00 25.00 114 VAL B C 1
ATOM 2839 O O . VAL B 1 30 ? 15.023 92.466 74.825 1.00 25.31 114 VAL B O 1
ATOM 2843 N N . THR B 1 31 ? 14.322 94.370 73.827 1.00 25.22 115 THR B N 1
ATOM 2844 C CA . THR B 1 31 ? 14.777 94.042 72.478 1.00 23.36 115 THR B CA 1
ATOM 2845 C C . THR B 1 31 ? 15.310 95.338 71.860 1.00 22.80 115 THR B C 1
ATOM 2846 O O . THR B 1 31 ? 14.626 96.362 71.848 1.00 21.01 115 THR B O 1
ATOM 2850 N N . LEU B 1 32 ? 16.538 95.298 71.359 1.00 22.26 116 LEU B N 1
ATOM 2851 C CA . LEU B 1 32 ? 17.130 96.474 70.747 1.00 20.93 116 LEU B CA 1
ATOM 2852 C C . LEU B 1 32 ? 17.207 96.316 69.234 1.00 21.41 116 LEU B C 1
ATOM 2853 O O . LEU B 1 32 ? 17.681 95.297 68.712 1.00 20.66 116 LEU B O 1
ATOM 2858 N N . ASN B 1 33 ? 16.728 97.331 68.529 1.00 22.29 117 ASN B N 1
ATOM 2859 C CA . ASN B 1 33 ? 16.745 97.307 67.081 1.00 21.56 117 ASN B CA 1
ATOM 2860 C C . ASN B 1 33 ? 17.822 98.248 66.581 1.00 20.15 117 ASN B C 1
ATOM 2861 O O . ASN B 1 33 ? 17.933 99.380 67.045 1.00 19.37 117 ASN B O 1
ATOM 2866 N N . MET B 1 34 ? 18.632 97.761 65.648 1.00 21.59 118 MET B N 1
ATOM 2867 C CA . MET B 1 34 ? 19.716 98.555 65.084 1.00 21.46 118 MET B CA 1
ATOM 2868 C C . MET B 1 34 ? 19.880 98.261 63.600 1.00 20.78 118 MET B C 1
ATOM 2869 O O . MET B 1 34 ? 19.418 97.231 63.105 1.00 18.44 118 MET B O 1
ATOM 2874 N N . GLU B 1 35 ? 20.540 99.176 62.897 1.00 20.29 119 GLU B N 1
ATOM 2875 C CA . GLU B 1 35 ? 20.771 99.034 61.471 1.00 18.21 119 GLU B CA 1
ATOM 2876 C C . GLU B 1 35 ? 22.219 98.694 61.170 1.00 20.66 119 GLU B C 1
ATOM 2877 O O . GLU B 1 35 ? 23.129 99.502 61.397 1.00 22.58 119 GLU B O 1
ATOM 2883 N N . PHE B 1 36 ? 22.428 97.489 60.658 1.00 20.02 120 PHE B N 1
ATOM 2884 C CA . PHE B 1 36 ? 23.759 97.021 60.303 1.00 18.76 120 PHE B CA 1
ATOM 2885 C C . PHE B 1 36 ? 23.761 96.739 58.802 1.00 18.04 120 PHE B C 1
ATOM 2886 O O . PHE B 1 36 ? 22.935 95.972 58.313 1.00 18.67 120 PHE B O 1
ATOM 2894 N N . GLU B 1 37 ? 24.682 97.365 58.078 1.00 17.68 121 GLU B N 1
ATOM 2895 C CA . GLU B 1 37 ? 24.802 97.169 56.639 1.00 18.81 121 GLU B CA 1
ATOM 2896 C C . GLU B 1 37 ? 24.992 95.677 56.336 1.00 21.35 121 GLU B C 1
ATOM 2897 O O . GLU B 1 37 ? 25.850 95.022 56.923 1.00 20.76 121 GLU B O 1
ATOM 2903 N N . SER B 1 38 ? 24.195 95.166 55.401 1.00 23.57 122 SER B N 1
ATOM 2904 C CA . SER B 1 38 ? 24.211 93.766 54.990 1.00 24.32 122 SER B CA 1
ATOM 2905 C C . SER B 1 38 ? 25.480 93.294 54.284 1.00 23.85 122 SER B C 1
ATOM 2906 O O . SER B 1 38 ? 25.871 92.125 54.406 1.00 23.32 122 SER B O 1
ATOM 2909 N N . GLN B 1 39 ? 26.113 94.182 53.527 1.00 22.62 123 GLN B N 1
ATOM 2910 C CA . GLN B 1 39 ? 27.329 93.818 52.801 1.00 22.80 123 GLN B CA 1
ATOM 2911 C C . GLN B 1 39 ? 28.383 93.228 53.739 1.00 24.21 123 GLN B C 1
ATOM 2912 O O . GLN B 1 39 ? 29.380 92.664 53.283 1.00 25.19 123 GLN B O 1
ATOM 2918 N N . TYR B 1 40 ? 28.144 93.347 55.047 1.00 24.25 124 TYR B N 1
ATOM 2919 C CA . TYR B 1 40 ? 29.055 92.836 56.078 1.00 23.77 124 TYR B CA 1
ATOM 2920 C C . TYR B 1 40 ? 28.471 91.689 56.886 1.00 23.50 124 TYR B C 1
ATOM 2921 O O . TYR B 1 40 ? 29.105 91.215 57.833 1.00 23.66 124 TYR B O 1
ATOM 2930 N N . TYR B 1 41 ? 27.268 91.247 56.540 1.00 23.43 125 TYR B N 1
ATOM 2931 C CA . TYR B 1 41 ? 26.654 90.149 57.286 1.00 24.64 125 TYR B CA 1
ATOM 2932 C C . TYR B 1 41 ? 27.501 88.883 57.305 1.00 23.85 125 TYR B C 1
ATOM 2933 O O . TYR B 1 41 ? 27.743 88.320 58.368 1.00 25.19 125 TYR B O 1
ATOM 2942 N N . SER B 1 42 ? 27.962 88.444 56.140 1.00 25.17 126 SER B N 1
ATOM 2943 C CA . SER B 1 42 ? 28.782 87.241 56.062 1.00 26.95 126 SER B CA 1
ATOM 2944 C C . SER B 1 42 ? 29.994 87.316 56.989 1.00 27.62 126 SER B C 1
ATOM 2945 O O . SER B 1 42 ? 30.325 86.341 57.665 1.00 26.99 126 SER B O 1
ATOM 2948 N N . LEU B 1 43 ? 30.651 88.472 57.022 1.00 29.21 127 LEU B N 1
ATOM 2949 C CA . LEU B 1 43 ? 31.822 88.663 57.879 1.00 30.35 127 LEU B CA 1
ATOM 2950 C C . LEU B 1 43 ? 31.414 88.661 59.350 1.00 33.20 127 LEU B C 1
ATOM 2951 O O . LEU B 1 43 ? 32.238 88.408 60.228 1.00 33.56 127 LEU B O 1
ATOM 2956 N N . MET B 1 44 ? 30.135 88.925 59.616 1.00 36.03 128 MET B N 1
ATOM 2957 C CA . MET B 1 44 ? 29.636 88.971 60.989 1.00 36.52 128 MET B CA 1
ATOM 2958 C C . MET B 1 44 ? 29.258 87.619 61.566 1.00 38.04 128 MET B C 1
ATOM 2959 O O . MET B 1 44 ? 29.228 87.442 62.774 1.00 38.80 128 MET B O 1
ATOM 2964 N N . THR B 1 45 ? 28.923 86.669 60.711 1.00 38.31 129 THR B N 1
ATOM 2965 C CA . THR B 1 45 ? 28.576 85.349 61.206 1.00 38.26 129 THR B CA 1
ATOM 2966 C C . THR B 1 45 ? 29.519 84.386 60.503 1.00 38.77 129 THR B C 1
ATOM 2967 O O . THR B 1 45 ? 29.104 83.389 59.919 1.00 37.59 129 THR B O 1
ATOM 2971 N N . SER B 1 46 ? 30.800 84.729 60.553 1.00 39.43 130 SER B N 1
ATOM 2972 C CA . SER B 1 46 ? 31.878 83.992 59.902 1.00 39.12 130 SER B CA 1
ATOM 2973 C C . SER B 1 46 ? 32.034 82.497 60.126 1.00 39.67 130 SER B C 1
ATOM 2974 O O . SER B 1 46 ? 32.300 81.774 59.185 1.00 42.06 130 SER B O 1
ATOM 2977 N N . ASP B 1 47 ? 31.915 82.032 61.360 0.00 40.27 131 ASP B N 1
ATOM 2978 C CA . ASP B 1 47 ? 32.050 80.603 61.650 0.00 40.59 131 ASP B CA 1
ATOM 2979 C C . ASP B 1 47 ? 33.432 79.970 61.740 0.00 41.84 131 ASP B C 1
ATOM 2980 O O . ASP B 1 47 ? 33.564 78.786 61.474 0.00 41.80 131 ASP B O 1
ATOM 2985 N N . ASN B 1 48 ? 34.467 80.712 62.097 1.00 43.62 132 ASN B N 1
ATOM 2986 C CA . ASN B 1 48 ? 35.768 80.060 62.205 1.00 45.55 132 ASN B CA 1
ATOM 2987 C C . ASN B 1 48 ? 36.185 79.800 63.636 1.00 46.48 132 ASN B C 1
ATOM 2988 O O . ASN B 1 48 ? 37.257 79.285 63.883 1.00 48.41 132 ASN B O 1
ATOM 2993 N N . GLY B 1 49 ? 35.329 80.164 64.576 1.00 46.81 133 GLY B N 1
ATOM 2994 C CA . GLY B 1 49 ? 35.653 79.960 65.971 1.00 45.52 133 GLY B CA 1
ATOM 2995 C C . GLY B 1 49 ? 36.160 81.217 66.651 1.00 44.42 133 GLY B C 1
ATOM 2996 O O . GLY B 1 49 ? 36.005 81.372 67.858 1.00 45.67 133 GLY B O 1
ATOM 2997 N N . ASP B 1 50 ? 36.749 82.133 65.896 1.00 41.27 134 ASP B N 1
ATOM 2998 C CA . ASP B 1 50 ? 37.251 83.348 66.525 1.00 39.88 134 ASP B CA 1
ATOM 2999 C C . ASP B 1 50 ? 36.184 83.964 67.426 1.00 38.53 134 ASP B C 1
ATOM 3000 O O . ASP B 1 50 ? 35.027 84.072 67.047 1.00 39.50 134 ASP B O 1
ATOM 3005 N N . HIS B 1 51 ? 36.599 84.384 68.614 1.00 35.93 135 HIS B N 1
ATOM 3006 C CA . HIS B 1 51 ? 35.708 84.955 69.620 1.00 33.29 135 HIS B CA 1
ATOM 3007 C C . HIS B 1 51 ? 34.961 86.248 69.259 0.00 32.13 135 HIS B C 1
ATOM 3008 O O . HIS B 1 51 ? 34.205 86.772 70.069 1.00 31.95 135 HIS B O 1
ATOM 3015 N N . GLU B 1 52 ? 35.129 86.736 68.036 1.00 30.67 136 GLU B N 1
ATOM 3016 C CA . GLU B 1 52 ? 34.499 87.996 67.630 1.00 29.09 136 GLU B CA 1
ATOM 3017 C C . GLU B 1 52 ? 33.297 87.976 66.682 1.00 27.98 136 GLU B C 1
ATOM 3018 O O . GLU B 1 52 ? 32.901 89.008 66.178 1.00 25.74 136 GLU B O 1
ATOM 3024 N N . ASN B 1 53 ? 32.702 86.817 66.436 1.00 27.30 137 ASN B N 1
ATOM 3025 C CA . ASN B 1 53 ? 31.540 86.772 65.545 1.00 25.01 137 ASN B CA 1
ATOM 3026 C C . ASN B 1 53 ? 30.249 86.942 66.334 1.00 25.18 137 ASN B C 1
ATOM 3027 O O . ASN B 1 53 ? 30.271 87.053 67.561 1.00 23.22 137 ASN B O 1
ATOM 3032 N N . VAL B 1 54 ? 29.127 86.961 65.622 1.00 24.94 138 VAL B N 1
ATOM 3033 C CA . VAL B 1 54 ? 27.814 87.137 66.242 1.00 25.52 138 VAL B CA 1
ATOM 3034 C C . VAL B 1 54 ? 27.451 86.055 67.254 1.00 26.94 138 VAL B C 1
ATOM 3035 O O . VAL B 1 54 ? 26.845 86.343 68.286 1.00 26.37 138 VAL B O 1
ATOM 3039 N N . ALA B 1 55 ? 27.814 84.810 66.969 1.00 27.86 139 ALA B N 1
ATOM 3040 C CA . ALA B 1 55 ? 27.508 83.722 67.896 1.00 28.57 139 ALA B CA 1
ATOM 3041 C C . ALA B 1 55 ? 28.276 83.879 69.201 1.00 28.63 139 ALA B C 1
ATOM 3042 O O . ALA B 1 55 ? 27.734 83.670 70.283 1.00 30.48 139 ALA B O 1
ATOM 3044 N N . SER B 1 56 ? 29.544 84.252 69.095 1.00 28.83 140 SER B N 1
ATOM 3045 C CA . SER B 1 56 ? 30.385 84.429 70.271 1.00 28.75 140 SER B CA 1
ATOM 3046 C C . SER B 1 56 ? 29.861 85.549 71.158 1.00 29.12 140 SER B C 1
ATOM 3047 O O . SER B 1 56 ? 29.895 85.452 72.387 1.00 30.64 140 SER B O 1
ATOM 3050 N N . ILE B 1 57 ? 29.378 86.616 70.534 1.00 30.02 141 ILE B N 1
ATOM 3051 C CA . ILE B 1 57 ? 28.849 87.748 71.281 1.00 28.88 141 ILE B CA 1
ATOM 3052 C C . ILE B 1 57 ? 27.580 87.348 72.033 1.00 29.95 141 ILE B C 1
ATOM 3053 O O . ILE B 1 57 ? 27.350 87.788 73.159 1.00 30.43 141 ILE B O 1
ATOM 3058 N N . MET B 1 58 ? 26.754 86.519 71.403 1.00 30.28 142 MET B N 1
ATOM 3059 C CA . MET B 1 58 ? 25.524 86.063 72.035 1.00 31.64 142 MET B CA 1
ATOM 3060 C C . MET B 1 58 ? 25.884 85.330 73.314 1.00 31.50 142 MET B C 1
ATOM 3061 O O . MET B 1 58 ? 25.395 85.661 74.397 1.00 31.43 142 MET B O 1
ATOM 3066 N N . ALA B 1 59 ? 26.742 84.324 73.169 1.00 30.61 143 ALA B N 1
ATOM 3067 C CA . ALA B 1 59 ? 27.193 83.510 74.291 1.00 29.09 143 ALA B CA 1
ATOM 3068 C C . ALA 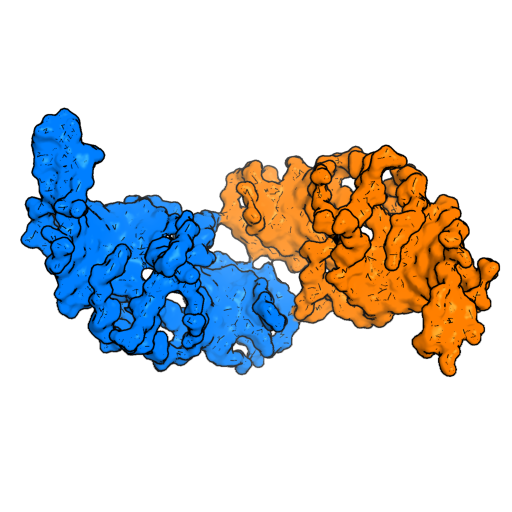B 1 59 ? 27.842 84.356 75.379 1.00 28.34 143 ALA B C 1
ATOM 3069 O O . ALA B 1 59 ? 27.563 84.178 76.562 1.00 28.76 143 ALA B O 1
ATOM 3071 N N . GLU B 1 60 ? 28.709 85.276 74.973 1.00 28.10 144 GLU B N 1
ATOM 3072 C CA . GLU B 1 60 ? 29.403 86.146 75.920 1.00 27.12 144 GLU B CA 1
ATOM 3073 C C . GLU B 1 60 ? 28.433 87.146 76.546 1.00 27.50 144 GLU B C 1
ATOM 3074 O O . GLU B 1 60 ? 28.833 87.981 77.361 1.00 27.27 144 GLU B O 1
ATOM 3080 N N . THR B 1 61 ? 27.155 87.050 76.187 1.00 26.11 145 THR B N 1
ATOM 3081 C CA . THR B 1 61 ? 26.181 88.000 76.705 1.00 27.50 145 THR B CA 1
ATOM 3082 C C . THR B 1 61 ? 24.837 87.389 77.086 1.00 28.53 145 THR B C 1
ATOM 3083 O O . THR B 1 61 ? 23.992 88.056 77.683 1.00 28.69 145 THR B O 1
ATOM 3087 N N . ASN B 1 62 ? 24.643 86.117 76.763 1.00 28.87 146 ASN B N 1
ATOM 3088 C CA . ASN B 1 62 ? 23.376 85.467 77.049 1.00 30.01 146 ASN B CA 1
ATOM 3089 C C . ASN B 1 62 ? 22.293 86.381 76.527 1.00 28.36 146 ASN B C 1
ATOM 3090 O O . ASN B 1 62 ? 21.562 87.024 77.275 1.00 28.77 146 ASN B O 1
ATOM 3095 N N . THR B 1 63 ? 22.198 86.416 75.209 1.00 28.03 147 THR B N 1
ATOM 3096 C CA . THR B 1 63 ? 21.245 87.275 74.543 1.00 26.47 147 THR B CA 1
ATOM 3097 C C . THR B 1 63 ? 21.022 86.691 73.151 1.00 24.70 147 THR B C 1
ATOM 3098 O O . THR B 1 63 ? 21.828 85.887 72.685 1.00 24.84 147 THR B O 1
ATOM 3102 N N . LEU B 1 64 ? 19.938 87.090 72.490 1.00 25.86 148 LEU B N 1
ATOM 3103 C CA . LEU B 1 64 ? 19.624 86.572 71.152 1.00 26.44 148 LEU B CA 1
ATOM 3104 C C . LEU B 1 64 ? 19.724 87.628 70.052 1.00 25.86 148 LEU B C 1
ATOM 3105 O O . LEU B 1 64 ? 18.905 88.535 69.982 1.00 27.41 148 LEU B O 1
ATOM 3110 N N . ILE B 1 65 ? 20.734 87.501 69.194 1.00 25.22 149 ILE B N 1
ATOM 3111 C CA . ILE B 1 65 ? 20.938 88.445 68.097 1.00 25.51 149 ILE B CA 1
ATOM 3112 C C . ILE B 1 65 ? 20.587 87.808 66.759 1.00 26.81 149 ILE B C 1
ATOM 3113 O O . ILE B 1 65 ? 21.100 86.747 66.410 1.00 27.47 149 ILE B O 1
ATOM 3118 N N . GLN B 1 66 ? 19.723 88.473 66.002 1.00 28.12 150 GLN B N 1
ATOM 3119 C CA . GLN B 1 66 ? 19.303 87.967 64.705 1.00 28.73 150 GLN B CA 1
ATOM 3120 C C . GLN B 1 66 ? 19.475 89.001 63.601 1.00 29.40 150 GLN B C 1
ATOM 3121 O O . GLN B 1 66 ? 19.282 90.199 63.818 1.00 29.58 150 GLN B O 1
ATOM 3127 N N . LEU B 1 67 ? 19.843 88.530 62.415 1.00 29.81 151 LEU B N 1
ATOM 3128 C CA . LEU B 1 67 ? 20.020 89.408 61.264 1.00 29.79 151 LEU B CA 1
ATOM 3129 C C . LEU B 1 67 ? 18.834 89.176 60.337 1.00 29.57 151 LEU B C 1
ATOM 3130 O O . LEU B 1 67 ? 18.217 88.114 60.374 1.00 29.67 151 LEU B O 1
ATOM 3135 N N . PRO B 1 68 ? 18.476 90.178 59.518 1.00 29.41 152 PRO B N 1
ATOM 3136 C CA . PRO B 1 68 ? 17.345 90.010 58.601 1.00 29.35 152 PRO B CA 1
ATOM 3137 C C . PRO B 1 68 ? 17.700 89.002 57.517 1.00 30.54 152 PRO B C 1
ATOM 3138 O O . PRO B 1 68 ? 18.879 88.734 57.283 1.00 30.65 152 PRO B O 1
ATOM 3142 N N . THR B 1 75 ? 6.156 97.787 46.768 1.00 41.49 159 THR B N 1
ATOM 3143 C CA . THR B 1 75 ? 5.594 99.125 46.598 1.00 42.62 159 THR B CA 1
ATOM 3144 C C . THR B 1 75 ? 6.287 100.112 47.533 1.00 41.11 159 THR B C 1
ATOM 3145 O O . THR B 1 75 ? 6.624 101.230 47.144 0.00 41.12 159 THR B O 1
ATOM 3149 N N . THR B 1 76 ? 6.488 99.680 48.773 1.00 40.69 160 THR B N 1
ATOM 3150 C CA . THR B 1 76 ? 7.148 100.495 49.783 1.00 38.94 160 THR B CA 1
ATOM 3151 C C . THR B 1 76 ? 8.429 99.775 50.194 1.00 37.69 160 THR B C 1
ATOM 3152 O O . THR B 1 76 ? 8.440 98.552 50.327 1.00 37.67 160 THR B O 1
ATOM 3156 N N . PRO B 1 77 ? 9.529 100.522 50.389 1.00 36.33 161 PRO B N 1
ATOM 3157 C CA . PRO B 1 77 ? 10.797 99.897 50.787 1.00 33.82 161 PRO B CA 1
ATOM 3158 C C . PRO B 1 77 ? 10.596 99.116 52.083 1.00 32.35 161 PRO B C 1
ATOM 3159 O O . PRO B 1 77 ? 9.773 99.492 52.915 1.00 31.45 161 PRO B O 1
ATOM 3163 N N . ASP B 1 78 ? 11.349 98.037 52.256 1.00 31.91 162 ASP B N 1
ATOM 3164 C CA . ASP B 1 78 ? 11.243 97.217 53.457 1.00 31.98 162 ASP B CA 1
ATOM 3165 C C . ASP B 1 78 ? 11.967 97.872 54.625 1.00 32.18 162 ASP B C 1
ATOM 3166 O O . ASP B 1 78 ? 13.197 97.935 54.658 1.00 32.91 162 ASP B O 1
ATOM 3171 N N . PRO B 1 79 ? 11.203 98.370 55.609 1.00 30.58 163 PRO B N 1
ATOM 3172 C CA . PRO B 1 79 ? 11.766 99.028 56.788 1.00 27.79 163 PRO B CA 1
ATOM 3173 C C . PRO B 1 79 ? 12.634 98.127 57.662 1.00 27.13 163 PRO B C 1
ATOM 3174 O O . PRO B 1 79 ? 13.218 98.595 58.642 1.00 28.56 163 PRO B O 1
ATOM 3178 N N . PHE B 1 80 ? 12.724 96.844 57.319 1.00 23.30 164 PHE B N 1
ATOM 3179 C CA . PHE B 1 80 ? 13.528 95.911 58.113 1.00 22.72 164 PHE B CA 1
ATOM 3180 C C . PHE B 1 80 ? 14.545 95.142 57.271 1.00 22.81 164 PHE B C 1
ATOM 3181 O O . PHE B 1 80 ? 14.960 94.044 57.639 1.00 22.67 164 PHE B O 1
ATOM 3189 N N . ALA B 1 81 ? 14.937 95.721 56.143 1.00 21.81 165 ALA B N 1
ATOM 3190 C CA . ALA B 1 81 ? 15.892 95.097 55.243 1.00 20.52 165 ALA B CA 1
ATOM 3191 C C . ALA B 1 81 ? 17.261 94.915 55.889 1.00 20.88 165 ALA B C 1
ATOM 3192 O O . ALA B 1 81 ? 18.014 94.004 55.521 1.00 21.16 165 ALA B O 1
ATOM 3194 N N . GLN B 1 82 ? 17.589 95.776 56.847 1.00 19.80 166 GLN B N 1
ATOM 3195 C CA . GLN B 1 82 ? 18.893 95.703 57.499 1.00 19.76 166 GLN B CA 1
ATOM 3196 C C . GLN B 1 82 ? 18.816 95.917 59.014 1.00 18.76 166 GLN B C 1
ATOM 3197 O O . GLN B 1 82 ? 19.752 96.426 59.622 1.00 17.12 166 GLN B O 1
ATOM 3203 N N . GLN B 1 83 ? 17.711 95.504 59.619 1.00 19.98 167 GLN B N 1
ATOM 3204 C CA . GLN B 1 83 ? 17.518 95.686 61.051 1.00 22.94 167 GLN B CA 1
ATOM 3205 C C . GLN B 1 83 ? 17.868 94.457 61.891 1.00 24.25 167 GLN B C 1
ATOM 3206 O O . GLN B 1 83 ? 17.217 93.412 61.806 1.00 23.84 167 GLN B O 1
ATOM 3212 N N . VAL B 1 84 ? 18.900 94.605 62.714 1.00 24.57 168 VAL B N 1
ATOM 3213 C CA . VAL B 1 84 ? 19.351 93.537 63.589 1.00 26.02 168 VAL B CA 1
ATOM 3214 C C . VAL B 1 84 ? 18.739 93.736 64.967 1.00 26.29 168 VAL B C 1
ATOM 3215 O O . VAL B 1 84 ? 18.829 94.826 65.531 1.00 28.14 168 VAL B O 1
ATOM 3219 N N . THR B 1 85 ? 18.125 92.687 65.509 1.00 26.13 169 THR B N 1
ATOM 3220 C CA . THR B 1 85 ? 17.510 92.758 66.832 1.00 25.65 169 THR B CA 1
ATOM 3221 C C . THR B 1 85 ? 18.380 92.059 67.880 1.00 26.29 169 THR B C 1
ATOM 3222 O O . THR B 1 85 ? 19.070 91.084 67.581 1.00 26.30 169 THR B O 1
ATOM 3226 N N . ILE B 1 86 ? 18.341 92.567 69.110 1.00 26.27 170 ILE B N 1
ATOM 3227 C CA . ILE B 1 86 ? 19.115 92.004 70.215 1.00 26.73 170 ILE B CA 1
ATOM 3228 C C . ILE B 1 86 ? 18.205 91.897 71.429 1.00 26.91 170 ILE B C 1
ATOM 3229 O O . ILE B 1 86 ? 17.903 92.904 72.071 1.00 25.29 170 ILE B O 1
ATOM 3234 N N . THR B 1 87 ? 17.787 90.673 71.743 1.00 27.62 171 THR B N 1
ATOM 3235 C CA . THR B 1 87 ? 16.874 90.420 72.855 1.00 28.22 171 THR B CA 1
ATOM 3236 C C . THR B 1 87 ? 17.496 89.820 74.109 1.00 28.68 171 THR B C 1
ATOM 3237 O O . THR B 1 87 ? 18.456 89.059 74.039 1.00 29.06 171 THR B O 1
ATOM 3241 N N . GLY B 1 88 ? 16.918 90.160 75.259 1.00 29.84 172 GLY B N 1
ATOM 3242 C CA . GLY B 1 88 ? 17.405 89.656 76.531 1.00 28.33 172 GLY B CA 1
ATOM 3243 C C . GLY B 1 88 ? 17.346 90.698 77.635 1.00 27.73 172 GLY B C 1
ATOM 3244 O O . GLY B 1 88 ? 16.623 91.688 77.528 1.00 25.52 172 GLY B O 1
ATOM 3245 N N . TYR B 1 89 ? 18.103 90.469 78.706 1.00 27.90 173 TYR B N 1
ATOM 3246 C CA . TYR B 1 89 ? 18.144 91.400 79.828 1.00 28.18 173 TYR B CA 1
ATOM 3247 C C . TYR B 1 89 ? 18.739 92.721 79.334 1.00 28.20 173 TYR B C 1
ATOM 3248 O O . TYR B 1 89 ? 19.794 92.731 78.692 1.00 27.21 173 TYR B O 1
ATOM 3257 N N . PHE B 1 90 ? 18.058 93.830 79.613 1.00 27.87 174 PHE B N 1
ATOM 3258 C CA . PHE B 1 90 ? 18.539 95.144 79.180 1.00 29.14 174 PHE B CA 1
ATOM 3259 C C . PHE B 1 90 ? 20.049 95.266 79.361 1.00 30.21 174 PHE B C 1
ATOM 3260 O O . PHE B 1 90 ? 20.776 95.561 78.407 1.00 30.95 174 PHE B O 1
ATOM 3268 N N . GLY B 1 91 ? 20.506 95.036 80.592 1.00 28.72 175 GLY B N 1
ATOM 3269 C CA . GLY B 1 91 ? 21.920 95.136 80.906 1.00 27.04 175 GLY B CA 1
ATOM 3270 C C . GLY B 1 91 ? 22.815 94.391 79.937 1.00 26.85 175 GLY B C 1
ATOM 3271 O O . GLY B 1 91 ? 23.845 94.917 79.503 1.00 25.09 175 GLY B O 1
ATOM 3272 N N . ASP B 1 92 ? 22.437 93.163 79.597 1.00 26.34 176 ASP B N 1
ATOM 3273 C CA . ASP B 1 92 ? 23.238 92.382 78.663 1.00 27.89 176 ASP B CA 1
ATOM 3274 C C . ASP B 1 92 ? 23.115 93.001 77.279 1.00 27.85 176 ASP B C 1
ATOM 3275 O O . ASP B 1 92 ? 24.114 93.227 76.592 1.00 28.88 176 ASP B O 1
ATOM 3280 N N . VAL B 1 93 ? 21.879 93.278 76.877 1.00 26.90 177 VAL B N 1
ATOM 3281 C CA . VAL B 1 93 ? 21.618 93.863 75.572 1.00 22.21 177 VAL B CA 1
ATOM 3282 C C . VAL B 1 93 ? 22.494 95.073 75.306 1.00 20.06 177 VAL B C 1
ATOM 3283 O O . VAL B 1 93 ? 23.016 95.226 74.202 1.00 17.15 177 VAL B O 1
ATOM 3287 N N . ASP B 1 94 ? 22.658 95.937 76.303 1.00 21.43 178 ASP B N 1
ATOM 3288 C CA . ASP B 1 94 ? 23.508 97.110 76.105 1.00 24.80 178 ASP B CA 1
ATOM 3289 C C . ASP B 1 94 ? 24.911 96.632 75.725 1.00 24.96 178 ASP B C 1
ATOM 3290 O O . ASP B 1 94 ? 25.516 97.155 74.797 1.00 23.51 178 ASP B O 1
ATOM 3295 N N . ARG B 1 95 ? 25.418 95.625 76.434 1.00 26.25 179 ARG B N 1
ATOM 3296 C CA . ARG B 1 95 ? 26.743 95.087 76.132 1.00 27.20 179 ARG B CA 1
ATOM 3297 C C . ARG B 1 95 ? 26.819 94.626 74.675 1.00 27.47 179 ARG B C 1
ATOM 3298 O O . ARG B 1 95 ? 27.731 95.019 73.946 1.00 29.38 179 ARG B O 1
ATOM 3306 N N . ALA B 1 96 ? 25.866 93.795 74.257 1.00 25.43 180 ALA B N 1
ATOM 3307 C CA . ALA B 1 96 ? 25.835 93.295 72.883 1.00 25.30 180 ALA B CA 1
ATOM 3308 C C . ALA B 1 96 ? 25.891 94.452 71.891 1.00 24.54 180 ALA B C 1
ATOM 3309 O O . ALA B 1 96 ? 26.561 94.373 70.869 1.00 24.03 180 ALA B O 1
ATOM 3311 N N . ARG B 1 97 ? 25.186 95.532 72.191 1.00 25.40 181 ARG B N 1
ATOM 3312 C CA . ARG B 1 97 ? 25.198 96.687 71.309 1.00 26.61 181 ARG B CA 1
ATOM 3313 C C . ARG B 1 97 ? 26.657 97.066 71.062 1.00 26.56 181 ARG B C 1
ATOM 3314 O O . ARG B 1 97 ? 27.153 96.994 69.933 1.00 25.56 181 ARG B O 1
ATOM 3322 N N . MET B 1 98 ? 27.337 97.465 72.132 1.00 27.26 182 MET B N 1
ATOM 3323 C CA . MET B 1 98 ? 28.741 97.851 72.066 1.00 29.17 182 MET B CA 1
ATOM 3324 C C . MET B 1 98 ? 29.573 96.817 71.319 1.00 28.38 182 MET B C 1
ATOM 3325 O O . MET B 1 98 ? 30.188 97.125 70.299 1.00 27.91 182 MET B O 1
ATOM 3330 N N . LEU B 1 99 ? 29.597 95.589 71.827 1.00 27.65 183 LEU B N 1
ATOM 3331 C CA . LEU B 1 99 ? 30.367 94.544 71.170 1.00 28.16 183 LEU B CA 1
ATOM 3332 C C . LEU B 1 99 ? 30.024 94.478 69.685 1.00 28.16 183 LEU B C 1
ATOM 3333 O O . LEU B 1 99 ? 30.922 94.497 68.841 1.00 30.93 183 LEU B O 1
ATOM 3338 N N . MET B 1 100 ? 28.735 94.427 69.364 1.00 26.55 184 MET B N 1
ATOM 3339 C CA . MET B 1 100 ? 28.303 94.362 67.969 1.00 26.17 184 MET B CA 1
ATOM 3340 C C . MET B 1 100 ? 28.891 95.467 67.096 1.00 27.44 184 MET B C 1
ATOM 3341 O O . MET B 1 100 ? 29.315 95.203 65.969 1.00 25.22 184 MET B O 1
ATOM 3346 N N . ARG B 1 101 ? 28.907 96.702 67.602 1.00 28.53 185 ARG B N 1
ATOM 3347 C CA . ARG B 1 101 ? 29.461 97.823 66.840 1.00 29.02 185 ARG B CA 1
ATOM 3348 C C . ARG B 1 101 ? 30.979 97.712 66.761 1.00 30.05 185 ARG B C 1
ATOM 3349 O O . ARG B 1 101 ? 31.574 97.861 65.696 1.00 30.86 185 ARG B O 1
ATOM 3357 N N . ARG B 1 102 ? 31.604 97.464 67.904 1.00 31.31 186 ARG B N 1
ATOM 3358 C CA . ARG B 1 102 ? 33.054 97.336 67.963 1.00 31.24 186 ARG B CA 1
ATOM 3359 C C . ARG B 1 102 ? 33.561 96.290 66.971 1.00 30.82 186 ARG B C 1
ATOM 3360 O O . ARG B 1 102 ? 34.500 96.538 66.210 1.00 32.56 186 ARG B O 1
ATOM 3368 N N . ASN B 1 103 ? 32.926 95.126 66.965 1.00 28.82 187 ASN B N 1
ATOM 3369 C CA . ASN B 1 103 ? 33.368 94.043 66.095 1.00 28.89 187 ASN B CA 1
ATOM 3370 C C . ASN B 1 103 ? 33.032 94.148 64.615 1.00 27.32 187 ASN B C 1
ATOM 3371 O O . ASN B 1 103 ? 33.749 93.611 63.780 1.00 28.42 187 ASN B O 1
ATOM 3376 N N . CYS B 1 104 ? 31.956 94.838 64.274 1.00 25.39 188 CYS B N 1
ATOM 3377 C CA . CYS B 1 104 ? 31.588 94.930 62.872 1.00 23.57 188 CYS B CA 1
ATOM 3378 C C . CYS B 1 104 ? 32.669 95.490 61.953 1.00 22.86 188 CYS B C 1
ATOM 3379 O O . CYS B 1 104 ? 33.369 96.440 62.300 1.00 20.66 188 CYS B O 1
ATOM 3382 N N . HIS B 1 105 ? 32.780 94.891 60.769 1.00 22.77 189 HIS B N 1
ATOM 3383 C CA . HIS B 1 105 ? 33.752 95.298 59.762 1.00 22.38 189 HIS B CA 1
ATOM 3384 C C . HIS B 1 105 ? 33.249 96.507 58.977 1.00 23.68 189 HIS B C 1
ATOM 3385 O O . HIS B 1 105 ? 32.074 96.857 59.050 1.00 26.45 189 HIS B O 1
ATOM 3392 N N . PHE B 1 106 ? 34.157 97.144 58.243 1.00 25.93 190 PHE B N 1
ATOM 3393 C CA . PHE B 1 106 ? 33.843 98.280 57.377 1.00 26.68 190 PHE B CA 1
ATOM 3394 C C . PHE B 1 106 ? 34.964 98.290 56.325 1.00 28.81 190 PHE B C 1
ATOM 3395 O O . PHE B 1 106 ? 36.124 98.007 56.645 1.00 27.76 190 PHE B O 1
ATOM 3403 N N . THR B 1 107 ? 34.605 98.576 55.074 1.00 29.36 191 THR B N 1
ATOM 3404 C CA . THR B 1 107 ? 35.551 98.592 53.953 1.00 29.86 191 THR B CA 1
ATOM 3405 C C . THR B 1 107 ? 35.869 99.997 53.447 1.00 30.24 191 THR B C 1
ATOM 3406 O O . THR B 1 107 ? 35.074 100.926 53.619 1.00 32.64 191 THR B O 1
ATOM 3410 N N . VAL B 1 108 ? 37.025 100.142 52.804 1.00 28.10 192 VAL B N 1
ATOM 3411 C CA . VAL B 1 108 ? 37.452 101.427 52.256 1.00 26.79 192 VAL B CA 1
ATOM 3412 C C . VAL B 1 108 ? 38.251 101.176 50.975 1.00 25.51 192 VAL B C 1
ATOM 3413 O O . VAL B 1 108 ? 39.087 100.279 50.938 1.00 26.63 192 VAL B O 1
ATOM 3417 N N . PHE B 1 109 ? 37.993 101.954 49.928 1.00 25.34 193 PHE B N 1
ATOM 3418 C CA . PHE B 1 109 ? 38.699 101.778 48.654 1.00 24.88 193 PHE B CA 1
ATOM 3419 C C . PHE B 1 109 ? 39.695 102.887 48.321 1.00 24.93 193 PHE B C 1
ATOM 3420 O O . PHE B 1 109 ? 39.390 104.069 48.462 1.00 24.83 193 PHE B O 1
ATOM 3428 N N . MET B 1 110 ? 40.887 102.497 47.876 1.00 26.88 194 MET B N 1
ATOM 3429 C CA . MET B 1 110 ? 41.935 103.453 47.507 1.00 28.35 194 MET B CA 1
ATOM 3430 C C . MET B 1 110 ? 42.154 103.473 45.985 1.00 29.25 194 MET B C 1
ATOM 3431 O O . MET B 1 110 ? 42.258 102.423 45.344 1.00 28.17 194 MET B O 1
ATOM 3436 N N . ALA B 1 111 ? 42.210 104.671 45.411 1.00 30.07 195 ALA B N 1
ATOM 3437 C CA . ALA B 1 111 ? 42.415 104.834 43.968 1.00 32.24 195 ALA B CA 1
ATOM 3438 C C . ALA B 1 111 ? 43.870 104.552 43.584 1.00 33.19 195 ALA B C 1
ATOM 3439 O O . ALA B 1 111 ? 44.793 104.958 44.292 1.00 32.81 195 ALA B O 1
ATOM 3441 N N . LEU B 1 112 ? 44.075 103.868 42.461 1.00 34.84 196 LEU B N 1
ATOM 3442 C CA . LEU B 1 112 ? 45.429 103.533 42.014 1.00 38.17 196 LEU B CA 1
ATOM 3443 C C . LEU B 1 112 ? 45.863 104.191 40.710 1.00 39.65 196 LEU B C 1
ATOM 3444 O O . LEU B 1 112 ? 46.761 103.687 40.037 1.00 40.50 196 LEU B O 1
ATOM 3449 N N . SER B 1 113 ? 45.248 105.310 40.352 1.00 41.87 197 SER B N 1
ATOM 3450 C CA . SER B 1 113 ? 45.603 105.979 39.108 1.00 44.06 197 SER B CA 1
ATOM 3451 C C . SER B 1 113 ? 46.952 106.677 39.161 1.00 45.14 197 SER B C 1
ATOM 3452 O O . SER B 1 113 ? 47.923 106.218 38.561 1.00 49.13 197 SER B O 1
ATOM 3455 N N . LYS B 1 114 ? 47.007 107.788 39.884 1.00 44.63 198 LYS B N 1
ATOM 3456 C CA . LYS B 1 114 ? 48.222 108.584 40.003 1.00 43.62 198 LYS B CA 1
ATOM 3457 C C . LYS B 1 114 ? 49.512 107.816 40.289 1.00 44.99 198 LYS B C 1
ATOM 3458 O O . LYS B 1 114 ? 50.593 108.250 39.885 1.00 44.49 198 LYS B O 1
ATOM 3464 N N . MET B 1 115 ? 49.413 106.682 40.977 1.00 45.71 199 MET B N 1
ATOM 3465 C CA . MET B 1 115 ? 50.611 105.927 41.327 1.00 46.55 199 MET B CA 1
ATOM 3466 C C . MET B 1 115 ? 51.581 105.789 40.158 1.00 46.89 199 MET B C 1
ATOM 3467 O O . MET B 1 115 ? 51.170 105.642 39.005 1.00 47.42 199 MET B O 1
ATOM 3472 N N . LYS B 1 116 ? 52.874 105.843 40.467 1.00 45.93 200 LYS B N 1
ATOM 3473 C CA . LYS B 1 116 ? 53.914 105.753 39.447 1.00 45.78 200 LYS B CA 1
ATOM 3474 C C . LYS B 1 116 ? 54.562 104.372 39.367 1.00 46.29 200 LYS B C 1
ATOM 3475 O O . LYS B 1 116 ? 55.066 103.977 38.314 1.00 45.98 200 LYS B O 1
ATOM 3481 N N . MET B 1 117 ? 54.550 103.646 40.479 1.00 45.63 201 MET B N 1
ATOM 3482 C CA . MET B 1 117 ? 55.136 102.314 40.522 1.00 44.86 201 MET B CA 1
ATOM 3483 C C . MET B 1 117 ? 54.180 101.264 39.951 1.00 44.04 201 MET B C 1
ATOM 3484 O O . MET B 1 117 ? 52.997 101.236 40.286 1.00 44.42 201 MET B O 1
ATOM 3489 N N . PRO B 1 118 ? 54.689 100.375 39.084 1.00 42.84 202 PRO B N 1
ATOM 3490 C CA . PRO B 1 118 ? 53.857 99.331 38.477 1.00 42.50 202 PRO B CA 1
ATOM 3491 C C . PRO B 1 118 ? 52.983 98.570 39.475 1.00 41.58 202 PRO B C 1
ATOM 3492 O O . PRO B 1 118 ? 53.436 98.186 40.555 1.00 41.61 202 PRO B O 1
ATOM 3496 N N . LEU B 1 119 ? 51.725 98.361 39.100 1.00 40.54 203 LEU B N 1
ATOM 3497 C CA . LEU B 1 119 ? 50.763 97.656 39.942 1.00 39.95 203 LEU B CA 1
ATOM 3498 C C . LEU B 1 119 ? 51.361 96.410 40.594 1.00 39.36 203 LEU B C 1
ATOM 3499 O O . LEU B 1 119 ? 51.260 96.224 41.807 1.00 38.10 203 LEU B O 1
ATOM 3504 N N . HIS B 1 120 ? 51.992 95.571 39.777 1.00 38.67 204 HIS B N 1
ATOM 3505 C CA . HIS B 1 120 ? 52.596 94.328 40.242 1.00 37.38 204 HIS B CA 1
ATOM 3506 C C . HIS B 1 120 ? 53.550 94.556 41.408 1.00 37.51 204 HIS B C 1
ATOM 3507 O O . HIS B 1 120 ? 53.709 93.690 42.271 1.00 37.51 204 HIS B O 1
ATOM 3514 N N . GLU B 1 121 ? 54.184 95.724 41.421 1.00 36.57 205 GLU B N 1
ATOM 3515 C CA . GLU B 1 121 ? 55.131 96.077 42.470 1.00 36.26 205 GLU B CA 1
ATOM 3516 C C . GLU B 1 121 ? 54.378 96.470 43.742 1.00 35.43 205 GLU B C 1
ATOM 3517 O O . GLU B 1 121 ? 54.894 96.329 44.849 1.00 35.19 205 GLU B O 1
ATOM 3523 N N . LEU B 1 122 ? 53.154 96.961 43.584 1.00 35.46 206 LEU B N 1
ATOM 3524 C CA . LEU B 1 122 ? 52.350 97.348 44.735 1.00 35.95 206 LEU B CA 1
ATOM 3525 C C . LEU B 1 122 ? 51.759 96.097 45.388 1.00 35.09 206 LEU B C 1
ATOM 3526 O O . LEU B 1 122 ? 51.796 95.950 46.609 1.00 34.27 206 LEU B O 1
ATOM 3531 N N . GLN B 1 123 ? 51.221 95.197 44.570 1.00 35.47 207 GLN B N 1
ATOM 3532 C CA . GLN B 1 123 ? 50.627 93.966 45.079 1.00 37.07 207 GLN B CA 1
ATOM 3533 C C . GLN B 1 123 ? 51.683 93.161 45.826 1.00 38.51 207 GLN B C 1
ATOM 3534 O O . GLN B 1 123 ? 51.424 92.617 46.904 1.00 38.32 207 GLN B O 1
ATOM 3540 N N . ALA B 1 124 ? 52.874 93.093 45.239 1.00 38.33 208 ALA B N 1
ATOM 3541 C CA . ALA B 1 124 ? 53.990 92.369 45.828 1.00 38.57 208 ALA B CA 1
ATOM 3542 C C . ALA B 1 124 ? 54.277 92.909 47.220 1.00 39.84 208 ALA B C 1
ATOM 3543 O O . ALA B 1 124 ? 54.530 92.147 48.161 1.00 41.62 208 ALA B O 1
ATOM 3545 N N . HIS B 1 125 ? 54.226 94.231 47.341 1.00 38.58 209 HIS B N 1
ATOM 3546 C CA . HIS B 1 125 ? 54.498 94.905 48.598 1.00 37.99 209 HIS B CA 1
ATOM 3547 C C . HIS B 1 125 ? 53.542 94.538 49.729 1.00 37.18 209 HIS B C 1
ATOM 3548 O O . HIS B 1 125 ? 53.981 94.264 50.844 1.00 37.97 209 HIS B O 1
ATOM 3555 N N . VAL B 1 126 ? 52.240 94.537 49.457 1.00 34.65 210 VAL B N 1
ATOM 3556 C CA . VAL B 1 126 ? 51.280 94.214 50.507 1.00 33.54 210 VAL B CA 1
ATOM 3557 C C . VAL B 1 126 ? 51.411 92.778 50.994 1.00 33.34 210 VAL B C 1
ATOM 3558 O O . VAL B 1 126 ? 51.257 92.510 52.184 1.00 34.11 210 VAL B O 1
ATOM 3562 N N . ARG B 1 127 ? 51.692 91.857 50.079 1.00 34.01 211 ARG B N 1
ATOM 3563 C CA . ARG B 1 127 ? 51.835 90.455 50.445 1.00 33.98 211 ARG B CA 1
ATOM 3564 C C . ARG B 1 127 ? 53.051 90.228 51.330 1.00 34.78 211 ARG B C 1
ATOM 3565 O O . ARG B 1 127 ? 53.042 89.348 52.187 1.00 33.80 211 ARG B O 1
ATOM 3573 N N . GLN B 1 128 ? 54.097 91.022 51.131 1.00 35.34 212 GLN B N 1
ATOM 3574 C CA . GLN B 1 128 ? 55.299 90.882 51.947 1.00 36.43 212 GLN B CA 1
ATOM 3575 C C . GLN B 1 128 ? 55.142 91.640 53.257 1.00 36.40 212 GLN B C 1
ATOM 3576 O O . GLN B 1 128 ? 56.076 91.706 54.060 1.00 36.78 212 GLN B O 1
ATOM 3582 N N . ASN B 1 129 ? 53.963 92.217 53.471 1.00 35.21 213 ASN B N 1
ATOM 3583 C CA . ASN B 1 129 ? 53.706 92.962 54.696 1.00 34.28 213 ASN B CA 1
ATOM 3584 C C . ASN B 1 129 ? 52.245 92.885 55.147 1.00 34.62 213 ASN B C 1
ATOM 3585 O O . ASN B 1 129 ? 51.586 93.912 55.322 1.00 34.17 213 ASN B O 1
ATOM 3590 N N . PRO B 1 130 ? 51.722 91.662 55.353 1.00 33.65 214 PRO B N 1
ATOM 3591 C CA . PRO B 1 130 ? 50.329 91.513 55.788 1.00 32.31 214 PRO B CA 1
ATOM 3592 C C . PRO B 1 130 ? 50.100 92.045 57.204 1.00 31.36 214 PRO B C 1
ATOM 3593 O O . PRO B 1 130 ? 51.029 92.134 58.000 1.00 29.20 214 PRO B O 1
ATOM 3597 N N . ILE B 1 131 ? 48.852 92.389 57.505 1.00 32.89 215 ILE B N 1
ATOM 3598 C CA . ILE B 1 131 ? 48.464 92.912 58.813 1.00 33.35 215 ILE B CA 1
ATOM 3599 C C . ILE B 1 131 ? 47.246 92.114 59.269 1.00 32.58 215 ILE B C 1
ATOM 3600 O O . ILE B 1 131 ? 46.154 92.280 58.728 1.00 33.36 215 ILE B O 1
ATOM 3605 N N . GLN B 1 132 ? 47.436 91.246 60.258 1.00 32.93 216 GLN B N 1
ATOM 3606 C CA . GLN B 1 132 ? 46.352 90.404 60.773 1.00 33.99 216 GLN B CA 1
ATOM 3607 C C . GLN B 1 132 ? 44.958 91.033 60.786 1.00 32.50 216 GLN B C 1
ATOM 3608 O O . GLN B 1 132 ? 43.994 90.419 60.335 1.00 32.91 216 GLN B O 1
ATOM 3614 N N . ASN B 1 133 ? 44.861 92.255 61.299 1.00 31.13 217 ASN B N 1
ATOM 3615 C CA . ASN B 1 133 ? 43.588 92.966 61.402 1.00 28.57 217 ASN B CA 1
ATOM 3616 C C . ASN B 1 133 ? 43.255 93.837 60.192 1.00 27.11 217 ASN B C 1
ATOM 3617 O O . ASN B 1 133 ? 42.298 94.615 60.230 1.00 25.34 217 ASN B O 1
ATOM 3622 N N . VAL B 1 134 ? 44.031 93.720 59.121 1.00 25.96 218 VAL B N 1
ATOM 3623 C CA . VAL B 1 134 ? 43.782 94.551 57.947 1.00 25.41 218 VAL B CA 1
ATOM 3624 C C . VAL B 1 134 ? 43.981 93.831 56.609 1.00 23.83 218 VAL B C 1
ATOM 3625 O O . VAL B 1 134 ? 45.089 93.781 56.085 1.00 24.20 218 VAL B O 1
ATOM 3629 N N . GLU B 1 135 ? 42.907 93.281 56.052 1.00 24.73 219 GLU B N 1
ATOM 3630 C CA . GLU B 1 135 ? 43.003 92.603 54.761 1.00 27.10 219 GLU B CA 1
ATOM 3631 C C . GLU B 1 135 ? 43.004 93.634 53.627 1.00 28.04 219 GLU B C 1
ATOM 3632 O O . GLU B 1 135 ? 42.242 94.598 53.653 1.00 28.46 219 GLU B O 1
ATOM 3638 N N . MET B 1 136 ? 43.868 93.430 52.638 1.00 28.54 220 MET B N 1
ATOM 3639 C CA . MET B 1 136 ? 43.951 94.337 51.500 1.00 30.73 220 MET B CA 1
ATOM 3640 C C . MET B 1 136 ? 43.781 93.534 50.220 1.00 31.42 220 MET B C 1
ATOM 3641 O O . MET B 1 136 ? 44.490 92.554 49.998 1.00 31.17 220 MET B O 1
ATOM 3646 N N . SER B 1 137 ? 42.853 93.955 49.370 1.00 31.95 221 SER B N 1
ATOM 3647 C CA . SER B 1 137 ? 42.601 93.233 48.131 1.00 32.36 221 SER B CA 1
ATOM 3648 C C . SER B 1 137 ? 42.428 94.147 46.923 1.00 33.44 221 SER B C 1
ATOM 3649 O O . SER B 1 137 ? 41.763 95.183 47.000 1.00 32.72 221 SER B O 1
ATOM 3652 N N . PHE B 1 138 ? 43.034 93.756 45.808 1.00 33.77 222 PHE B N 1
ATOM 3653 C CA . PHE B 1 138 ? 42.930 94.522 44.575 1.00 35.39 222 PHE B CA 1
ATOM 3654 C C . PHE B 1 138 ? 41.670 94.078 43.847 1.00 35.31 222 PHE B C 1
ATOM 3655 O O . PHE B 1 138 ? 41.609 92.982 43.292 1.00 37.63 222 PHE B O 1
ATOM 3663 N N . VAL B 1 139 ? 40.655 94.929 43.867 1.00 34.74 223 VAL B N 1
ATOM 3664 C CA . VAL B 1 139 ? 39.391 94.602 43.225 1.00 35.52 223 VAL B CA 1
ATOM 3665 C C . VAL B 1 139 ? 39.183 95.435 41.964 1.00 33.99 223 VAL B C 1
ATOM 3666 O O . VAL B 1 139 ? 39.424 96.640 41.958 1.00 33.53 223 VAL B O 1
ATOM 3670 N N . ASP B 1 140 ? 38.739 94.777 40.899 0.00 32.51 224 ASP B N 1
ATOM 3671 C CA . ASP B 1 140 ? 38.497 95.447 39.628 0.00 31.08 224 ASP B CA 1
ATOM 3672 C C . ASP B 1 140 ? 37.012 95.742 39.448 0.00 30.63 224 ASP B C 1
ATOM 3673 O O . ASP B 1 140 ? 36.178 95.252 40.210 0.00 30.24 224 ASP B O 1
ATOM 3678 N N . THR B 1 149 ? 40.476 100.822 35.692 1.00 45.71 233 THR B N 1
ATOM 3679 C CA . THR B 1 149 ? 40.489 101.460 37.007 1.00 43.46 233 THR B CA 1
ATOM 3680 C C . THR B 1 149 ? 40.455 100.428 38.137 1.00 42.22 233 THR B C 1
ATOM 3681 O O . THR B 1 149 ? 39.384 99.965 38.536 1.00 41.11 233 THR B O 1
ATOM 3685 N N . THR B 1 150 ? 41.630 100.063 38.643 1.00 40.29 234 THR B N 1
ATOM 3686 C CA . THR B 1 150 ? 41.722 99.096 39.736 1.00 37.68 234 THR B CA 1
ATOM 3687 C C . THR B 1 150 ? 41.717 99.837 41.069 1.00 35.64 234 THR B C 1
ATOM 3688 O O . THR B 1 150 ? 42.055 101.025 41.130 1.00 34.98 234 THR B O 1
ATOM 3692 N N . TYR B 1 151 ? 41.329 99.129 42.128 1.00 32.31 235 TYR B N 1
ATOM 3693 C CA . TYR B 1 151 ? 41.250 99.701 43.470 1.00 30.48 235 TYR B CA 1
ATOM 3694 C C . TYR B 1 151 ? 41.806 98.742 44.529 1.00 29.59 235 TYR B C 1
ATOM 3695 O O . TYR B 1 151 ? 41.648 97.527 44.420 1.00 31.21 235 TYR B O 1
ATOM 3704 N N . LEU B 1 152 ? 42.445 99.288 45.557 1.00 28.20 236 LEU B N 1
ATOM 3705 C CA . LEU B 1 152 ? 42.969 98.461 46.639 1.00 27.18 236 LEU B CA 1
ATOM 3706 C C . LEU B 1 152 ? 41.941 98.504 47.765 1.00 27.03 236 LEU B C 1
ATOM 3707 O O . LEU B 1 152 ? 41.814 99.510 48.464 1.00 27.44 236 LEU B O 1
ATOM 3712 N N . ARG B 1 153 ? 41.208 97.410 47.941 1.00 26.05 237 ARG B N 1
ATOM 3713 C CA . ARG B 1 153 ? 40.179 97.347 48.970 1.00 23.81 237 ARG B CA 1
ATOM 3714 C C . ARG B 1 153 ? 40.716 96.981 50.352 1.00 23.98 237 ARG B C 1
ATOM 3715 O O . ARG B 1 153 ? 41.195 95.863 50.580 1.00 24.94 237 ARG B O 1
ATOM 3723 N N . ILE B 1 154 ? 40.617 97.937 51.270 1.00 21.59 238 ILE B N 1
ATOM 3724 C CA . ILE B 1 154 ? 41.070 97.770 52.642 1.00 22.07 238 ILE B CA 1
ATOM 3725 C C . ILE B 1 154 ? 39.820 97.535 53.484 1.00 22.00 238 ILE B C 1
ATOM 3726 O O . ILE B 1 154 ? 38.818 98.234 53.324 1.00 22.32 238 ILE B O 1
ATOM 3731 N N . THR B 1 155 ? 39.887 96.562 54.385 1.00 21.11 239 THR B N 1
ATOM 3732 C CA . THR B 1 155 ? 38.748 96.204 55.223 1.00 21.23 239 THR B CA 1
ATOM 3733 C C . THR B 1 155 ? 39.163 95.752 56.616 1.00 20.37 239 THR B C 1
ATOM 3734 O O . THR B 1 155 ? 39.993 94.863 56.764 1.00 20.54 239 THR B O 1
ATOM 3738 N N . ALA B 1 156 ? 38.573 96.349 57.641 1.00 20.03 240 ALA B N 1
ATOM 3739 C CA . ALA B 1 156 ? 38.901 95.965 59.006 1.00 18.75 240 ALA B CA 1
ATOM 3740 C C . ALA B 1 156 ? 37.715 96.144 59.955 1.00 17.78 240 ALA B C 1
ATOM 3741 O O . ALA B 1 156 ? 36.676 96.694 59.582 1.00 15.74 240 ALA B O 1
ATOM 3743 N N . ARG B 1 157 ? 37.885 95.674 61.185 1.00 18.17 241 ARG B N 1
ATOM 3744 C CA . ARG B 1 157 ? 36.853 95.783 62.211 1.00 19.02 241 ARG B CA 1
ATOM 3745 C C . ARG B 1 157 ? 36.857 97.191 62.791 1.00 19.16 241 ARG B C 1
ATOM 3746 O O . ARG B 1 157 ? 37.903 97.841 62.862 1.00 18.05 241 ARG B O 1
ATOM 3754 N N . GLU B 1 158 ? 35.681 97.658 63.203 1.00 20.74 242 GLU B N 1
ATOM 3755 C CA . GLU B 1 158 ? 35.544 98.992 63.765 1.00 22.67 242 GLU B CA 1
ATOM 3756 C C . GLU B 1 158 ? 36.649 99.288 64.773 1.00 24.07 242 GLU B C 1
ATOM 3757 O O . GLU B 1 158 ? 37.448 100.206 64.579 1.00 22.57 242 GLU B O 1
ATOM 3763 N N . LYS B 1 159 ? 36.706 98.497 65.840 1.00 23.88 243 LYS B N 1
ATOM 3764 C CA . LYS B 1 159 ? 37.711 98.703 66.875 1.00 25.67 243 LYS B CA 1
ATOM 3765 C C . LYS B 1 159 ? 39.167 98.756 66.394 1.00 26.11 243 LYS B C 1
ATOM 3766 O O . LYS B 1 159 ? 40.028 99.284 67.104 1.00 26.05 243 LYS B O 1
ATOM 3772 N N . ASN B 1 160 ? 39.445 98.209 65.208 1.00 25.77 244 ASN B N 1
ATOM 3773 C CA . ASN B 1 160 ? 40.804 98.221 64.656 1.00 25.05 244 ASN B CA 1
ATOM 3774 C C . ASN B 1 160 ? 40.998 99.359 63.644 1.00 26.83 244 ASN B C 1
ATOM 3775 O O . ASN B 1 160 ? 41.931 99.341 62.836 1.00 25.66 244 ASN B O 1
ATOM 3780 N N . GLN B 1 161 ? 40.118 100.353 63.702 1.00 27.80 245 GLN B N 1
ATOM 3781 C CA . GLN B 1 161 ? 40.178 101.492 62.790 1.00 29.32 245 GLN B CA 1
ATOM 3782 C C . GLN B 1 161 ? 41.547 102.175 62.729 1.00 30.34 245 GLN B C 1
ATOM 3783 O O . GLN B 1 161 ? 42.006 102.571 61.654 1.00 31.64 245 GLN B O 1
ATOM 3789 N N . HIS B 1 162 ? 42.196 102.324 63.879 1.00 29.30 246 HIS B N 1
ATOM 3790 C CA . HIS B 1 162 ? 43.500 102.970 63.919 1.00 27.94 246 HIS B CA 1
ATOM 3791 C C . HIS B 1 162 ? 44.559 102.199 63.133 1.00 28.72 246 HIS B C 1
ATOM 3792 O O . HIS B 1 162 ? 45.514 102.789 62.616 1.00 28.70 246 HIS B O 1
ATOM 3799 N N . GLU B 1 163 ? 44.406 100.883 63.043 1.00 27.83 247 GLU B N 1
ATOM 3800 C CA . GLU B 1 163 ? 45.368 100.095 62.283 1.00 27.20 247 GLU B CA 1
ATOM 3801 C C . GLU B 1 163 ? 45.130 100.318 60.796 1.00 26.39 247 GLU B C 1
ATOM 3802 O O . GLU B 1 163 ? 46.067 100.356 60.007 1.00 28.38 247 GLU B O 1
ATOM 3808 N N . LEU B 1 164 ? 43.869 100.472 60.416 1.00 25.26 248 LEU B N 1
ATOM 3809 C CA . LEU B 1 164 ? 43.536 100.677 59.016 1.00 24.99 248 LEU B CA 1
ATOM 3810 C C . LEU B 1 164 ? 44.052 102.015 58.512 1.00 26.74 248 LEU B C 1
ATOM 3811 O O . LEU B 1 164 ? 44.754 102.080 57.505 1.00 26.96 248 LEU B O 1
ATOM 3816 N N . ILE B 1 165 ? 43.706 103.088 59.211 1.00 26.44 249 ILE B N 1
ATOM 3817 C CA . ILE B 1 165 ? 44.164 104.403 58.805 1.00 25.95 249 ILE B CA 1
ATOM 3818 C C . ILE B 1 165 ? 45.686 104.386 58.716 1.00 26.14 249 ILE B C 1
ATOM 3819 O O . ILE B 1 165 ? 46.262 104.841 57.730 1.00 26.25 249 ILE B O 1
ATOM 3824 N N . GLU B 1 166 ? 46.334 103.855 59.750 1.00 27.07 250 GLU B N 1
ATOM 3825 C CA . GLU B 1 166 ? 47.796 103.777 59.770 1.00 27.65 250 GLU B CA 1
ATOM 3826 C C . GLU B 1 166 ? 48.276 103.050 58.520 1.00 26.83 250 GLU B C 1
ATOM 3827 O O . GLU B 1 166 ? 49.166 103.526 57.814 1.00 26.81 250 GLU B O 1
ATOM 3833 N N . ALA B 1 167 ? 47.682 101.897 58.245 1.00 26.07 251 ALA B N 1
ATOM 3834 C CA . ALA B 1 167 ? 48.070 101.127 57.072 1.00 29.10 251 ALA B CA 1
ATOM 3835 C C . ALA B 1 167 ? 47.870 101.956 55.808 1.00 29.74 251 ALA B C 1
ATOM 3836 O O . ALA B 1 167 ? 48.750 102.012 54.954 1.00 31.12 251 ALA B O 1
ATOM 3838 N N . ALA B 1 168 ? 46.717 102.609 55.705 1.00 31.85 252 ALA B N 1
ATOM 3839 C CA . ALA B 1 168 ? 46.382 103.444 54.553 1.00 32.10 252 ALA B CA 1
ATOM 3840 C C . ALA B 1 168 ? 47.243 104.701 54.441 1.00 33.35 252 ALA B C 1
ATOM 3841 O O . ALA B 1 168 ? 47.332 105.299 53.366 1.00 35.56 252 ALA B O 1
ATOM 3843 N N . LYS B 1 169 ? 47.853 105.124 55.542 1.00 32.79 253 LYS B N 1
ATOM 3844 C CA . LYS B 1 169 ? 48.702 106.303 55.497 1.00 33.94 253 LYS B CA 1
ATOM 3845 C C . LYS B 1 169 ? 50.107 105.941 55.034 1.00 35.17 253 LYS B C 1
ATOM 3846 O O . LYS B 1 169 ? 50.765 106.732 54.366 1.00 34.50 253 LYS B O 1
ATOM 3852 N N . ARG B 1 170 ? 50.579 104.749 55.377 1.00 37.13 254 ARG B N 1
ATOM 3853 C CA . ARG B 1 170 ? 51.902 104.361 54.919 1.00 39.40 254 ARG B CA 1
ATOM 3854 C C . ARG B 1 170 ? 51.808 104.339 53.403 1.00 40.82 254 ARG B C 1
ATOM 3855 O O . ARG B 1 170 ? 52.545 105.045 52.714 1.00 42.37 254 ARG B O 1
ATOM 3863 N N . LEU B 1 171 ? 50.873 103.537 52.895 1.00 40.14 255 LEU B N 1
ATOM 3864 C CA . LEU B 1 171 ? 50.668 103.403 51.459 1.00 40.44 255 LEU B CA 1
ATOM 3865 C C . LEU B 1 171 ? 50.652 104.735 50.720 1.00 40.87 255 LEU B C 1
ATOM 3866 O O . LEU B 1 171 ? 51.174 104.828 49.614 1.00 42.37 255 LEU B O 1
ATOM 3871 N N . ASN B 1 172 ? 50.046 105.763 51.305 1.00 40.99 256 ASN B N 1
ATOM 3872 C CA . ASN B 1 172 ? 50.038 107.058 50.637 1.00 42.54 256 ASN B CA 1
ATOM 3873 C C . ASN B 1 172 ? 51.476 107.534 50.504 1.00 41.38 256 ASN B C 1
ATOM 3874 O O . ASN B 1 172 ? 51.939 107.834 49.407 1.00 42.65 256 ASN B O 1
ATOM 3879 N N . GLU B 1 173 ? 52.186 107.587 51.623 1.00 40.44 257 GLU B N 1
ATOM 3880 C CA . GLU B 1 173 ? 53.579 108.008 51.603 1.00 40.81 257 GLU B CA 1
ATOM 3881 C C . GLU B 1 173 ? 54.322 107.249 50.503 1.00 40.28 257 GLU B C 1
ATOM 3882 O O . GLU B 1 173 ? 54.809 107.854 49.549 1.00 40.61 257 GLU B O 1
ATOM 3888 N N . ILE B 1 174 ? 54.380 105.925 50.631 1.00 39.52 258 ILE B N 1
ATOM 3889 C CA . ILE B 1 174 ? 55.064 105.078 49.656 1.00 39.88 258 ILE B CA 1
ATOM 3890 C C . ILE B 1 174 ? 54.606 105.295 48.213 1.00 40.02 258 ILE B C 1
ATOM 3891 O O . ILE B 1 174 ? 55.426 105.316 47.294 1.00 41.36 258 ILE B O 1
ATOM 3896 N N . LEU B 1 175 ? 53.305 105.457 48.009 1.00 38.75 259 LEU B N 1
ATOM 3897 C CA . LEU B 1 175 ? 52.776 105.656 46.663 1.00 39.33 259 LEU B CA 1
ATOM 3898 C C . LEU B 1 175 ? 52.819 107.105 46.166 1.00 40.77 259 LEU B C 1
ATOM 3899 O O . LEU B 1 175 ? 52.557 107.363 44.992 1.00 40.14 259 LEU B O 1
ATOM 3904 N N . PHE B 1 176 ? 53.159 108.048 47.042 1.00 41.30 260 PHE B N 1
ATOM 3905 C CA . PHE B 1 176 ? 53.199 109.454 46.641 1.00 41.24 260 PHE B CA 1
ATOM 3906 C C . PHE B 1 176 ? 54.258 110.273 47.386 1.00 41.92 260 PHE B C 1
ATOM 3907 O O . PHE B 1 176 ? 55.375 110.474 46.895 1.00 40.04 260 PHE B O 1
ATOM 3915 N N . GLU B 1 183 ? 45.439 113.443 47.251 1.00 41.88 267 GLU B N 1
ATOM 3916 C CA . GLU B 1 183 ? 44.338 113.954 48.057 1.00 42.55 267 GLU B CA 1
ATOM 3917 C C . GLU B 1 183 ? 43.016 113.356 47.566 1.00 42.09 267 GLU B C 1
ATOM 3918 O O . GLU B 1 183 ? 42.814 113.197 46.364 1.00 44.26 267 GLU B O 1
ATOM 3924 N N . ASN B 1 184 ? 42.134 113.009 48.499 0.00 39.45 268 ASN B N 1
ATOM 3925 C CA . ASN B 1 184 ? 40.825 112.445 48.171 0.00 36.55 268 ASN B CA 1
ATOM 3926 C C . ASN B 1 184 ? 40.877 111.222 47.265 0.00 34.85 268 ASN B C 1
ATOM 3927 O O . ASN B 1 184 ? 40.250 111.175 46.209 0.00 34.92 268 ASN B O 1
ATOM 3932 N N . ASN B 1 185 ? 41.613 110.218 47.721 1.00 34.19 269 ASN B N 1
ATOM 3933 C CA . ASN B 1 185 ? 41.820 108.963 47.001 1.00 29.51 269 ASN B CA 1
ATOM 3934 C C . ASN B 1 185 ? 41.128 107.810 47.698 1.00 27.13 269 ASN B C 1
ATOM 3935 O O . ASN B 1 185 ? 41.361 106.650 47.367 1.00 29.95 269 ASN B O 1
ATOM 3940 N N . PHE B 1 186 ? 40.264 108.124 48.654 1.00 25.42 270 PHE B N 1
ATOM 3941 C CA . PHE B 1 186 ? 39.543 107.092 49.389 1.00 24.29 270 PHE B CA 1
ATOM 3942 C C . PHE B 1 186 ? 38.035 107.194 49.254 1.00 23.86 270 PHE B C 1
ATOM 3943 O O . PHE B 1 186 ? 37.476 108.281 49.335 1.00 20.34 270 PHE B O 1
ATOM 3951 N N . THR B 1 187 ? 37.382 106.048 49.072 1.00 25.75 271 THR B N 1
ATOM 3952 C CA . THR B 1 187 ? 35.927 105.997 48.939 1.00 26.22 271 THR B CA 1
ATOM 3953 C C . THR B 1 187 ? 35.309 104.945 49.855 1.00 26.22 271 THR B C 1
ATOM 3954 O O . THR B 1 187 ? 35.866 103.867 50.019 1.00 26.13 271 THR B O 1
ATOM 3958 N N . LEU B 1 188 ? 34.158 105.266 50.443 1.00 26.77 272 LEU B N 1
ATOM 3959 C CA . LEU B 1 188 ? 33.423 104.338 51.305 1.00 25.30 272 LEU B CA 1
ATOM 3960 C C . LEU B 1 188 ? 32.006 104.226 50.742 1.00 25.85 272 LEU B C 1
ATOM 3961 O O . LEU B 1 188 ? 31.454 105.212 50.239 1.00 24.03 272 LEU B O 1
ATOM 3966 N N . HIS B 1 189 ? 31.421 103.032 50.820 1.00 25.49 273 HIS B N 1
ATOM 3967 C CA . HIS B 1 189 ? 30.079 102.813 50.285 1.00 25.37 273 HIS B CA 1
ATOM 3968 C C . HIS B 1 189 ? 29.086 102.392 51.343 1.00 26.02 273 HIS B C 1
ATOM 3969 O O . HIS B 1 189 ? 28.767 101.208 51.465 1.00 27.94 273 HIS B O 1
ATOM 3976 N N . PHE B 1 190 ? 28.582 103.359 52.101 1.00 25.89 274 PHE B N 1
ATOM 3977 C CA . PHE B 1 190 ? 27.618 103.051 53.139 1.00 25.27 274 PHE B CA 1
ATOM 3978 C C . PHE B 1 190 ? 26.333 102.610 52.460 1.00 27.01 274 PHE B C 1
ATOM 3979 O O . PHE B 1 190 ? 25.956 103.169 51.426 1.00 27.87 274 PHE B O 1
ATOM 3987 N N . THR B 1 191 ? 25.675 101.593 53.014 1.00 25.91 275 THR B N 1
ATOM 3988 C CA . THR B 1 191 ? 24.413 101.140 52.450 1.00 26.37 275 THR B CA 1
ATOM 3989 C C . THR B 1 191 ? 23.340 101.286 53.511 1.00 26.04 275 THR B C 1
ATOM 3990 O O . THR B 1 191 ? 23.333 100.565 54.510 1.00 25.36 275 THR B O 1
ATOM 3994 N N . LEU B 1 192 ? 22.441 102.235 53.279 1.00 24.88 276 LEU B N 1
ATOM 3995 C CA . LEU B 1 192 ? 21.342 102.520 54.184 1.00 24.60 276 LEU B CA 1
ATOM 3996 C C . LEU B 1 192 ? 20.098 101.866 53.607 1.00 26.51 276 LEU B C 1
ATOM 3997 O O . LEU B 1 192 ? 20.069 101.531 52.419 1.00 27.07 276 LEU B O 1
ATOM 4002 N N . SER B 1 193 ? 19.084 101.671 54.446 1.00 25.67 277 SER B N 1
ATOM 4003 C CA . SER B 1 193 ? 17.822 101.096 53.993 1.00 24.32 277 SER B CA 1
ATOM 4004 C C . SER B 1 193 ? 17.023 102.265 53.444 1.00 23.30 277 SER B C 1
ATOM 4005 O O . SER B 1 193 ? 16.754 103.220 54.167 1.00 24.24 277 SER B O 1
ATOM 4008 N N . THR B 1 194 ? 16.642 102.192 52.171 1.00 22.96 278 THR B N 1
ATOM 4009 C CA . THR B 1 194 ? 15.887 103.268 51.532 1.00 21.56 278 THR B CA 1
ATOM 4010 C C . THR B 1 194 ? 14.780 103.853 52.410 1.00 21.30 278 THR B C 1
ATOM 4011 O O . THR B 1 194 ? 14.564 105.056 52.411 1.00 19.78 278 THR B O 1
ATOM 4015 N N . TYR B 1 195 ? 14.090 103.004 53.164 1.00 22.79 279 TYR B N 1
ATOM 4016 C CA . TYR B 1 195 ? 13.003 103.457 54.029 1.00 23.58 279 TYR B CA 1
ATOM 4017 C C . TYR B 1 195 ? 13.368 104.710 54.818 1.00 24.35 279 TYR B C 1
ATOM 4018 O O . TYR B 1 195 ? 12.560 105.637 54.926 1.00 25.19 279 TYR B O 1
ATOM 4027 N N . TYR B 1 196 ? 14.590 104.727 55.352 1.00 22.34 280 TYR B N 1
ATOM 4028 C CA . TYR B 1 196 ? 15.079 105.819 56.194 1.00 19.81 280 TYR B CA 1
ATOM 4029 C C . TYR B 1 196 ? 15.813 106.977 55.510 1.00 19.54 280 TYR B C 1
ATOM 4030 O O . TYR B 1 196 ? 16.388 107.843 56.184 1.00 15.24 280 TYR B O 1
ATOM 4039 N N . VAL B 1 197 ? 15.798 107.000 54.184 1.00 20.21 281 VAL B N 1
ATOM 4040 C CA . VAL B 1 197 ? 16.476 108.069 53.461 1.00 22.71 281 VAL B CA 1
ATOM 4041 C C . VAL B 1 197 ? 15.998 109.460 53.885 1.00 26.27 281 VAL B C 1
ATOM 4042 O O . VAL B 1 197 ? 16.805 110.375 54.055 1.00 26.19 281 VAL B O 1
ATOM 4046 N N . ASP B 1 198 ? 14.690 109.616 54.071 1.00 28.56 282 ASP B N 1
ATOM 4047 C CA . ASP B 1 198 ? 14.140 110.912 54.448 1.00 30.04 282 ASP B CA 1
ATOM 4048 C C . ASP B 1 198 ? 14.316 111.255 55.922 1.00 29.84 282 ASP B C 1
ATOM 4049 O O . ASP B 1 198 ? 13.904 112.327 56.360 1.00 31.89 282 ASP B O 1
ATOM 4054 N N . GLN B 1 199 ? 14.922 110.347 56.682 1.00 29.78 283 GLN B N 1
ATOM 4055 C CA . GLN B 1 199 ? 15.166 110.562 58.109 1.00 28.48 283 GLN B CA 1
ATOM 4056 C C . GLN B 1 199 ? 16.666 110.766 58.330 1.00 27.72 283 GLN B C 1
ATOM 4057 O O . GLN B 1 199 ? 17.087 111.372 59.314 1.00 28.64 283 GLN B O 1
ATOM 4063 N N . VAL B 1 200 ? 17.466 110.243 57.406 1.00 27.13 284 VAL B N 1
ATOM 4064 C CA . VAL B 1 200 ? 18.913 110.363 57.479 1.00 25.59 284 VAL B CA 1
ATOM 4065 C C . VAL B 1 200 ? 19.373 111.468 56.537 1.00 24.61 284 VAL B C 1
ATOM 4066 O O . VAL B 1 200 ? 20.104 112.372 56.946 1.00 25.06 284 VAL B O 1
ATOM 4070 N N . LEU B 1 201 ? 18.931 111.396 55.282 1.00 22.65 285 LEU B N 1
ATOM 4071 C CA . LEU B 1 201 ? 19.286 112.383 54.264 1.00 22.40 285 LEU B CA 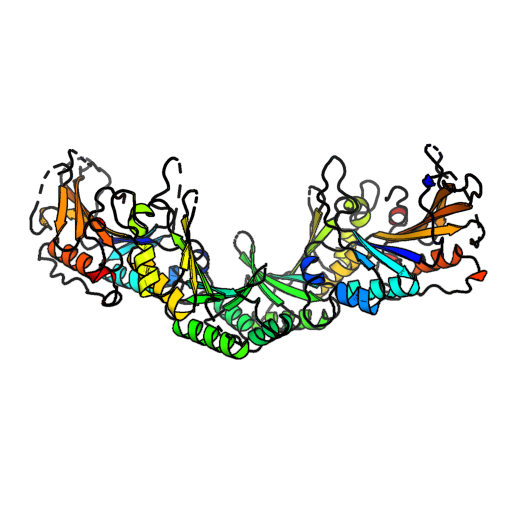1
ATOM 4072 C C . LEU B 1 201 ? 18.387 113.607 54.363 1.00 23.35 285 LEU B C 1
ATOM 4073 O O . LEU B 1 201 ? 18.836 114.739 54.180 1.00 23.30 285 LEU B O 1
ATOM 4078 N N . GLY B 1 202 ? 17.111 113.365 54.644 1.00 25.13 286 GLY B N 1
ATOM 4079 C CA . GLY B 1 202 ? 16.145 114.443 54.744 1.00 24.26 286 GLY B CA 1
ATOM 4080 C C . GLY B 1 202 ? 15.076 114.286 53.678 1.00 26.03 286 GLY B C 1
ATOM 4081 O O . GLY B 1 202 ? 15.227 113.496 52.738 1.00 23.46 286 GLY B O 1
ATOM 4082 N N . SER B 1 203 ? 13.984 115.030 53.832 1.00 27.79 287 SER B N 1
ATOM 4083 C CA . SER B 1 203 ? 12.876 114.994 52.878 1.00 27.43 287 SER B CA 1
ATOM 4084 C C . SER B 1 203 ? 12.487 116.425 52.482 1.00 27.93 287 SER B C 1
ATOM 4085 O O . SER B 1 203 ? 13.115 117.388 52.921 1.00 26.80 287 SER B O 1
ATOM 4088 N N . SER B 1 204 ? 11.451 116.560 51.660 1.00 27.31 288 SER B N 1
ATOM 4089 C CA . SER B 1 204 ? 11.011 117.872 51.197 1.00 27.39 288 SER B CA 1
ATOM 4090 C C . SER B 1 204 ? 10.571 118.847 52.292 1.00 28.04 288 SER B C 1
ATOM 4091 O O . SER B 1 204 ? 10.407 120.037 52.024 1.00 28.08 288 SER B O 1
ATOM 4094 N N . SER B 1 205 ? 10.377 118.364 53.516 1.00 27.56 289 SER B N 1
ATOM 4095 C CA . SER B 1 205 ? 9.953 119.249 54.602 1.00 26.90 289 SER B CA 1
ATOM 4096 C C . SER B 1 205 ? 11.018 119.454 55.679 1.00 26.76 289 SER B C 1
ATOM 4097 O O . SER B 1 205 ? 10.698 119.874 56.792 1.00 27.41 289 SER B O 1
ATOM 4100 N N . THR B 1 206 ? 12.275 119.154 55.351 1.00 25.16 290 THR B N 1
ATOM 4101 C CA . THR B 1 206 ? 13.387 119.321 56.288 1.00 23.03 290 THR B CA 1
ATOM 4102 C C . THR B 1 206 ? 14.645 119.761 55.560 1.00 24.01 290 THR B C 1
ATOM 4103 O O . THR B 1 206 ? 14.665 119.911 54.333 1.00 22.68 290 THR B O 1
ATOM 4107 N N . ALA B 1 207 ? 15.706 119.950 56.336 1.00 24.80 291 ALA B N 1
ATOM 4108 C CA . ALA B 1 207 ? 17.002 120.339 55.799 1.00 25.55 291 ALA B CA 1
ATOM 4109 C C . ALA B 1 207 ? 17.636 119.079 55.232 1.00 26.56 291 ALA B C 1
ATOM 4110 O O . ALA B 1 207 ? 17.194 117.978 55.547 1.00 25.59 291 ALA B O 1
ATOM 4112 N N . GLN B 1 208 ? 18.648 119.238 54.381 1.00 28.02 292 GLN B N 1
ATOM 4113 C CA . GLN B 1 208 ? 19.363 118.087 53.828 1.00 29.37 292 GLN B CA 1
ATOM 4114 C C . GLN B 1 208 ? 20.518 117.892 54.809 1.00 29.76 292 GLN B C 1
ATOM 4115 O O . GLN B 1 208 ? 21.346 118.785 54.966 1.00 31.34 292 GLN B O 1
ATOM 4121 N N . LEU B 1 209 ? 20.582 116.746 55.476 1.00 30.05 293 LEU B N 1
ATOM 4122 C CA . LEU B 1 209 ? 21.646 116.527 56.455 1.00 29.51 293 LEU B CA 1
ATOM 4123 C C . LEU B 1 209 ? 23.046 116.130 55.965 1.00 29.94 293 LEU B C 1
ATOM 4124 O O . LEU B 1 209 ? 24.017 116.315 56.702 1.00 31.87 293 LEU B O 1
ATOM 4129 N N . MET B 1 210 ? 23.183 115.597 54.753 1.00 29.98 294 MET B N 1
ATOM 4130 C CA . MET B 1 210 ? 24.521 115.226 54.281 1.00 30.64 294 MET B CA 1
ATOM 4131 C C . MET B 1 210 ? 25.439 116.435 54.109 1.00 31.35 294 MET B C 1
ATOM 4132 O O . MET B 1 210 ? 26.552 116.452 54.632 1.00 32.74 294 MET B O 1
ATOM 4137 N N . PRO B 1 211 ? 24.996 117.461 53.365 1.00 31.59 295 PRO B N 1
ATOM 4138 C CA . PRO B 1 211 ? 25.860 118.632 53.196 1.00 30.75 295 PRO B CA 1
ATOM 4139 C C . PRO B 1 211 ? 26.516 119.055 54.510 1.00 31.54 295 PRO B C 1
ATOM 4140 O O . PRO B 1 211 ? 27.714 119.342 54.554 1.00 30.72 295 PRO B O 1
ATOM 4144 N N . VAL B 1 212 ? 25.734 119.093 55.583 1.00 31.23 296 VAL B N 1
ATOM 4145 C CA . VAL B 1 212 ? 26.290 119.485 56.873 1.00 31.13 296 VAL B CA 1
ATOM 4146 C C . VAL B 1 212 ? 27.502 118.629 57.212 1.00 30.54 296 VAL B C 1
ATOM 4147 O O . VAL B 1 212 ? 28.463 119.116 57.800 1.00 32.83 296 VAL B O 1
ATOM 4151 N N . ILE B 1 213 ? 27.452 117.355 56.838 1.00 29.66 297 ILE B N 1
ATOM 4152 C CA . ILE B 1 213 ? 28.561 116.444 57.087 1.00 28.97 297 ILE B CA 1
ATOM 4153 C C . ILE B 1 213 ? 29.758 116.827 56.216 1.00 28.84 297 ILE B C 1
ATOM 4154 O O . ILE B 1 213 ? 30.894 116.850 56.692 1.00 28.10 297 ILE B O 1
ATOM 4159 N N . GLU B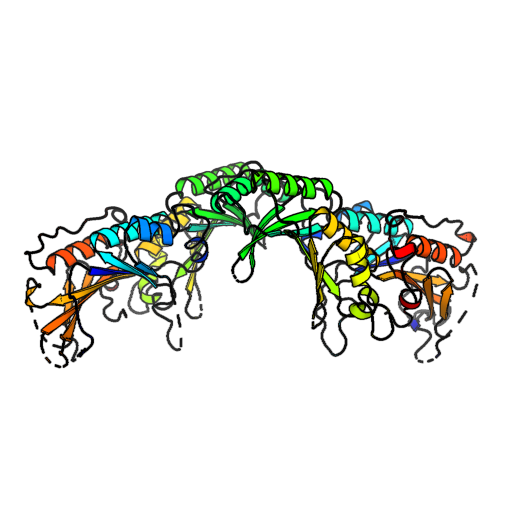 1 214 ? 29.499 117.133 54.945 1.00 29.92 298 GLU B N 1
ATOM 4160 C CA . GLU B 1 214 ? 30.556 117.524 54.010 1.00 29.74 298 GLU B CA 1
ATOM 4161 C C . GLU B 1 214 ? 31.354 118.715 54.510 1.00 30.62 298 GLU B C 1
ATOM 4162 O O . GLU B 1 214 ? 32.571 118.778 54.332 1.00 31.33 298 GLU B O 1
ATOM 4168 N N . ARG B 1 215 ? 30.659 119.664 55.126 1.00 31.69 299 ARG B N 1
ATOM 4169 C CA . ARG B 1 215 ? 31.291 120.868 55.650 1.00 32.48 299 ARG B CA 1
ATOM 4170 C C . ARG B 1 215 ? 32.136 120.556 56.875 1.00 32.68 299 ARG B C 1
ATOM 4171 O O . ARG B 1 215 ? 33.204 121.137 57.076 1.00 33.24 299 ARG B O 1
ATOM 4179 N N . GLU B 1 216 ? 31.643 119.641 57.698 1.00 33.25 300 GLU B N 1
ATOM 4180 C CA . GLU B 1 216 ? 32.341 119.255 58.917 1.00 35.06 300 GLU B CA 1
ATOM 4181 C C . GLU B 1 216 ? 33.516 118.319 58.667 1.00 33.56 300 GLU B C 1
ATOM 4182 O O . GLU B 1 216 ? 34.443 118.257 59.474 1.00 32.73 300 GLU B O 1
ATOM 4188 N N . THR B 1 217 ? 33.482 117.602 57.548 1.00 32.49 301 THR B N 1
ATOM 4189 C CA . THR B 1 217 ? 34.528 116.637 57.248 1.00 32.59 301 THR B CA 1
ATOM 4190 C C . THR B 1 217 ? 35.281 116.813 55.936 1.00 33.37 301 THR B C 1
ATOM 4191 O O . THR B 1 217 ? 36.185 116.039 55.640 1.00 34.25 301 THR B O 1
ATOM 4195 N N . THR B 1 218 ? 34.919 117.814 55.144 1.00 33.28 302 THR B N 1
ATOM 4196 C CA . THR B 1 218 ? 35.607 118.038 53.880 1.00 34.02 302 THR B CA 1
ATOM 4197 C C . THR B 1 218 ? 35.589 116.772 53.021 1.00 34.34 302 THR B C 1
ATOM 4198 O O . THR B 1 218 ? 36.629 116.308 52.552 1.00 34.78 302 THR B O 1
ATOM 4202 N N . THR B 1 219 ? 34.399 116.214 52.830 1.00 34.34 303 THR B N 1
ATOM 4203 C CA . THR B 1 219 ? 34.226 115.020 52.015 1.00 32.27 303 THR B CA 1
ATOM 4204 C C . THR B 1 219 ? 33.177 115.359 50.968 1.00 31.15 303 THR B C 1
ATOM 4205 O O . THR B 1 219 ? 32.429 116.317 51.136 1.00 29.30 303 THR B O 1
ATOM 4209 N N . ILE B 1 220 ? 33.127 114.585 49.887 1.00 32.04 304 ILE B N 1
ATOM 4210 C CA . ILE B 1 220 ? 32.129 114.804 48.844 1.00 30.57 304 ILE B CA 1
ATOM 4211 C C . ILE B 1 220 ? 31.189 113.619 48.905 1.00 31.57 304 ILE B C 1
ATOM 4212 O O . ILE B 1 220 ? 31.546 112.514 48.502 1.00 33.97 304 ILE B O 1
ATOM 4217 N N . ILE B 1 221 ? 29.988 113.854 49.420 1.00 31.44 305 ILE B N 1
ATOM 4218 C CA . ILE B 1 221 ? 28.989 112.803 49.567 1.00 30.86 305 ILE B CA 1
ATOM 4219 C C . ILE B 1 221 ? 27.925 112.859 48.478 1.00 30.82 305 ILE B C 1
ATOM 4220 O O . ILE B 1 221 ? 27.093 113.762 48.461 1.00 31.69 305 ILE B O 1
ATOM 4225 N N . SER B 1 222 ? 27.950 111.895 47.566 1.00 30.70 306 SER B N 1
ATOM 4226 C CA . SER B 1 222 ? 26.959 111.859 46.497 1.00 30.49 306 SER B CA 1
ATOM 4227 C C . SER B 1 222 ? 26.081 110.623 46.656 1.00 30.95 306 SER B C 1
ATOM 4228 O O . SER B 1 222 ? 26.507 109.614 47.229 1.00 29.52 306 SER B O 1
ATOM 4231 N N . TYR B 1 223 ? 24.859 110.710 46.139 1.00 31.60 307 TYR B N 1
ATOM 4232 C CA . TYR B 1 223 ? 23.896 109.617 46.225 1.00 32.94 307 TYR B CA 1
ATOM 4233 C C . TYR B 1 223 ? 22.846 109.755 45.124 1.00 33.29 307 TYR B C 1
ATOM 4234 O O . TYR B 1 223 ? 22.626 110.849 44.597 1.00 34.95 307 TYR B O 1
ATOM 4243 N N . PRO B 1 224 ? 22.175 108.649 44.768 1.00 32.93 308 PRO B N 1
ATOM 4244 C CA . PRO B 1 224 ? 21.148 108.690 43.720 1.00 33.16 308 PRO B CA 1
ATOM 4245 C C . PRO B 1 224 ? 19.936 109.535 44.096 1.00 32.59 308 PRO B C 1
ATOM 4246 O O . PRO B 1 224 ? 18.984 109.034 44.692 1.00 33.23 308 PRO B O 1
ATOM 4250 N N . GLY B 1 234 ? 13.546 100.162 46.400 1.00 36.82 318 GLY B N 1
ATOM 4251 C CA . GLY B 1 234 ? 14.685 99.362 45.988 1.00 35.69 318 GLY B CA 1
ATOM 4252 C C . GLY B 1 234 ? 15.237 98.552 47.140 1.00 36.15 318 GLY B C 1
ATOM 4253 O O . GLY B 1 234 ? 15.958 97.581 46.940 0.00 35.85 318 GLY B O 1
ATOM 4254 N N . ASN B 1 235 ? 14.887 98.972 48.353 1.00 35.38 319 ASN B N 1
ATOM 4255 C CA . ASN B 1 235 ? 15.294 98.328 49.606 1.00 35.02 319 ASN B CA 1
ATOM 4256 C C . ASN B 1 235 ? 16.717 98.555 50.095 1.00 34.75 319 ASN B C 1
ATOM 4257 O O . ASN B 1 235 ? 17.025 98.274 51.240 1.00 35.51 319 ASN B O 1
ATOM 4262 N N . ILE B 1 236 ? 17.575 99.084 49.237 1.00 33.82 320 ILE B N 1
ATOM 4263 C CA . ILE B 1 236 ? 18.949 99.378 49.614 1.00 31.78 320 ILE B CA 1
ATOM 4264 C C . ILE B 1 236 ? 19.399 100.652 48.914 1.00 32.43 320 ILE B C 1
ATOM 4265 O O . ILE B 1 236 ? 19.406 100.722 47.697 1.00 34.34 320 ILE B O 1
ATOM 4270 N N . TYR B 1 237 ? 19.762 101.660 49.701 1.00 31.59 321 TYR B N 1
ATOM 4271 C CA . TYR B 1 237 ? 20.218 102.951 49.187 1.00 30.57 321 TYR B CA 1
ATOM 4272 C C . TYR B 1 237 ? 21.724 103.081 49.405 1.00 31.10 321 TYR B C 1
ATOM 4273 O O . TYR B 1 237 ? 22.208 102.931 50.526 1.00 32.53 321 TYR B O 1
ATOM 4282 N N . GLU B 1 238 ? 22.466 103.366 48.339 1.00 30.08 322 GLU B N 1
ATOM 4283 C CA . GLU B 1 238 ? 23.916 103.499 48.452 1.00 27.90 322 GLU B CA 1
ATOM 4284 C C . GLU B 1 238 ? 24.387 104.949 48.502 1.00 27.82 322 GLU B C 1
ATOM 4285 O O . GLU B 1 238 ? 24.103 105.730 47.592 1.00 28.02 322 GLU B O 1
ATOM 4291 N N . ILE B 1 239 ? 25.120 105.281 49.568 1.00 25.85 323 ILE B N 1
ATOM 4292 C CA . ILE B 1 239 ? 25.677 106.615 49.802 1.00 23.02 323 ILE B CA 1
ATOM 4293 C C . ILE B 1 239 ? 27.193 106.563 49.618 1.00 22.97 323 ILE B C 1
ATOM 4294 O O . ILE B 1 239 ? 27.887 105.902 50.391 1.00 24.22 323 ILE B O 1
ATOM 4299 N N . LYS B 1 240 ? 27.706 107.263 48.605 1.00 24.16 324 LYS B N 1
ATOM 4300 C CA . LYS B 1 240 ? 29.146 107.284 48.302 1.00 24.33 324 LYS B CA 1
ATOM 4301 C C . LYS B 1 240 ? 29.858 108.490 48.911 1.00 25.18 324 LYS B C 1
ATOM 4302 O O . LYS B 1 240 ? 29.431 109.629 48.738 1.00 26.91 324 LYS B O 1
ATOM 4308 N N . VAL B 1 241 ? 30.945 108.229 49.631 1.00 27.12 325 VAL B N 1
ATOM 4309 C CA . VAL B 1 241 ? 31.722 109.278 50.286 1.00 27.38 325 VAL B CA 1
ATOM 4310 C C . VAL B 1 241 ? 33.184 109.149 49.868 1.00 28.76 325 VAL B C 1
ATOM 4311 O O . VAL B 1 241 ? 33.720 108.041 49.837 1.00 29.68 325 VAL B O 1
ATOM 4315 N N . VAL B 1 242 ? 33.828 110.271 49.549 1.00 27.46 326 VAL B N 1
ATOM 4316 C CA . VAL B 1 242 ? 35.224 110.237 49.130 1.00 27.35 326 VAL B CA 1
ATOM 4317 C C . VAL B 1 242 ? 36.058 111.354 49.743 1.00 27.88 326 VAL B C 1
ATOM 4318 O O . VAL B 1 242 ? 35.534 112.407 50.100 1.00 27.37 326 VAL B O 1
ATOM 4322 N N . GLY B 1 243 ? 37.363 111.114 49.844 1.00 28.51 327 GLY B N 1
ATOM 4323 C CA . GLY B 1 243 ? 38.267 112.097 50.417 1.00 28.87 327 GLY B CA 1
ATOM 4324 C C . GLY B 1 243 ? 39.371 111.429 51.211 1.00 28.78 327 GLY B C 1
ATOM 4325 O O . GLY B 1 243 ? 39.507 110.207 51.168 1.00 29.64 327 GLY B O 1
ATOM 4326 N N . ASN B 1 244 ? 40.167 112.224 51.922 1.00 28.58 328 ASN B N 1
ATOM 4327 C CA . ASN B 1 244 ? 41.249 111.694 52.746 1.00 28.48 328 ASN B CA 1
ATOM 4328 C C . ASN B 1 244 ? 40.678 110.631 53.692 1.00 28.17 328 ASN B C 1
ATOM 4329 O O . ASN B 1 244 ? 39.511 110.699 54.072 1.00 26.83 328 ASN B O 1
ATOM 4334 N N . ILE B 1 245 ? 41.503 109.658 54.074 1.00 28.36 329 ILE B N 1
ATOM 4335 C CA . ILE B 1 245 ? 41.061 108.566 54.942 1.00 29.20 329 ILE B CA 1
ATOM 4336 C C . ILE B 1 245 ? 40.428 108.970 56.278 1.00 29.56 329 ILE B C 1
ATOM 4337 O O . ILE B 1 245 ? 39.353 108.480 56.620 1.00 32.49 329 ILE B O 1
ATOM 4342 N N . ASP B 1 246 ? 41.076 109.850 57.034 1.00 29.99 330 ASP B N 1
ATOM 4343 C CA . ASP B 1 246 ? 40.519 110.284 58.314 1.00 30.59 330 ASP B CA 1
ATOM 4344 C C . ASP B 1 246 ? 39.161 110.956 58.148 1.00 29.16 330 ASP B C 1
ATOM 4345 O O . ASP B 1 246 ? 38.283 110.821 59.001 1.00 28.92 330 ASP B O 1
ATOM 4350 N N . ASN B 1 247 ? 38.992 111.683 57.050 1.00 29.81 331 ASN B N 1
ATOM 4351 C CA . ASN B 1 247 ? 37.734 112.379 56.790 1.00 30.82 331 ASN B CA 1
ATOM 4352 C C . ASN B 1 247 ? 36.601 111.409 56.472 1.00 30.57 331 ASN B C 1
ATOM 4353 O O . ASN B 1 247 ? 35.554 111.436 57.116 1.00 31.84 331 ASN B O 1
ATOM 4358 N N . VAL B 1 248 ? 36.807 110.547 55.483 1.00 29.44 332 VAL B N 1
ATOM 4359 C CA . VAL B 1 248 ? 35.763 109.604 55.103 1.00 28.74 332 VAL B CA 1
ATOM 4360 C C . VAL B 1 248 ? 35.269 108.798 56.297 1.00 28.31 332 VAL B C 1
ATOM 4361 O O . VAL B 1 248 ? 34.062 108.637 56.496 1.00 27.40 332 VAL B O 1
ATOM 4365 N N . LEU B 1 249 ? 36.204 108.302 57.096 1.00 27.87 333 LEU B N 1
ATOM 4366 C CA . LEU B 1 249 ? 35.844 107.515 58.265 1.00 27.48 333 LEU B CA 1
ATOM 4367 C C . LEU B 1 249 ? 35.071 108.346 59.285 1.00 26.95 333 LEU B C 1
ATOM 4368 O O . LEU B 1 249 ? 34.236 107.822 60.019 1.00 26.67 333 LEU B O 1
ATOM 4373 N N . LYS B 1 250 ? 35.339 109.644 59.340 1.00 25.70 334 LYS B N 1
ATOM 4374 C CA . LYS B 1 250 ? 34.612 110.486 60.277 1.00 26.52 334 LYS B CA 1
ATOM 4375 C C . LYS B 1 250 ? 33.195 110.658 59.722 1.00 26.26 334 LYS B C 1
ATOM 4376 O O . LYS B 1 250 ? 32.215 110.652 60.466 1.00 25.21 334 LYS B O 1
ATOM 4382 N N . ALA B 1 251 ? 33.090 110.804 58.406 1.00 26.04 335 ALA B N 1
ATOM 4383 C CA . ALA B 1 251 ? 31.788 110.943 57.764 1.00 25.81 335 ALA B CA 1
ATOM 4384 C C . ALA B 1 251 ? 30.960 109.714 58.122 1.00 25.15 335 ALA B C 1
ATOM 4385 O O . ALA B 1 251 ? 29.785 109.824 58.490 1.00 23.01 335 ALA B O 1
ATOM 4387 N N . ARG B 1 252 ? 31.597 108.546 58.013 1.00 24.72 336 ARG B N 1
ATOM 4388 C CA . ARG B 1 252 ? 30.960 107.271 58.323 1.00 23.86 336 ARG B CA 1
ATOM 4389 C C . ARG B 1 252 ? 30.389 107.304 59.736 1.00 22.74 336 ARG B C 1
ATOM 4390 O O . ARG B 1 252 ? 29.269 106.852 59.970 1.00 22.75 336 ARG B O 1
ATOM 4398 N N . ARG B 1 253 ? 31.155 107.851 60.674 1.00 21.63 337 ARG B N 1
ATOM 4399 C CA . ARG B 1 253 ? 30.694 107.941 62.055 1.00 23.07 337 ARG B CA 1
ATOM 4400 C C . ARG B 1 253 ? 29.452 108.825 62.128 1.00 22.60 337 ARG B C 1
ATOM 4401 O O . ARG B 1 253 ? 28.422 108.429 62.678 1.00 23.23 337 ARG B O 1
ATOM 4409 N N . TYR B 1 254 ? 29.542 110.020 61.561 1.00 23.10 338 TYR B N 1
ATOM 4410 C CA . TYR B 1 254 ? 28.409 110.935 61.582 1.00 25.30 338 TYR B CA 1
ATOM 4411 C C . TYR B 1 254 ? 27.171 110.360 60.925 1.00 24.96 338 TYR B C 1
ATOM 4412 O O . TYR B 1 254 ? 26.081 110.423 61.500 1.00 26.13 338 TYR B O 1
ATOM 4421 N N . ILE B 1 255 ? 27.323 109.803 59.728 1.00 23.45 339 ILE B N 1
ATOM 4422 C CA . ILE B 1 255 ? 26.174 109.209 59.056 1.00 20.25 339 ILE B CA 1
ATOM 4423 C C . ILE B 1 255 ? 25.549 108.186 60.007 1.00 19.81 339 ILE B C 1
ATOM 4424 O O . ILE B 1 255 ? 24.349 108.244 60.282 1.00 18.09 339 ILE B O 1
ATOM 4429 N N . MET B 1 256 ? 26.367 107.271 60.529 1.00 18.26 340 MET B N 1
ATOM 4430 C CA . MET B 1 256 ? 25.883 106.236 61.448 1.00 20.35 340 MET B CA 1
ATOM 4431 C C . MET B 1 256 ? 25.198 106.764 62.708 1.00 20.24 340 MET B C 1
ATOM 4432 O O . MET B 1 256 ? 24.315 106.106 63.244 1.00 20.40 340 MET B O 1
ATOM 4437 N N . ASP B 1 257 ? 25.592 107.944 63.184 1.00 21.98 341 ASP B N 1
ATOM 4438 C CA . ASP B 1 257 ? 24.960 108.511 64.377 1.00 22.81 341 ASP B CA 1
ATOM 4439 C C . ASP B 1 257 ? 23.507 108.870 64.102 1.00 22.75 341 ASP B C 1
ATOM 4440 O O . ASP B 1 257 ? 22.747 109.122 65.038 1.00 23.44 341 ASP B O 1
ATOM 4445 N N . LEU B 1 258 ? 23.135 108.907 62.821 1.00 21.42 342 LEU B N 1
ATOM 4446 C CA . LEU B 1 258 ? 21.767 109.242 62.411 1.00 20.00 342 LEU B CA 1
ATOM 4447 C C . LEU B 1 258 ? 20.878 108.015 62.278 1.00 19.67 342 LEU B C 1
ATOM 4448 O O . LEU B 1 258 ? 19.665 108.131 62.139 1.00 20.61 342 LEU B O 1
ATOM 4453 N N . LEU B 1 259 ? 21.482 106.837 62.301 1.00 20.70 343 LEU B N 1
ATOM 4454 C CA . LEU B 1 259 ? 20.718 105.605 62.178 1.00 19.58 343 LEU B CA 1
ATOM 4455 C C . LEU B 1 259 ? 19.671 105.539 63.279 1.00 19.59 343 LEU B C 1
ATOM 4456 O O . LEU B 1 259 ? 19.919 105.969 64.399 1.00 21.26 343 LEU B O 1
ATOM 4461 N N . PRO B 1 260 ? 18.475 105.033 62.968 1.00 20.53 344 PRO B N 1
ATOM 4462 C CA . PRO B 1 260 ? 17.475 104.960 64.029 1.00 20.66 344 PRO B CA 1
ATOM 4463 C C . PRO B 1 260 ? 17.729 103.733 64.900 1.00 21.70 344 PRO B C 1
ATOM 4464 O O . PRO B 1 260 ? 18.343 102.758 64.452 1.00 21.17 344 PRO B O 1
ATOM 4468 N N . ILE B 1 261 ? 17.273 103.803 66.146 1.00 22.59 345 ILE B N 1
ATOM 4469 C CA . ILE B 1 261 ? 17.383 102.701 67.093 1.00 23.40 345 ILE B CA 1
ATOM 4470 C C . ILE B 1 261 ? 16.082 102.708 67.870 1.00 23.60 345 ILE B C 1
ATOM 4471 O O . ILE B 1 261 ? 15.416 103.740 67.975 1.00 25.31 345 ILE B O 1
ATOM 4476 N N . SER B 1 262 ? 15.717 101.560 68.418 1.00 24.03 346 SER B N 1
ATOM 4477 C CA . SER B 1 262 ? 14.492 101.463 69.192 1.00 25.70 346 SER B CA 1
ATOM 4478 C C . SER B 1 262 ? 14.641 100.325 70.178 1.00 26.48 346 SER B C 1
ATOM 4479 O O . SER B 1 262 ? 15.515 99.478 70.025 1.00 26.15 346 SER B O 1
ATOM 4482 N N . MET B 1 263 ? 13.778 100.312 71.185 1.00 29.08 347 MET B N 1
ATOM 4483 C CA . MET B 1 263 ? 13.807 99.289 72.215 1.00 29.32 347 MET B CA 1
ATOM 4484 C C . MET B 1 263 ? 12.388 98.978 72.675 1.00 29.32 347 MET B C 1
ATOM 4485 O O . MET B 1 263 ? 11.701 99.843 73.224 1.00 29.38 347 MET B O 1
ATOM 4490 N N . CYS B 1 264 ? 11.955 97.742 72.457 1.00 30.33 348 CYS B N 1
ATOM 4491 C CA . CYS B 1 264 ? 10.612 97.324 72.833 1.00 29.83 348 CYS B CA 1
ATOM 4492 C C . CYS B 1 264 ? 10.621 96.472 74.091 1.00 29.59 348 CYS B C 1
ATOM 4493 O O . CYS B 1 264 ? 11.641 95.884 74.456 1.00 31.81 348 CYS B O 1
ATOM 4496 N N . PHE B 1 265 ? 9.468 96.423 74.747 1.00 28.31 349 PHE B N 1
ATOM 4497 C CA . PHE B 1 265 ? 9.271 95.634 75.951 1.00 26.50 349 PHE B CA 1
ATOM 4498 C C . PHE B 1 265 ? 7.824 95.782 76.402 1.00 26.10 349 PHE B C 1
ATOM 4499 O O . PHE B 1 265 ? 7.179 96.786 76.111 1.00 24.87 349 PHE B O 1
ATOM 4507 N N . ASN B 1 266 ? 7.314 94.764 77.091 1.00 25.28 350 ASN B N 1
ATOM 4508 C CA . ASN B 1 266 ? 5.951 94.782 77.608 1.00 24.10 350 ASN B CA 1
ATOM 4509 C C . ASN B 1 266 ? 6.021 95.081 79.102 1.00 24.52 350 ASN B C 1
ATOM 4510 O O . ASN B 1 266 ? 6.935 94.629 79.786 1.00 24.67 350 ASN B O 1
ATOM 4515 N N . ILE B 1 267 ? 5.054 95.833 79.612 1.00 24.22 351 ILE B N 1
ATOM 4516 C CA . ILE B 1 267 ? 5.045 96.187 81.022 1.00 24.57 351 ILE B CA 1
ATOM 4517 C C . ILE B 1 267 ? 3.619 96.284 81.545 1.00 24.97 351 ILE B C 1
ATOM 4518 O O . ILE B 1 267 ? 2.744 96.809 80.867 1.00 27.11 351 ILE B O 1
ATOM 4523 N N . LYS B 1 268 ? 3.381 95.752 82.739 1.00 27.42 352 LYS B N 1
ATOM 4524 C CA . LYS B 1 268 ? 2.054 95.795 83.347 1.00 30.15 352 LYS B CA 1
ATOM 4525 C C . LYS B 1 268 ? 1.874 97.159 83.994 1.00 32.08 352 LYS B C 1
ATOM 4526 O O . LYS B 1 268 ? 2.833 97.723 84.521 1.00 31.90 352 LYS B O 1
ATOM 4532 N N . ASN B 1 269 ? 0.655 97.691 83.957 1.00 34.31 353 ASN B N 1
ATOM 4533 C CA . ASN B 1 269 ? 0.381 98.996 84.560 1.00 37.34 353 ASN B CA 1
ATOM 4534 C C . ASN B 1 269 ? 1.009 99.106 85.952 1.00 38.59 353 ASN B C 1
ATOM 4535 O O . ASN B 1 269 ? 1.762 100.034 86.233 1.00 39.02 353 ASN B O 1
ATOM 4540 N N . THR B 1 270 ? 0.700 98.138 86.811 1.00 40.04 354 THR B N 1
ATOM 4541 C CA . THR B 1 270 ? 1.197 98.107 88.186 1.00 40.39 354 THR B CA 1
ATOM 4542 C C . THR B 1 270 ? 2.715 98.154 88.311 1.00 40.65 354 THR B C 1
ATOM 4543 O O . THR B 1 270 ? 3.245 98.275 89.417 1.00 41.07 354 THR B O 1
ATOM 4547 N N . ASP B 1 271 ? 3.413 98.032 87.187 1.00 40.57 355 ASP B N 1
ATOM 4548 C CA . ASP B 1 271 ? 4.870 98.062 87.189 1.00 40.42 355 ASP B CA 1
ATOM 4549 C C . ASP B 1 271 ? 5.400 99.358 86.579 1.00 40.27 355 ASP B C 1
ATOM 4550 O O . ASP B 1 271 ? 6.611 99.546 86.454 1.00 39.02 355 ASP B O 1
ATOM 4555 N N . MET B 1 272 ? 4.482 100.242 86.195 1.00 40.45 356 MET B N 1
ATOM 4556 C CA . MET B 1 272 ? 4.827 101.535 85.613 1.00 41.68 356 MET B CA 1
ATOM 4557 C C . MET B 1 272 ? 4.846 102.602 86.707 1.00 41.30 356 MET B C 1
ATOM 4558 O O . MET B 1 272 ? 4.251 102.421 87.767 1.00 41.27 356 MET B O 1
ATOM 4563 N N . ALA B 1 273 ? 5.522 103.715 86.444 1.00 41.05 357 ALA B 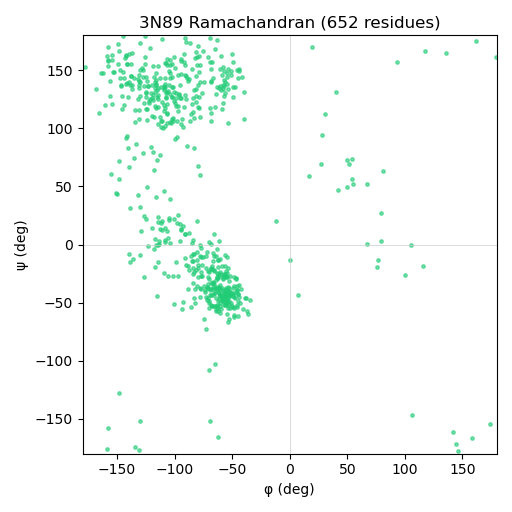N 1
ATOM 4564 C CA . ALA B 1 273 ? 5.597 104.806 87.413 1.00 43.05 357 ALA B CA 1
ATOM 4565 C C . ALA B 1 273 ? 4.348 105.684 87.332 1.00 44.20 357 ALA B C 1
ATOM 4566 O O . ALA B 1 273 ? 3.712 105.971 88.346 1.00 44.91 357 ALA B O 1
ATOM 4568 N N . GLU B 1 274 ? 4.003 106.107 86.120 1.00 45.13 358 GLU B N 1
ATOM 4569 C CA . GLU B 1 274 ? 2.833 106.948 85.907 1.00 46.35 358 GLU B CA 1
ATOM 4570 C C . GLU B 1 274 ? 1.821 106.177 85.071 1.00 46.02 358 GLU B C 1
ATOM 4571 O O . GLU B 1 274 ? 1.632 106.460 83.891 1.00 45.73 358 GLU B O 1
ATOM 4577 N N . PRO B 1 275 ? 1.162 105.178 85.678 1.00 46.45 359 PRO B N 1
ATOM 4578 C CA . PRO B 1 275 ? 0.167 104.364 84.973 1.00 45.33 359 PRO B CA 1
ATOM 4579 C C . PRO B 1 275 ? -0.913 105.230 84.337 1.00 45.68 359 PRO B C 1
ATOM 4580 O O . PRO B 1 275 ? -1.176 106.340 84.800 1.00 46.60 359 PRO B O 1
ATOM 4584 N N . ASN B 1 282 ? -6.733 103.222 73.477 1.00 33.92 366 ASN B N 1
ATOM 4585 C CA . ASN B 1 282 ? -6.172 104.105 72.464 1.00 34.45 366 ASN B CA 1
ATOM 4586 C C . ASN B 1 282 ? -4.658 104.213 72.591 1.00 34.61 366 ASN B C 1
ATOM 4587 O O . ASN B 1 282 ? -4.140 104.455 73.679 1.00 33.85 366 ASN B O 1
ATOM 4592 N N . ILE B 1 283 ? -3.953 104.043 71.475 1.00 34.93 367 ILE B N 1
ATOM 4593 C CA . ILE B 1 283 ? -2.497 104.127 71.486 1.00 34.17 367 ILE B CA 1
ATOM 4594 C C . ILE B 1 283 ? -2.055 105.459 72.085 1.00 35.41 367 ILE B C 1
ATOM 4595 O O . ILE B 1 283 ? -2.635 106.511 71.803 1.00 36.83 367 ILE B O 1
ATOM 4600 N N . HIS B 1 284 ? -1.025 105.411 72.918 1.00 34.88 368 HIS B N 1
ATOM 4601 C CA . HIS B 1 284 ? -0.520 106.610 73.569 1.00 35.32 368 HIS B CA 1
ATOM 4602 C C . HIS B 1 284 ? 0.912 106.834 73.112 1.00 34.48 368 HIS B C 1
ATOM 4603 O O . HIS B 1 284 ? 1.645 105.874 72.894 1.00 35.40 368 HIS B O 1
ATOM 4610 N N . MET B 1 285 ? 1.306 108.094 72.954 1.00 33.92 369 MET B N 1
ATOM 4611 C CA . MET B 1 285 ? 2.664 108.419 72.519 1.00 32.95 369 MET B CA 1
ATOM 4612 C C . MET B 1 285 ? 3.168 109.691 73.187 1.00 34.04 369 MET B C 1
ATOM 4613 O O . MET B 1 285 ? 2.392 110.598 73.483 1.00 35.13 369 MET B O 1
ATOM 4618 N N . ILE B 1 286 ? 4.472 109.762 73.424 1.00 35.27 370 ILE B N 1
ATOM 4619 C CA . ILE B 1 286 ? 5.049 110.933 74.073 1.00 34.96 370 ILE B CA 1
ATOM 4620 C C . ILE B 1 286 ? 6.432 111.296 73.544 1.00 35.95 370 ILE B C 1
ATOM 4621 O O . ILE B 1 286 ? 7.237 110.421 73.213 1.00 36.44 370 ILE B O 1
ATOM 4626 N N . ILE B 1 287 ? 6.690 112.598 73.456 1.00 36.03 371 ILE B N 1
ATOM 4627 C CA . ILE B 1 287 ? 7.984 113.109 73.026 1.00 36.32 371 ILE B CA 1
ATOM 4628 C C . ILE B 1 287 ? 8.521 113.974 74.156 1.00 36.08 371 ILE B C 1
ATOM 4629 O O . ILE B 1 287 ? 7.853 114.907 74.602 1.00 34.92 371 ILE B O 1
ATOM 4634 N N . ASP B 1 288 ? 9.723 113.663 74.621 1.00 36.86 372 ASP B N 1
ATOM 4635 C CA . ASP B 1 288 ? 10.326 114.440 75.694 1.00 38.40 372 ASP B CA 1
ATOM 4636 C C . ASP B 1 288 ? 11.119 115.568 75.055 1.00 39.55 372 ASP B C 1
ATOM 4637 O O . ASP B 1 288 ? 11.244 115.633 73.829 1.00 39.44 372 ASP B O 1
ATOM 4642 N N . GLU B 1 289 ? 11.653 116.457 75.884 1.00 39.72 373 GLU B N 1
ATOM 4643 C CA . GLU B 1 289 ? 12.444 117.570 75.384 1.00 39.11 373 GLU B CA 1
ATOM 4644 C C . GLU B 1 289 ? 13.758 117.049 74.799 1.00 38.64 373 GLU B C 1
ATOM 4645 O O . GLU B 1 289 ? 14.587 117.831 74.328 1.00 38.45 373 GLU B O 1
ATOM 4651 N N . SER B 1 290 ? 13.947 115.729 74.831 1.00 37.23 374 SER B N 1
ATOM 4652 C CA . SER B 1 290 ? 15.175 115.124 74.312 1.00 35.05 374 SER B CA 1
ATOM 4653 C C . SER B 1 290 ? 15.045 114.403 72.975 1.00 32.14 374 SER B C 1
ATOM 4654 O O . SER B 1 290 ? 15.999 113.775 72.522 1.00 30.80 374 SER B O 1
ATOM 4657 N N . GLY B 1 291 ? 13.876 114.480 72.347 0.00 30.99 375 GLY B N 1
ATOM 4658 C CA . GLY B 1 291 ? 13.697 113.823 71.065 0.00 29.17 375 GLY B CA 1
ATOM 4659 C C . GLY B 1 291 ? 13.439 112.330 71.150 0.00 27.80 375 GLY B C 1
ATOM 4660 O O . GLY B 1 291 ? 13.332 111.656 70.127 0.00 27.75 375 GLY B O 1
ATOM 4661 N N . ILE B 1 292 ? 13.348 111.807 72.368 1.00 26.45 376 ILE B N 1
ATOM 4662 C CA . ILE B 1 292 ? 13.086 110.385 72.563 1.00 26.11 376 ILE B CA 1
ATOM 4663 C C . ILE B 1 292 ? 11.582 110.173 72.460 1.00 24.39 376 ILE B C 1
ATOM 4664 O O . ILE B 1 292 ? 10.807 110.907 73.059 1.00 25.57 376 ILE B O 1
ATOM 4669 N N . ILE B 1 293 ? 11.171 109.169 71.699 1.00 23.16 377 ILE B N 1
ATOM 4670 C CA . ILE B 1 293 ? 9.757 108.884 71.522 1.00 22.58 377 ILE B CA 1
ATOM 4671 C C . ILE B 1 293 ? 9.314 107.587 72.183 1.00 21.35 377 ILE B C 1
ATOM 4672 O O . ILE B 1 293 ? 9.840 106.517 71.887 1.00 19.30 377 ILE B O 1
ATOM 4677 N N . LEU B 1 294 ? 8.339 107.700 73.079 1.00 21.86 378 LEU B N 1
ATOM 4678 C CA . LEU B 1 294 ? 7.783 106.556 73.790 1.00 23.04 378 LEU B CA 1
ATOM 4679 C C . LEU B 1 294 ? 6.460 106.199 73.134 1.00 23.75 378 LEU B C 1
ATOM 4680 O O . LEU B 1 294 ? 5.661 107.078 72.816 1.00 24.90 378 LEU B O 1
ATOM 4685 N N . LYS B 1 295 ? 6.225 104.915 72.911 1.00 24.00 379 LYS B N 1
ATOM 4686 C CA . LYS B 1 295 ? 4.972 104.504 72.302 1.00 24.25 379 LYS B CA 1
ATOM 4687 C C . LYS B 1 295 ? 4.373 103.393 73.148 1.00 24.84 379 LYS B C 1
ATOM 4688 O O . LYS B 1 295 ? 5.042 102.411 73.464 1.00 23.36 379 LYS B O 1
ATOM 4694 N N . MET B 1 296 ? 3.113 103.561 73.526 1.00 26.23 380 MET B N 1
ATOM 4695 C CA . MET B 1 296 ? 2.445 102.558 74.332 1.00 29.35 380 MET B CA 1
ATOM 4696 C C . MET B 1 296 ? 1.145 102.076 73.698 1.00 29.14 380 MET B C 1
ATOM 4697 O O . MET B 1 296 ? 0.204 102.846 73.513 1.00 26.75 380 MET B O 1
ATOM 4702 N N . THR B 1 297 ? 1.122 100.789 73.359 1.00 30.03 381 THR B N 1
ATOM 4703 C CA . THR B 1 297 ? -0.037 100.150 72.744 1.00 32.08 381 THR B CA 1
ATOM 4704 C C . THR B 1 297 ? -0.764 99.299 73.784 1.00 33.53 381 THR B C 1
ATOM 4705 O O . THR B 1 297 ? -0.304 98.212 74.140 1.00 34.66 381 THR B O 1
ATOM 4709 N N . PRO B 1 298 ? -1.916 99.771 74.276 1.00 34.76 382 PRO B N 1
ATOM 4710 C CA . PRO B 1 298 ? -2.646 98.985 75.274 1.00 36.36 382 PRO B CA 1
ATOM 4711 C C . PRO B 1 298 ? -3.032 97.597 74.772 1.00 38.01 382 PRO B C 1
ATOM 4712 O O . PRO B 1 298 ? -3.797 97.463 73.819 1.00 40.19 382 PRO B O 1
ATOM 4716 N N . SER B 1 299 ? -2.489 96.569 75.414 1.00 39.08 383 SER B N 1
ATOM 4717 C CA . SER B 1 299 ? -2.790 95.190 75.053 1.00 40.32 383 SER B CA 1
ATOM 4718 C C . SER B 1 299 ? -3.280 94.470 76.300 1.00 41.56 383 SER B C 1
ATOM 4719 O O . SER B 1 299 ? -2.961 94.876 77.420 1.00 41.03 383 SER B O 1
ATOM 4722 N N . VAL B 1 300 ? -4.056 93.408 76.112 1.00 42.30 384 VAL B N 1
ATOM 4723 C CA . VAL B 1 300 ? -4.590 92.667 77.247 1.00 42.65 384 VAL B CA 1
ATOM 4724 C C . VAL B 1 300 ? -4.398 91.159 77.114 1.00 43.52 384 VAL B C 1
ATOM 4725 O O . VAL B 1 300 ? -4.496 90.597 76.019 1.00 40.93 384 VAL B O 1
ATOM 4729 N N . TYR B 1 301 ? -4.116 90.515 78.244 1.00 44.28 385 TYR B N 1
ATOM 4730 C CA . TYR B 1 301 ? -3.922 89.073 78.285 1.00 45.01 385 TYR B CA 1
ATOM 4731 C C . TYR B 1 301 ? -5.231 88.422 78.715 1.00 45.58 385 TYR B C 1
ATOM 4732 O O . TYR B 1 301 ? -5.738 88.686 79.803 1.00 46.63 385 TYR B O 1
ATOM 4741 N N . GLU B 1 302 ? -5.779 87.574 77.854 1.00 46.26 386 GLU B N 1
ATOM 4742 C CA . GLU B 1 302 ? -7.040 86.909 78.153 1.00 46.73 386 GLU B CA 1
ATOM 4743 C C . GLU B 1 302 ? -6.878 85.400 78.313 1.00 46.53 386 GLU B C 1
ATOM 4744 O O . GLU B 1 302 ? -6.717 84.675 77.332 1.00 45.69 386 GLU B O 1
ATOM 4750 N N . PRO B 1 303 ? -6.896 84.913 79.565 1.00 46.45 387 PRO B N 1
ATOM 4751 C CA . PRO B 1 303 ? -6.756 83.484 79.851 1.00 46.08 387 PRO B CA 1
ATOM 4752 C C . PRO B 1 303 ? -7.872 82.670 79.200 1.00 45.81 387 PRO B C 1
ATOM 4753 O O . PRO B 1 303 ? -8.979 83.167 78.998 0.00 45.77 387 PRO B O 1
ATOM 4757 N N . ALA B 1 304 ? -7.568 81.417 78.876 1.00 45.54 388 ALA B N 1
ATOM 4758 C CA . ALA B 1 304 ? -8.540 80.528 78.256 1.00 45.09 388 ALA B CA 1
ATOM 4759 C C . ALA B 1 304 ? -8.847 79.347 79.177 1.00 43.63 388 ALA B C 1
ATOM 4760 O O . ALA B 1 304 ? -9.996 78.919 79.291 0.00 44.09 388 ALA B O 1
ATOM 4762 N N . GLU B 1 310 ? -7.940 88.181 83.317 1.00 43.56 394 GLU B N 1
ATOM 4763 C CA . GLU B 1 310 ? -7.678 89.321 82.444 1.00 43.78 394 GLU B CA 1
ATOM 4764 C C . GLU B 1 310 ? -6.572 90.188 83.034 1.00 44.47 394 GLU B C 1
ATOM 4765 O O . GLU B 1 310 ? -6.742 90.771 84.106 1.00 44.74 394 GLU B O 1
ATOM 4771 N N . VAL B 1 311 ? -5.444 90.270 82.331 1.00 44.28 395 VAL B N 1
ATOM 4772 C CA . VAL B 1 311 ? -4.298 91.057 82.786 1.00 43.77 395 VAL B CA 1
ATOM 4773 C C . VAL B 1 311 ? -3.983 92.182 81.797 1.00 42.21 395 VAL B C 1
ATOM 4774 O O . VAL B 1 311 ? -3.504 91.934 80.692 1.00 43.02 395 VAL B O 1
ATOM 4778 N N . PRO B 1 312 ? -4.248 93.436 82.185 1.00 40.55 396 PRO B N 1
ATOM 4779 C CA . PRO B 1 312 ? -3.993 94.595 81.322 1.00 39.35 396 PRO B CA 1
ATOM 4780 C C . PRO B 1 312 ? -2.536 95.058 81.343 1.00 38.41 396 PRO B C 1
ATOM 4781 O O . PRO B 1 312 ? -1.994 95.382 82.400 1.00 39.75 396 PRO B O 1
ATOM 4785 N N . LEU B 1 313 ? -1.908 95.097 80.174 1.00 36.97 397 LEU B N 1
ATOM 4786 C CA . LEU B 1 313 ? -0.521 95.525 80.074 1.00 35.12 397 LEU B CA 1
ATOM 4787 C C . LEU B 1 313 ? -0.326 96.509 78.927 1.00 34.92 397 LEU B C 1
ATOM 4788 O O . LEU B 1 313 ? -1.288 96.927 78.276 1.00 33.06 397 LEU B O 1
ATOM 4793 N N . ASN B 1 314 ? 0.930 96.866 78.678 1.00 33.60 398 ASN B N 1
ATOM 4794 C CA . ASN B 1 314 ? 1.261 97.803 77.616 1.00 31.68 398 ASN B CA 1
ATOM 4795 C C . ASN B 1 314 ? 2.499 97.388 76.830 1.00 30.84 398 ASN B C 1
ATOM 4796 O O . ASN B 1 314 ? 3.493 96.952 77.407 1.00 29.47 398 ASN B O 1
ATOM 4801 N N . CYS B 1 315 ? 2.427 97.514 75.509 1.00 30.28 399 CYS B N 1
ATOM 4802 C CA . CYS B 1 315 ? 3.567 97.198 74.657 1.00 29.70 399 CYS B CA 1
ATOM 4803 C C . CYS B 1 315 ? 4.275 98.526 74.430 1.00 26.51 399 CYS B C 1
ATOM 4804 O O . CYS B 1 315 ? 3.800 99.359 73.664 1.00 27.32 399 CYS B O 1
ATOM 4807 N N . ALA B 1 316 ? 5.394 98.735 75.117 1.00 24.39 400 ALA B N 1
ATOM 4808 C CA . ALA B 1 316 ? 6.146 99.979 74.983 1.00 23.48 400 ALA B CA 1
ATOM 4809 C C . ALA B 1 316 ? 7.220 99.896 73.905 1.00 22.87 400 ALA B C 1
ATOM 4810 O O . ALA B 1 316 ? 7.595 98.805 73.470 1.00 22.53 400 ALA B O 1
ATOM 4812 N N . SER B 1 317 ? 7.709 101.060 73.491 1.00 22.61 401 SER B N 1
ATOM 4813 C CA . SER B 1 317 ? 8.756 101.164 72.480 1.00 23.98 401 SER B CA 1
ATOM 4814 C C . SER B 1 317 ? 9.437 102.535 72.556 1.00 24.76 401 SER B C 1
ATOM 4815 O O . SER B 1 317 ? 8.794 103.573 72.422 1.00 25.44 401 SER B O 1
ATOM 4818 N N . LEU B 1 318 ? 10.740 102.535 72.797 1.00 24.57 402 LEU B N 1
ATOM 4819 C CA . LEU B 1 318 ? 11.505 103.776 72.838 1.00 24.31 402 LEU B CA 1
ATOM 4820 C C . LEU B 1 318 ? 12.167 103.898 71.473 1.00 24.13 402 LEU B C 1
ATOM 4821 O O . LEU B 1 318 ? 12.771 102.942 71.009 1.00 21.66 402 LEU B O 1
ATOM 4826 N N . ARG B 1 319 ? 12.037 105.064 70.835 1.00 23.85 403 ARG B N 1
ATOM 4827 C CA . ARG B 1 319 ? 12.630 105.332 69.512 1.00 23.23 403 ARG B CA 1
ATOM 4828 C C . ARG B 1 319 ? 13.438 106.642 69.563 1.00 22.71 403 ARG B C 1
ATOM 4829 O O . ARG B 1 319 ? 13.144 107.535 70.356 1.00 24.61 403 ARG B O 1
ATOM 4837 N N . SER B 1 320 ? 14.462 106.737 68.722 1.00 20.51 404 SER B N 1
ATOM 4838 C CA . SER B 1 320 ? 15.319 107.918 68.616 1.00 19.30 404 SER B CA 1
ATOM 4839 C C . SER B 1 320 ? 16.483 107.616 67.665 1.00 19.28 404 SER B C 1
ATOM 4840 O O . SER B 1 320 ? 16.372 106.761 66.791 1.00 18.27 404 SER B O 1
ATOM 4843 N N . LYS B 1 321 ? 17.600 108.314 67.832 1.00 20.71 405 LYS B N 1
ATOM 4844 C CA . LYS B 1 321 ? 18.768 108.101 66.983 1.00 20.91 405 LYS B CA 1
ATOM 4845 C C . LYS B 1 321 ? 19.962 107.577 67.745 1.00 21.86 405 LYS B C 1
ATOM 4846 O O . LYS B 1 321 ? 20.157 107.898 68.904 1.00 19.74 405 LYS B O 1
ATOM 4852 N N . GLU B 1 322 ? 20.755 106.766 67.058 1.00 22.59 406 GLU B N 1
ATOM 4853 C CA . GLU B 1 322 ? 21.952 106.157 67.620 1.00 25.10 406 GLU B CA 1
ATOM 4854 C C . GLU B 1 322 ? 22.711 107.080 68.567 1.00 24.62 406 GLU B C 1
ATOM 4855 O O . GLU B 1 322 ? 22.919 106.749 69.729 1.00 25.70 406 GLU B O 1
ATOM 4861 N N . PHE B 1 323 ? 23.111 108.244 68.062 1.00 23.01 407 PHE B N 1
ATOM 4862 C CA . PHE B 1 323 ? 23.886 109.202 68.838 1.00 23.73 407 PHE B CA 1
ATOM 4863 C C . PHE B 1 323 ? 23.234 109.615 70.150 1.00 24.72 407 PHE B C 1
ATOM 4864 O O . PHE B 1 323 ? 23.923 110.042 71.080 1.00 24.67 407 PHE B O 1
ATOM 4872 N N . ASN B 1 324 ? 21.915 109.462 70.233 1.00 26.43 408 ASN B N 1
ATOM 4873 C CA . ASN B 1 324 ? 21.160 109.840 71.429 1.00 26.41 408 ASN B CA 1
ATOM 4874 C C . ASN B 1 324 ? 20.808 108.652 72.332 1.00 27.66 408 ASN B C 1
ATOM 4875 O O . ASN B 1 324 ? 19.873 108.729 73.128 1.00 27.18 408 ASN B O 1
ATOM 4880 N N . ILE B 1 325 ? 21.567 107.565 72.212 1.00 28.77 409 ILE B N 1
ATOM 4881 C CA . ILE B 1 325 ? 21.344 106.359 73.008 1.00 30.14 409 ILE B CA 1
ATOM 4882 C C . ILE B 1 325 ? 21.357 106.639 74.514 1.00 29.58 409 ILE B C 1
ATOM 4883 O O . ILE B 1 325 ? 20.739 105.920 75.298 1.00 31.41 409 ILE B O 1
ATOM 4888 N N . LYS B 1 326 ? 22.073 107.680 74.912 1.00 30.36 410 LYS B N 1
ATOM 4889 C CA . LYS B 1 326 ? 22.179 108.057 76.317 1.00 31.21 410 LYS B CA 1
ATOM 4890 C C . LYS B 1 326 ? 20.798 108.396 76.870 1.00 29.80 410 LYS B C 1
ATOM 4891 O O . LYS B 1 326 ? 20.317 107.770 77.817 1.00 29.94 410 LYS B O 1
ATOM 4897 N N . LYS B 1 327 ? 20.159 109.385 76.259 1.00 28.35 411 LYS B N 1
ATOM 4898 C CA . LYS B 1 327 ? 18.832 109.813 76.680 1.00 26.71 411 LYS B CA 1
ATOM 4899 C C . LYS B 1 327 ? 17.752 108.740 76.529 1.00 25.71 411 LYS B C 1
ATOM 4900 O O . LYS B 1 327 ? 16.733 108.782 77.225 1.00 24.47 411 LYS B O 1
ATOM 4906 N N . LEU B 1 328 ? 17.955 107.776 75.635 1.00 24.81 412 LEU B N 1
ATOM 4907 C CA . LEU B 1 328 ? 16.948 106.727 75.469 1.00 26.18 412 LEU B CA 1
ATOM 4908 C C . LEU B 1 328 ? 16.923 105.803 76.678 1.00 26.21 412 LEU B C 1
ATOM 4909 O O . LEU B 1 328 ? 15.880 105.241 77.014 1.00 25.16 412 LEU B O 1
ATOM 4914 N N . TYR B 1 329 ? 18.066 105.651 77.340 1.00 27.42 413 TYR B N 1
ATOM 4915 C CA . TYR B 1 329 ? 18.142 104.794 78.522 1.00 28.98 413 TYR B CA 1
ATOM 4916 C C . TYR B 1 329 ? 17.538 105.459 79.755 1.00 29.65 413 TYR B C 1
ATOM 4917 O O . TYR B 1 329 ? 16.894 104.794 80.561 1.00 32.83 413 TYR B O 1
ATOM 4926 N N . THR B 1 330 ? 17.744 106.764 79.911 1.00 29.41 414 THR B N 1
ATOM 4927 C CA . THR B 1 330 ? 17.176 107.462 81.062 1.00 28.26 414 THR B CA 1
ATOM 4928 C C . THR B 1 330 ? 15.664 107.546 80.853 1.00 28.56 414 THR B C 1
ATOM 4929 O O . THR B 1 330 ? 14.893 107.494 81.806 1.00 28.65 414 THR B O 1
ATOM 4933 N N . ALA B 1 331 ? 15.232 107.688 79.603 1.00 28.92 415 ALA B N 1
ATOM 4934 C CA . ALA B 1 331 ? 13.801 107.729 79.332 1.00 29.01 415 ALA B CA 1
ATOM 4935 C C . ALA B 1 331 ? 13.275 106.387 79.834 1.00 29.74 415 ALA B C 1
ATOM 4936 O O . ALA B 1 331 ? 12.245 106.311 80.499 1.00 31.23 415 ALA B O 1
ATOM 4938 N N . TYR B 1 332 ? 14.007 105.327 79.512 1.00 28.97 416 TYR B N 1
ATOM 4939 C CA . TYR B 1 332 ? 13.637 103.990 79.940 1.00 29.44 416 TYR B CA 1
ATOM 4940 C C . TYR B 1 332 ? 13.480 104.000 81.456 1.00 30.43 416 TYR B C 1
ATOM 4941 O O . TYR B 1 332 ? 12.403 103.708 81.984 1.00 31.07 416 TYR B O 1
ATOM 4950 N N . GLN B 1 333 ? 14.562 104.354 82.145 1.00 30.56 417 GLN B N 1
ATOM 4951 C CA . GLN B 1 333 ? 14.582 104.413 83.601 1.00 30.28 417 GLN B CA 1
ATOM 4952 C C . GLN B 1 333 ? 13.368 105.125 84.182 1.00 30.35 417 GLN B C 1
ATOM 4953 O O . GLN B 1 333 ? 12.820 104.694 85.198 1.00 30.12 417 GLN B O 1
ATOM 4959 N N . LYS B 1 334 ? 12.957 106.217 83.541 1.00 30.68 418 LYS B N 1
ATOM 4960 C CA . LYS B 1 334 ? 11.815 106.997 84.010 1.00 31.88 418 LYS B CA 1
ATOM 4961 C C . LYS B 1 334 ? 10.496 106.250 83.872 1.00 33.23 418 LYS B C 1
ATOM 4962 O O . LYS B 1 334 ? 9.595 106.422 84.690 1.00 35.35 418 LYS B O 1
ATOM 4968 N N . VAL B 1 335 ? 10.386 105.428 82.835 1.00 33.46 419 VAL B N 1
ATOM 4969 C CA . VAL B 1 335 ? 9.176 104.659 82.583 1.00 34.81 419 VAL B CA 1
ATOM 4970 C C . VAL B 1 335 ? 8.978 103.526 83.588 1.00 36.38 419 VAL B C 1
ATOM 4971 O O . VAL B 1 335 ? 7.863 103.069 83.807 1.00 37.54 419 VAL B O 1
ATOM 4975 N N . LEU B 1 336 ? 10.057 103.089 84.219 1.00 37.58 420 LEU B N 1
ATOM 4976 C CA . LEU B 1 336 ? 9.981 102.001 85.184 1.00 37.83 420 LEU B CA 1
ATOM 4977 C C . LEU B 1 336 ? 9.688 102.445 86.604 1.00 38.50 420 LEU B C 1
ATOM 4978 O O . LEU B 1 336 ? 10.195 103.454 87.071 1.00 39.92 420 LEU B O 1
ATOM 4983 N N . SER B 1 337 ? 8.868 101.667 87.294 1.00 39.36 421 SER B N 1
ATOM 4984 C CA . SER B 1 337 ? 8.521 101.961 88.668 1.00 40.45 421 SER B CA 1
ATOM 4985 C C . SER B 1 337 ? 9.822 101.895 89.442 1.00 41.57 421 SER B C 1
ATOM 4986 O O . SER B 1 337 ? 10.886 101.892 88.847 1.00 42.09 421 SER B O 1
ATOM 4989 N N . LYS B 1 338 ? 9.767 101.831 90.761 1.00 41.47 422 LYS B N 1
ATOM 4990 C CA . LYS B 1 338 ? 11.017 101.783 91.476 1.00 40.50 422 LYS B CA 1
ATOM 4991 C C . LYS B 1 338 ? 11.333 100.507 92.233 1.00 41.11 422 LYS B C 1
ATOM 4992 O O . LYS B 1 338 ? 12.372 100.418 92.851 1.00 42.63 422 LYS B O 1
ATOM 4998 N N . LYS B 1 339 ? 10.452 99.516 92.180 1.00 40.35 423 LYS B N 1
ATOM 4999 C CA . LYS B 1 339 ? 10.728 98.245 92.826 1.00 39.62 423 LYS B CA 1
ATOM 5000 C C . LYS B 1 339 ? 12.095 97.871 92.299 1.00 39.80 423 LYS B C 1
ATOM 5001 O O . LYS B 1 339 ? 12.967 97.405 93.021 1.00 40.21 423 LYS B O 1
ATOM 5007 N N . PHE B 1 340 ? 12.231 98.080 90.998 1.00 39.75 424 PHE B N 1
ATOM 5008 C CA . PHE B 1 340 ? 13.422 97.784 90.221 1.00 39.52 424 PHE B CA 1
ATOM 5009 C C . PHE B 1 340 ? 14.721 98.461 90.627 1.00 40.51 424 PHE B C 1
ATOM 5010 O O . PHE B 1 340 ? 15.781 97.855 90.564 1.00 41.58 424 PHE B O 1
ATOM 5018 N N . ASP B 1 341 ? 14.653 99.713 91.053 1.00 40.75 425 ASP B N 1
ATOM 5019 C CA . ASP B 1 341 ? 15.877 100.407 91.408 1.00 40.89 425 ASP B CA 1
ATOM 5020 C C . ASP B 1 341 ? 16.760 100.260 90.180 1.00 40.89 425 ASP B C 1
ATOM 5021 O O . ASP B 1 341 ? 17.690 99.475 90.190 1.00 41.15 425 ASP B O 1
ATOM 5026 N N . PHE B 1 342 ? 16.447 100.987 89.114 1.00 41.10 426 PHE B N 1
ATOM 5027 C CA . PHE B 1 342 ? 17.214 100.899 87.883 1.00 41.10 426 PHE B CA 1
ATOM 5028 C C . PHE B 1 342 ? 17.823 102.216 87.491 1.00 40.77 426 PHE B C 1
ATOM 5029 O O . PHE B 1 342 ? 17.147 103.220 87.372 1.00 40.67 426 PHE B O 1
ATOM 5037 N N . ILE B 1 343 ? 19.127 102.189 87.282 1.00 41.49 427 ILE B N 1
ATOM 5038 C CA . ILE B 1 343 ? 19.865 103.360 86.851 1.00 40.95 427 ILE B CA 1
ATOM 5039 C C . ILE B 1 343 ? 20.506 102.982 85.523 1.00 40.50 427 ILE B C 1
ATOM 5040 O O . ILE B 1 343 ? 21.654 102.555 85.482 1.00 41.88 427 ILE B O 1
ATOM 5045 N N . ALA B 1 344 ? 19.744 103.118 84.441 1.00 38.93 428 ALA B N 1
ATOM 5046 C CA . ALA B 1 344 ? 20.240 102.775 83.111 1.00 37.32 428 ALA B CA 1
ATOM 5047 C C . ALA B 1 344 ? 21.680 103.232 82.909 1.00 35.36 428 ALA B C 1
ATOM 5048 O O . ALA B 1 344 ? 22.082 104.282 83.412 1.00 34.29 428 ALA B O 1
ATOM 5050 N N . PRO B 1 345 ? 22.481 102.441 82.177 1.00 34.09 429 PRO B N 1
ATOM 5051 C CA . PRO B 1 345 ? 23.869 102.838 81.940 1.00 33.42 429 PRO B CA 1
ATOM 5052 C C . PRO B 1 345 ? 23.844 104.112 81.104 1.00 32.64 429 PRO B C 1
ATOM 5053 O O . PRO B 1 345 ? 22.795 104.492 80.589 1.00 32.94 429 PRO B O 1
ATOM 5057 N N . GLN B 1 346 ? 24.983 104.781 80.980 1.00 31.91 430 GLN B N 1
ATOM 5058 C CA . GLN B 1 346 ? 25.041 106.015 80.209 1.00 30.10 430 GLN B CA 1
ATOM 5059 C C . GLN B 1 346 ? 26.257 106.065 79.301 1.00 28.77 430 GLN B C 1
ATOM 5060 O O . GLN B 1 346 ? 27.215 106.794 79.576 1.00 27.66 430 GLN B O 1
ATOM 5066 N N . PRO B 1 347 ? 26.224 105.302 78.192 1.00 27.01 431 PRO B N 1
ATOM 5067 C CA . PRO B 1 347 ? 27.331 105.256 77.231 1.00 26.36 431 PRO B CA 1
ATOM 5068 C C . PRO B 1 347 ? 27.886 106.644 76.926 1.00 27.54 431 PRO B C 1
ATOM 5069 O O . PRO B 1 347 ? 27.163 107.643 76.993 1.00 24.99 431 PRO B O 1
ATOM 5073 N N . ASN B 1 348 ? 29.171 106.695 76.587 1.00 30.02 432 ASN B N 1
ATOM 5074 C CA . ASN B 1 348 ? 29.840 107.955 76.267 1.00 30.85 432 ASN B CA 1
ATOM 5075 C C . ASN B 1 348 ? 30.330 107.920 74.826 1.00 31.50 432 ASN B C 1
ATOM 5076 O O . ASN B 1 348 ? 30.849 108.906 74.305 1.00 33.03 432 ASN B O 1
ATOM 5081 N N . ASP B 1 349 ? 30.147 106.774 74.184 1.00 32.97 433 ASP B N 1
ATOM 5082 C CA . ASP B 1 349 ? 30.575 106.581 72.804 1.00 32.65 433 ASP B CA 1
ATOM 5083 C C . ASP B 1 349 ? 30.147 107.689 71.833 1.00 31.22 433 ASP B C 1
ATOM 5084 O O . ASP B 1 349 ? 30.952 108.142 71.027 1.00 33.09 433 ASP B O 1
ATOM 5089 N N . TYR B 1 350 ? 28.897 108.135 71.914 1.00 31.26 434 TYR B N 1
ATOM 5090 C CA . TYR B 1 350 ? 28.392 109.177 71.010 1.00 30.91 434 TYR B CA 1
ATOM 5091 C C . TYR B 1 350 ? 28.477 110.596 71.600 1.00 31.28 434 TYR B C 1
ATOM 5092 O O . TYR B 1 350 ? 27.836 111.520 71.109 1.00 30.85 434 TYR B O 1
ATOM 5101 N N . ASP B 1 351 ? 29.281 110.775 72.640 1.00 32.71 435 ASP B N 1
ATOM 5102 C CA . ASP B 1 351 ? 29.408 112.079 73.288 1.00 35.02 435 ASP B CA 1
ATOM 5103 C C . ASP B 1 351 ? 29.927 113.216 72.397 1.00 36.26 435 ASP B C 1
ATOM 5104 O O . ASP B 1 351 ? 29.668 114.394 72.662 1.00 33.82 435 ASP B O 1
ATOM 5109 N N . ASN B 1 352 ? 30.648 112.864 71.337 1.00 37.16 436 ASN B N 1
ATOM 5110 C CA . ASN B 1 352 ? 31.211 113.866 70.438 1.00 38.15 436 ASN B CA 1
ATOM 5111 C C . ASN B 1 352 ? 30.486 114.020 69.097 1.00 38.31 436 ASN B C 1
ATOM 5112 O O . ASN B 1 352 ? 31.067 114.504 68.126 1.00 37.95 436 ASN B O 1
ATOM 5117 N N . SER B 1 353 ? 29.220 113.622 69.039 1.00 38.41 437 SER B N 1
ATOM 5118 C CA . SER B 1 353 ? 28.463 113.751 67.801 1.00 37.80 437 SER B CA 1
ATOM 5119 C C . SER B 1 353 ? 28.029 115.196 67.564 1.00 38.90 437 SER B C 1
ATOM 5120 O O . SER B 1 353 ? 27.477 115.847 68.455 1.00 40.08 437 SER B O 1
ATOM 5123 N N . ILE B 1 354 ? 28.281 115.701 66.362 1.00 37.75 438 ILE B N 1
ATOM 5124 C CA . ILE B 1 354 ? 27.890 117.062 66.024 1.00 35.60 438 ILE B CA 1
ATOM 5125 C C . ILE B 1 354 ? 26.369 117.197 66.134 1.00 34.37 438 ILE B C 1
ATOM 5126 O O . ILE B 1 354 ? 25.844 118.282 66.393 1.00 32.24 438 ILE B O 1
ATOM 5131 N N . TRP B 1 355 ? 25.670 116.080 65.945 1.00 32.74 439 TRP B N 1
ATOM 5132 C CA . TRP B 1 355 ? 24.212 116.062 65.989 1.00 31.66 439 TRP B CA 1
ATOM 5133 C C . TRP B 1 355 ? 23.642 116.466 67.332 1.00 33.01 439 TRP B C 1
ATOM 5134 O O . TRP B 1 355 ? 22.451 116.746 67.455 1.00 32.55 439 TRP B O 1
ATOM 5145 N N . HIS B 1 356 ? 24.499 116.505 68.341 1.00 34.85 440 HIS B N 1
ATOM 5146 C CA . HIS B 1 356 ? 24.062 116.910 69.664 1.00 36.03 440 HIS B CA 1
ATOM 5147 C C . HIS B 1 356 ? 23.642 118.373 69.638 1.00 36.25 440 HIS B C 1
ATOM 5148 O O . HIS B 1 356 ? 22.870 118.810 70.486 1.00 37.99 440 HIS B O 1
ATOM 5155 N N . HIS B 1 357 ? 24.141 119.124 68.658 1.00 37.02 441 HIS B N 1
ATOM 5156 C CA . HIS B 1 357 ? 23.819 120.548 68.559 1.00 37.09 441 HIS B CA 1
ATOM 5157 C C . HIS B 1 357 ? 23.478 121.042 67.150 1.00 37.09 441 HIS B C 1
ATOM 5158 O O . HIS B 1 357 ? 22.972 122.154 66.996 1.00 37.52 441 HIS B O 1
ATOM 5165 N N . SER B 1 358 ? 23.745 120.233 66.127 1.00 36.85 442 SER B N 1
ATOM 5166 C CA . SER B 1 358 ? 23.468 120.651 64.751 1.00 35.52 442 SER B CA 1
ATOM 5167 C C . SER B 1 358 ? 22.291 119.935 64.097 1.00 35.84 442 SER B C 1
ATOM 5168 O O . SER B 1 358 ? 22.010 120.152 62.918 1.00 34.91 442 SER B O 1
ATOM 5171 N N . LEU B 1 359 ? 21.597 119.089 64.852 1.00 36.56 443 LEU B N 1
ATOM 5172 C CA . LEU B 1 359 ? 20.458 118.360 64.295 1.00 36.60 443 LEU B CA 1
ATOM 5173 C C . LEU B 1 359 ? 19.142 119.111 64.451 1.00 38.18 443 LEU B C 1
ATOM 5174 O O . LEU B 1 359 ? 18.762 119.501 65.561 1.00 37.17 443 LEU B O 1
ATOM 5179 N N . PRO B 1 360 ? 18.426 119.327 63.337 1.00 38.21 444 PRO B N 1
ATOM 5180 C CA . PRO B 1 360 ? 17.150 120.035 63.433 1.00 38.26 444 PRO B CA 1
ATOM 5181 C C . PRO B 1 360 ? 16.199 119.195 64.287 1.00 38.88 444 PRO B C 1
ATOM 5182 O O . PRO B 1 360 ? 16.114 117.980 64.116 1.00 38.66 444 PRO B O 1
ATOM 5186 N N . ALA B 1 361 ? 15.497 119.842 65.210 1.00 39.97 445 ALA B N 1
ATOM 5187 C CA . ALA B 1 361 ? 14.576 119.145 66.101 1.00 40.74 445 ALA B CA 1
ATOM 5188 C C . ALA B 1 361 ? 13.531 118.308 65.371 1.00 42.16 445 ALA B C 1
ATOM 5189 O O . ALA B 1 361 ? 12.997 117.349 65.930 1.00 42.69 445 ALA B O 1
ATOM 5191 N N . ASN B 1 362 ? 13.241 118.661 64.125 1.00 42.97 446 ASN B N 1
ATOM 5192 C CA . ASN B 1 362 ? 12.238 117.930 63.358 1.00 43.28 446 ASN B CA 1
ATOM 5193 C C . ASN B 1 362 ? 12.590 116.450 63.217 1.00 43.24 446 ASN B C 1
ATOM 5194 O O . ASN B 1 362 ? 11.716 115.586 63.289 1.00 43.07 446 ASN B O 1
ATOM 5199 N N . PHE B 1 363 ? 13.873 116.165 63.017 1.00 41.20 447 PHE B N 1
ATOM 5200 C CA . PHE B 1 363 ? 14.338 114.792 62.863 1.00 40.16 447 PHE B CA 1
ATOM 5201 C C . PHE B 1 363 ? 14.177 113.961 64.136 1.00 39.86 447 PHE B C 1
ATOM 5202 O O . PHE B 1 363 ? 14.366 112.746 64.111 1.00 39.80 447 PHE B O 1
ATOM 5210 N N . LEU B 1 364 ? 13.847 114.613 65.247 0.00 39.68 448 LEU B N 1
ATOM 5211 C CA . LEU B 1 364 ? 13.671 113.914 66.520 0.00 39.44 448 LEU B CA 1
ATOM 5212 C C . LEU B 1 364 ? 12.192 113.763 66.860 0.00 39.69 448 LEU B C 1
ATOM 5213 O O . LEU B 1 364 ? 11.795 113.893 68.019 0.00 39.70 448 LEU B O 1
ATOM 5218 N N . LYS B 1 365 ? 11.381 113.483 65.845 1.00 40.17 449 LYS B N 1
ATOM 5219 C CA . LYS B 1 365 ? 9.939 113.328 66.026 1.00 40.98 449 LYS B CA 1
ATOM 5220 C C . LYS B 1 365 ? 9.368 112.360 64.994 1.00 41.24 449 LYS B C 1
ATOM 5221 O O . LYS B 1 365 ? 8.322 112.619 64.404 1.00 41.97 449 LYS B O 1
ATOM 5227 N N . ASN B 1 366 ? 10.053 111.241 64.787 1.00 42.41 450 ASN B N 1
ATOM 5228 C CA . ASN B 1 366 ? 9.627 110.246 63.806 1.00 42.83 450 ASN B CA 1
ATOM 5229 C C . ASN B 1 366 ? 8.512 109.330 64.305 1.00 41.88 450 ASN B C 1
ATOM 5230 O O . ASN B 1 366 ? 8.717 108.128 64.486 1.00 43.17 450 ASN B O 1
ATOM 5235 N N . PHE B 1 367 ? 7.328 109.898 64.514 1.00 41.34 451 PHE B N 1
ATOM 5236 C CA . PHE B 1 367 ? 6.180 109.128 64.981 1.00 41.16 451 PHE B CA 1
ATOM 5237 C C . PHE B 1 367 ? 5.806 108.041 63.979 1.00 40.58 451 PHE B C 1
ATOM 5238 O O . PHE B 1 367 ? 5.477 106.920 64.365 1.00 40.87 451 PHE B O 1
ATOM 5246 N N . ASN B 1 368 ? 5.846 108.387 62.696 0.00 40.71 452 ASN B N 1
ATOM 5247 C CA . ASN B 1 368 ? 5.508 107.447 61.635 0.00 40.82 452 ASN B CA 1
ATOM 5248 C C . ASN B 1 368 ? 6.654 106.475 61.379 0.00 41.33 452 ASN B C 1
ATOM 5249 O O . ASN B 1 368 ? 7.192 106.411 60.273 0.00 41.41 452 ASN B O 1
ATOM 5254 N N . MET B 1 369 ? 7.026 105.724 62.411 1.00 42.47 453 MET B N 1
ATOM 5255 C CA . MET B 1 369 ? 8.106 104.749 62.297 1.00 43.07 453 MET B CA 1
ATOM 5256 C C . MET B 1 369 ? 7.594 103.376 62.729 1.00 42.93 453 MET B C 1
ATOM 5257 O O . MET B 1 369 ? 6.962 103.242 63.780 1.00 42.45 453 MET B O 1
ATOM 5262 N N . PRO B 1 370 ? 7.860 102.338 61.916 1.00 42.92 454 PRO B N 1
ATOM 5263 C CA . PRO B 1 370 ? 7.439 100.960 62.176 1.00 42.74 454 PRO B CA 1
ATOM 5264 C C . PRO B 1 370 ? 8.401 100.197 63.082 1.00 42.59 454 PRO B C 1
ATOM 5265 O O . PRO B 1 370 ? 9.601 100.474 63.097 1.00 41.58 454 PRO B O 1
ATOM 5269 N N . CYS B 1 371 ? 7.862 99.236 63.830 1.00 42.40 455 CYS B N 1
ATOM 5270 C CA . CYS B 1 371 ? 8.661 98.410 64.732 1.00 42.45 455 CYS B CA 1
ATOM 5271 C C . CYS B 1 371 ? 8.264 96.937 64.621 1.00 42.84 455 CYS B C 1
ATOM 5272 O O . CYS B 1 371 ? 7.112 96.666 64.206 1.00 42.55 455 CYS B O 1
#

GO terms:
  GO:0005515 protein binding (F, IPI)
  GO:0043186 P granule (C, IDA)
  GO:0005737 cytoplasm (C, IDA)
  GO:0180011 cytosolic mRNA polyadenylation (P, IDA)
  GO:1990749 polynucleotide adenylyltransferase activator activity (F, IDA)
  GO:0045836 positive regulation of meiotic nuclear division (P, IGI)
  GO:0002119 nematode larval development (P, IMP)
  GO:0040018 positive regulation of multicellular organism growth (P, IMP)
  GO:0040025 vulval development (P, IMP)
  GO:0042006 masculinization of hermaphroditic germ-line (P, IMP)
  GO:0042078 germ-line stem cell division (P, IMP)
  GO:0045836 positive regulation of meiotic nuclear division (P, IMP)
  GO:0009792 embryo development ending in birth or egg hatching (P, IMP)
  GO:0018992 germ-line sex determination (P, IMP)
  GO:0000280 nuclear division (P, IMP)
  GO:0000281 mitotic cytokinesis (P, IMP)
  GO:0007283 spermatogenesis (P, IMP)
  GO:0031379 RNA-directed RNA polymerase complex (C, IPI)
  GO:0019904 protein domain specific binding (F, IPI)
  GO:0045840 positive regulation of mitotic nuclear division (P, EXP)